Protein AF-0000000081413882 (afdb_homodimer)

Foldseek 3Di:
DPLVVVLVVLVVLLVVLVVLLVVVLVVLVVCVVVPQFPDDPVVNVVLNVVSVVVSVVVNVCSVVQVLVVDPDSSCLLVSLVVQLVSLLVSLLRGAPCNLVSLCSNVVSLVSCLAPDDLVSSLVSLVVNLVSLVVSLVVCVVVVVHPDNVVSVVSSVVSVVVSVVVSVVSVVVNVVVVVVVVVVVVVVVVVVVVVVVVVVVVLVQQADPLQSAGAQVNCVVVVVVLLVVDDAPFKKKKKKKFKPCLVVQCVVPNVVSSSQLNNQLSVLLVVLDDDPKHWYANDDRMIMIMGTRDDPVRNQVSVLSSQVSSQPDDGPPDPDHGTGMEMFMEMDHRPDDPVVRVVLSVVQRVVCVVVPGRHYGYSVPPPVD/DPPVVVLVVLVVLLVVLVVLLVVVLVVLVVCVVVPQFPDDPVVNVVLNVVSVVVSVVVNVCSVVQVLVVDPDSSCLLVSLLVQLVSLLVSLLRGAPCNLVSLCSNVVSLVSCLAPDDLVSSLVSLVVNLVSLVVSLVVCVVVVVHPDNVVSVVSSVVSVVVSVVVSVVSVVVNVVVVVVVVVVVVVVVVVVVVVVVVVVVVLVQQADPLQSAGAQVNCVVVVVVLLVPDDAPFKKKKKKKFKPCLVVQCVVPNVVSSSQLQNLLSVLLVVLDDDPKHWYAHDDRMIMIMGTRDDPVRNQVSVLSSQVSSQPDDGPPDPDHGTGMEMFMEMDHRPDDPVVRVVLSVVQSVVCVVVPGRDYGYSVPPPVD

Nearest PDB structures (foldseek):
  4wxo-assembly1_A  TM=8.935E-01  e=4.314E-24  Pseudomonas aeruginosa PAO1
  4wxw-assembly1_A  TM=9.827E-01  e=3.536E-22  Pseudomonas aeruginosa PAO1
  6et7-assembly1_B  TM=8.318E-01  e=2.713E-14  Idiomarina sp. A28L
  6zxc-assembly2_D  TM=9.240E-01  e=1.798E-12  Leptospira biflexa serovar Patoc strain 'Patoc 1 (Paris)'
  6zxm-assembly3_E  TM=8.416E-01  e=4.347E-11  Leptospira biflexa serovar Patoc strain 'Patoc 1 (Paris)'

Radius of gyration: 43.25 Å; Cα contacts (8 Å, |Δi|>4): 869; chains: 2; bounding box: 67×119×84 Å

InterPro domains:
  IPR000160 GGDEF domain [PF00990] (205-358)
  IPR000160 GGDEF domain [PS50887] (233-364)
  IPR000160 GGDEF domain [SM00267] (193-362)
  IPR000160 GGDEF domain [TIGR00254] (200-360)
  IPR000160 GGDEF domain [cd01949] (206-360)
  IPR050469 Diguanylate cyclase Dgc-like, bacteria [PTHR45138] (163-364)

Organism: NCBI:txid198620

Secondary structure (DSSP, 8-state):
--HHHHHHHHHHHHHHHHHHHHHHHHHHHHHHHTT-B-S-HHHHHHHHHHHHHHHHHHHHHHHHTGGGGSSSTT-HHHHHHHHHHHHHHHHHTBSTTHHHHTHHHHHHHHHTTTTS-HHHHHHHHHHHHHHHHHHHHHHHHTT--S-HHHHHHHHHHHHHHHHHHHHHHHHHHHHHHHHHHHHHHHHHHHHHHHHHHHHHHHHHHB-TTT-SEEHHHHHHHHHHHHHTPPTT--EEEEEEEETTHHHHHHHH-HHHHHHHHHHHHHHHHHHS-TT-EEEE-SSSEEEEEETT--HHHHHHHHHHHHHHHHT---TT-------EEEEEEEE-TT--HHHHHHHHHHHHHHHHHTTSSSEEETTTGGG-/--HHHHHHHHHHHHHHHHHHHHHHHHHHHHHHHTT-B-S-HHHHHHHHHHHHHHHHHHHHHHHHTGGGGSSSTT-HHHHHHHHHHHHHHHHHTBSTTHHHHTHHHHHHHHHTTTTS-HHHHHHHHHHHHHHHHHHHHHHHHTT--S-HHHHHHHHHHHHHHHHHHHHHHHHHHHHHHHHHHHHHHHHHHHHHHHHHHHHHHHHHHB-TTT-SEEHHHHHHHHHHHHHTPPTT--EEEEEEEETTHHHHHHHH-HHHHHHHHHHHHHHHHHHS-TT-EEEE-SSSEEEEEETT--HHHHHHHHHHHHHHHHT---TT-------EEEEEEEE-TT--HHHHHHHHHHHHHHHHHTTSSSEEETTTGGG-

Sequence (736 aa):
MTHNAIQRLLLKRFALAAATYGLALLLLWLAFFTGHYEEPLADVAIGSALVVITQAGLFALFWSGRNLRFRDPSLTEAQVLLGLGWQTWLIAHLDDARGTFLVFYVLILLFGLFHLSRRAFVRCALLVFFSFCAITLWDGYHMRLADPALSALQVCVLLMVLAWLVLYARFVQLSRQRMRQRRFALQAHQDTLRGMMRQLEDLVATDELTGLFNRRHFLRLASRELNAMEAGVVHGLALIDLDHFKRINDLHGHAAGDQVLQAFAGVAGACLRDGDVLARYGGEEFVVLLPDCDAERLTACCERLRIAFTDVELVGLNVKSLSLSAGMTLLELGDELDDALQRADQALYRAKRDGRNRCAAAWENVDAMTHNAIQRLLLKRFALAAATYGLALLLLWLAFFTGHYEEPLADVAIGSALVVITQAGLFALFWSGRNLRFRDPSLTEAQVLLGLGWQTWLIAHLDDARGTFLVFYVLILLFGLFHLSRRAFVRCALLVFFSFCAITLWDGYHMRLADPALSALQVCVLLMVLAWLVLYARFVQLSRQRMRQRRFALQAHQDTLRGMMRQLEDLVATDELTGLFNRRHFLRLASRELNAMEAGVVHGLALIDLDHFKRINDLHGHAAGDQVLQAFAGVAGACLRDGDVLARYGGEEFVVLLPDCDAERLTACCERLRIAFTDVELVGLNVKSLSLSAGMTLLELGDELDDALQRADQALYRAKRDGRNRCAAAWENVDA

Solvent-accessible surface area (backbone atoms only — not comparable to full-atom values): 38864 Å² total; per-residue (Å²): 129,57,72,63,56,54,48,52,52,48,50,56,53,47,48,54,54,50,50,51,50,52,53,51,49,54,51,48,51,51,36,42,77,63,65,40,34,82,63,56,69,66,58,54,51,49,52,52,48,50,53,52,49,53,51,50,51,52,49,49,38,58,71,71,47,62,34,65,75,41,95,55,52,75,46,54,66,60,50,40,50,51,50,51,50,53,50,50,54,52,45,70,45,31,57,88,50,35,41,45,54,52,45,53,60,53,55,49,50,55,69,37,51,85,75,45,52,71,67,59,46,51,50,52,48,48,49,51,52,53,51,52,49,48,50,51,50,52,34,48,71,70,66,64,52,90,51,63,59,59,51,52,48,45,53,52,51,50,51,51,52,46,53,49,48,50,52,50,42,52,50,52,50,50,53,50,49,50,53,50,50,50,47,51,52,51,50,51,51,40,54,51,51,51,50,52,36,52,51,34,50,49,54,46,28,29,31,84,85,52,65,32,28,16,43,66,40,40,52,52,52,50,50,51,51,58,71,67,52,49,92,91,49,34,26,21,38,33,35,34,36,49,53,66,46,66,58,43,24,71,74,63,30,61,68,49,38,49,51,51,50,33,50,46,42,54,54,48,58,68,73,49,59,94,79,46,44,57,21,42,61,50,86,62,28,32,36,38,40,33,71,77,22,52,71,66,57,43,50,50,52,52,50,49,47,40,54,55,46,40,67,56,77,57,85,96,44,92,65,80,73,49,38,30,23,25,1,26,31,74,41,51,79,88,63,50,70,70,58,46,51,50,43,8,47,52,14,24,50,48,16,50,70,74,68,38,64,34,77,24,50,46,80,64,64,73,78,110,129,58,72,62,58,55,48,52,52,48,50,56,53,46,50,56,54,51,51,52,50,52,53,51,50,52,50,48,52,48,36,42,78,64,65,42,34,81,62,58,69,66,57,53,51,50,52,52,48,50,54,51,48,54,51,50,50,52,49,50,37,57,72,72,48,61,34,65,75,42,95,55,52,73,46,53,67,60,50,41,51,50,50,51,50,53,50,51,56,51,45,69,45,31,58,88,49,35,41,46,55,52,44,55,59,53,55,47,50,57,69,35,51,86,74,44,51,72,66,59,47,50,50,52,48,51,49,51,53,53,51,52,49,48,50,52,50,52,35,48,72,69,66,64,53,90,50,64,59,59,54,53,49,44,52,51,50,49,52,52,52,47,53,49,49,51,54,48,42,51,51,53,49,50,52,49,49,50,52,49,51,50,47,51,51,52,51,52,50,39,52,51,50,51,52,52,36,52,50,34,50,49,52,46,28,29,29,85,82,54,65,33,28,16,42,66,40,39,53,52,52,50,50,52,52,60,70,67,54,50,90,90,48,33,27,21,37,35,34,34,37,48,55,66,45,68,57,44,24,71,75,62,30,61,69,51,38,50,50,51,50,33,50,47,42,53,53,47,58,68,72,48,58,93,79,45,45,57,20,41,60,50,86,64,28,31,36,38,40,33,72,79,23,54,72,66,57,43,51,49,51,53,49,49,48,38,55,54,47,39,67,56,77,55,84,96,43,92,64,79,73,50,36,32,21,25,1,26,31,74,42,49,78,86,64,51,68,70,59,46,51,49,42,7,48,52,15,24,51,48,15,49,72,75,67,36,65,36,76,23,50,45,78,64,62,73,76,112

pLDDT: mean 87.12, std 8.18, range [37.41, 97.69]

Structure (mmCIF, N/CA/C/O backbone):
data_AF-0000000081413882-model_v1
#
loop_
_entity.id
_entity.type
_entity.pdbx_description
1 polymer 'diguanylate cyclase'
#
loop_
_atom_site.group_PDB
_atom_site.id
_atom_site.type_symbol
_atom_site.label_atom_id
_atom_site.label_alt_id
_atom_site.label_comp_id
_atom_site.label_asym_id
_atom_site.label_entity_id
_atom_site.label_seq_id
_atom_site.pdbx_PDB_ins_code
_atom_site.Cartn_x
_atom_site.Cartn_y
_atom_site.Cartn_z
_atom_site.occupancy
_atom_site.B_iso_or_equiv
_atom_site.auth_seq_id
_atom_site.auth_comp_id
_atom_site.auth_asym_id
_atom_site.auth_atom_id
_atom_site.pdbx_PDB_model_num
ATOM 1 N N . MET A 1 1 ? -15.508 -6.844 2.91 1 51 1 MET A N 1
ATOM 2 C CA . MET A 1 1 ? -16.141 -7.566 1.807 1 51 1 MET A CA 1
ATOM 3 C C . MET A 1 1 ? -17.375 -8.312 2.285 1 51 1 MET A C 1
ATOM 5 O O . MET A 1 1 ? -17.344 -8.992 3.316 1 51 1 MET A O 1
ATOM 9 N N . THR A 1 2 ? -18.438 -8.031 1.669 1 63.34 2 THR A N 1
ATOM 10 C CA . THR A 1 2 ? -19.688 -8.641 2.111 1 63.34 2 THR A CA 1
ATOM 11 C C . THR A 1 2 ? -19.625 -10.156 1.956 1 63.34 2 THR A C 1
ATOM 13 O O . THR A 1 2 ? -18.859 -10.68 1.142 1 63.34 2 THR A O 1
ATOM 16 N N . HIS A 1 3 ? -20.125 -10.914 2.775 1 67.5 3 HIS A N 1
ATOM 17 C CA . HIS A 1 3 ? -20.281 -12.367 2.77 1 67.5 3 HIS A CA 1
ATOM 18 C C . HIS A 1 3 ? -20.594 -12.875 1.368 1 67.5 3 HIS A C 1
ATOM 20 O O . HIS A 1 3 ? -20.062 -13.898 0.942 1 67.5 3 HIS A O 1
ATOM 26 N N . ASN A 1 4 ? -21.281 -12.062 0.644 1 69 4 ASN A N 1
ATOM 27 C CA . ASN A 1 4 ? -21.719 -12.461 -0.693 1 69 4 ASN A CA 1
ATOM 28 C C . ASN A 1 4 ? -20.562 -12.391 -1.692 1 69 4 ASN A C 1
ATOM 30 O O . ASN A 1 4 ? -20.469 -13.234 -2.586 1 69 4 ASN A O 1
ATOM 34 N N . ALA A 1 5 ? -19.812 -11.438 -1.472 1 72.38 5 ALA A N 1
ATOM 35 C CA . ALA A 1 5 ? -18.688 -11.281 -2.395 1 72.38 5 ALA A CA 1
ATOM 36 C C . ALA A 1 5 ? -17.688 -12.422 -2.223 1 72.38 5 ALA A C 1
ATOM 38 O O . ALA A 1 5 ? -17.156 -12.945 -3.207 1 72.38 5 ALA A O 1
ATOM 39 N N . ILE A 1 6 ? -17.562 -12.797 -1.024 1 73.12 6 ILE A N 1
ATOM 40 C CA . ILE A 1 6 ? -16.641 -13.898 -0.729 1 73.12 6 ILE A CA 1
ATOM 41 C C . ILE A 1 6 ? -17.203 -15.195 -1.299 1 73.12 6 ILE A C 1
ATOM 43 O O . ILE A 1 6 ? -16.469 -15.977 -1.91 1 73.12 6 ILE A O 1
ATOM 47 N N . GLN A 1 7 ? -18.469 -15.328 -1.244 1 75.06 7 GLN A N 1
ATOM 48 C CA . GLN A 1 7 ? -19.125 -16.547 -1.733 1 75.06 7 GLN A CA 1
ATOM 49 C C . GLN A 1 7 ? -19.031 -16.641 -3.254 1 75.06 7 GLN A C 1
ATOM 51 O O . GLN A 1 7 ? -18.828 -17.719 -3.805 1 75.06 7 GLN A O 1
ATOM 56 N N . ARG A 1 8 ? -19.188 -15.586 -3.844 1 74.12 8 ARG A N 1
ATOM 57 C CA . ARG A 1 8 ? -19.078 -15.57 -5.301 1 74.12 8 ARG A CA 1
ATOM 58 C C . ARG A 1 8 ? -17.672 -15.922 -5.754 1 74.12 8 ARG A C 1
ATOM 60 O O . ARG A 1 8 ? -17.5 -16.641 -6.746 1 74.12 8 ARG A O 1
ATOM 67 N N . LEU A 1 9 ? -16.781 -15.523 -5.023 1 74 9 LEU A N 1
ATOM 68 C CA . LEU A 1 9 ? -15.391 -15.836 -5.336 1 74 9 LEU A CA 1
ATOM 69 C C . LEU A 1 9 ? -15.109 -17.328 -5.137 1 74 9 LEU A C 1
ATOM 71 O O . LEU A 1 9 ? -14.445 -17.953 -5.969 1 74 9 LEU A O 1
ATOM 75 N N . LEU A 1 10 ? -15.711 -17.812 -4.168 1 77.06 10 LEU A N 1
ATOM 76 C CA . LEU A 1 10 ? -15.492 -19.234 -3.867 1 77.06 10 LEU A CA 1
ATOM 77 C C . LEU A 1 10 ? -16.188 -20.109 -4.898 1 77.06 10 LEU A C 1
ATOM 79 O O . LEU A 1 10 ? -15.641 -21.156 -5.289 1 77.06 10 LEU A O 1
ATOM 83 N N . LEU A 1 11 ? -17.266 -19.641 -5.367 1 76.5 11 LEU A N 1
ATOM 84 C CA . LEU A 1 11 ? -18 -20.406 -6.379 1 76.5 11 LEU A CA 1
ATOM 85 C C . LEU A 1 11 ? -17.266 -20.375 -7.711 1 76.5 11 LEU A C 1
ATOM 87 O O . LEU A 1 11 ? -17.25 -21.359 -8.438 1 76.5 11 LEU A O 1
ATOM 91 N N . LYS A 1 12 ? -16.656 -19.344 -8.016 1 74.88 12 LYS A N 1
ATOM 92 C CA . LYS A 1 12 ? -15.875 -19.25 -9.242 1 74.88 12 LYS A CA 1
ATOM 93 C C . LYS A 1 12 ? -14.664 -20.172 -9.188 1 74.88 12 LYS A C 1
ATOM 95 O O . LYS A 1 12 ? -14.336 -20.844 -10.172 1 74.88 12 LYS A O 1
ATOM 100 N N . ARG A 1 13 ? -14.141 -20.281 -8.078 1 74.94 13 ARG A N 1
ATOM 101 C CA . ARG A 1 13 ? -13.008 -21.172 -7.883 1 74.94 13 ARG A CA 1
ATOM 102 C C . ARG A 1 13 ? -13.438 -22.625 -7.992 1 74.94 13 ARG A C 1
ATOM 104 O O . ARG A 1 13 ? -12.734 -23.453 -8.586 1 74.94 13 ARG A O 1
ATOM 111 N N . PHE A 1 14 ? -14.586 -22.828 -7.457 1 78.06 14 PHE A N 1
ATOM 112 C CA . PHE A 1 14 ? -15.125 -24.188 -7.531 1 78.06 14 PHE A CA 1
ATOM 113 C C . PHE A 1 14 ? -15.43 -24.562 -8.969 1 78.06 14 PHE A C 1
ATOM 115 O O . PHE A 1 14 ? -15.234 -25.719 -9.367 1 78.06 14 PHE A O 1
ATOM 122 N N . ALA A 1 15 ? -15.82 -23.594 -9.672 1 77.44 15 ALA A N 1
ATOM 123 C CA . ALA A 1 15 ? -16.141 -23.859 -11.07 1 77.44 15 ALA A CA 1
ATOM 124 C C . ALA A 1 15 ? -14.898 -24.312 -11.836 1 77.44 15 ALA A C 1
ATOM 126 O O . ALA A 1 15 ? -14.977 -25.203 -12.688 1 77.44 15 ALA A O 1
ATOM 127 N N . LEU A 1 16 ? -13.852 -23.812 -11.5 1 74.38 16 LEU A N 1
ATOM 128 C CA . LEU A 1 16 ? -12.594 -24.219 -12.141 1 74.38 16 LEU A CA 1
ATOM 129 C C . LEU A 1 16 ? -12.227 -25.641 -11.766 1 74.38 16 LEU A C 1
ATOM 131 O O . LEU A 1 16 ? -11.797 -26.422 -12.625 1 74.38 16 LEU A O 1
ATOM 135 N N . ALA A 1 17 ? -12.406 -25.953 -10.578 1 78.5 17 ALA A N 1
ATOM 136 C CA . ALA A 1 17 ? -12.133 -27.312 -10.117 1 78.5 17 ALA A CA 1
ATOM 137 C C . ALA A 1 17 ? -13.086 -28.312 -10.758 1 78.5 17 ALA A C 1
ATOM 139 O O . ALA A 1 17 ? -12.664 -29.391 -11.219 1 78.5 17 ALA A O 1
ATOM 140 N N . ALA A 1 18 ? -14.289 -27.891 -10.828 1 80.69 18 ALA A N 1
ATOM 141 C CA . ALA A 1 18 ? -15.312 -28.75 -11.414 1 80.69 18 ALA A CA 1
ATOM 142 C C . ALA A 1 18 ? -15.039 -29 -12.891 1 80.69 18 ALA A C 1
ATOM 144 O O . ALA A 1 18 ? -15.227 -30.125 -13.383 1 80.69 18 ALA A O 1
ATOM 145 N N . ALA A 1 19 ? -14.594 -28.047 -13.492 1 77.12 19 ALA A N 1
ATOM 146 C CA . ALA A 1 19 ? -14.25 -28.188 -14.906 1 77.12 19 ALA A CA 1
ATOM 147 C C . ALA A 1 19 ? -13.102 -29.172 -15.094 1 77.12 19 ALA A C 1
ATOM 149 O O . ALA A 1 19 ? -13.086 -29.938 -16.062 1 77.12 19 ALA A O 1
ATOM 150 N N . THR A 1 20 ? -12.211 -29.188 -14.211 1 80.06 20 THR A N 1
ATOM 151 C CA . THR A 1 20 ? -11.094 -30.125 -14.266 1 80.06 20 THR A CA 1
ATOM 152 C C . THR A 1 20 ? -11.586 -31.562 -14.117 1 80.06 20 THR A C 1
ATOM 154 O O . THR A 1 20 ? -11.125 -32.438 -14.836 1 80.06 20 THR A O 1
ATOM 157 N N . TYR A 1 21 ? -12.547 -31.734 -13.297 1 84.56 21 TYR A N 1
ATOM 158 C CA . TYR A 1 21 ? -13.109 -33.062 -13.102 1 84.56 21 TYR A CA 1
ATOM 159 C C . TYR A 1 21 ? -13.875 -33.531 -14.344 1 84.56 21 TYR A C 1
ATOM 161 O O . TYR A 1 21 ? -13.805 -34.688 -14.727 1 84.56 21 TYR A O 1
ATOM 169 N N . GLY A 1 22 ? -14.516 -32.562 -14.859 1 83.75 22 GLY A N 1
ATOM 170 C CA . GLY A 1 22 ? -15.227 -32.875 -16.078 1 83.75 22 GLY A CA 1
ATOM 171 C C . GLY A 1 22 ? -14.312 -33.312 -17.203 1 83.75 22 GLY A C 1
ATOM 172 O O . GLY A 1 22 ? -14.586 -34.312 -17.875 1 83.75 22 GLY A O 1
ATOM 173 N N . LEU A 1 23 ? -13.266 -32.656 -17.344 1 83.06 23 LEU A N 1
ATOM 174 C CA . LEU A 1 23 ? -12.289 -33 -18.375 1 83.06 23 LEU A CA 1
ATOM 175 C C . LEU A 1 23 ? -11.609 -34.312 -18.078 1 83.06 23 LEU A C 1
ATOM 177 O O . LEU A 1 23 ? -11.375 -35.125 -18.984 1 83.06 23 LEU A O 1
ATOM 181 N N . ALA A 1 24 ? -11.375 -34.594 -16.828 1 85.5 24 ALA A N 1
ATOM 182 C CA . ALA A 1 24 ? -10.758 -35.844 -16.422 1 85.5 24 ALA A CA 1
ATOM 183 C C . ALA A 1 24 ? -11.672 -37.031 -16.719 1 85.5 24 ALA A C 1
ATOM 185 O O . ALA A 1 24 ? -11.219 -38.094 -17.172 1 85.5 24 ALA A O 1
ATOM 186 N N . LEU A 1 25 ? -12.938 -36.812 -16.5 1 88.88 25 LEU A N 1
ATOM 187 C CA . LEU A 1 25 ? -13.898 -37.844 -16.781 1 88.88 25 LEU A CA 1
ATOM 188 C C . LEU A 1 25 ? -13.984 -38.125 -18.266 1 88.88 25 LEU A C 1
ATOM 190 O O . LEU A 1 25 ? -14.078 -39.312 -18.688 1 88.88 25 LEU A O 1
ATOM 194 N N . LEU A 1 26 ? -13.977 -37.094 -18.969 1 89.25 26 LEU A N 1
ATOM 195 C CA . LEU A 1 26 ? -13.992 -37.25 -20.422 1 89.25 26 LEU A CA 1
ATOM 196 C C . LEU A 1 26 ? -12.797 -38.094 -20.875 1 89.25 26 LEU A C 1
ATOM 198 O O . LEU A 1 26 ? -12.961 -39 -21.688 1 89.25 26 LEU A O 1
ATOM 202 N N . LEU A 1 27 ? -11.703 -37.844 -20.359 1 88.31 27 LEU A N 1
ATOM 203 C CA . LEU A 1 27 ? -10.492 -38.562 -20.75 1 88.31 27 LEU A CA 1
ATOM 204 C C . LEU A 1 27 ? -10.523 -40 -20.25 1 88.31 27 LEU A C 1
ATOM 206 O O . LEU A 1 27 ? -10.008 -40.906 -20.922 1 88.31 27 LEU A O 1
ATOM 210 N N . LEU A 1 28 ? -11.117 -40.156 -19.125 1 88.56 28 LEU A N 1
ATOM 211 C CA . LEU A 1 28 ? -11.281 -41.531 -18.594 1 88.56 28 LEU A CA 1
ATOM 212 C C . LEU A 1 28 ? -12.117 -42.375 -19.547 1 88.56 28 LEU A C 1
ATOM 214 O O . LEU A 1 28 ? -11.75 -43.5 -19.844 1 88.56 28 LEU A O 1
ATOM 218 N N . TRP A 1 29 ? -13.156 -41.812 -20.016 1 90.06 29 TRP A N 1
ATOM 219 C CA . TRP A 1 29 ? -14.039 -42.562 -20.922 1 90.06 29 TRP A CA 1
ATOM 220 C C . TRP A 1 29 ? -13.359 -42.812 -22.266 1 90.06 29 TRP A C 1
ATOM 222 O O . TRP A 1 29 ? -13.562 -43.844 -22.875 1 90.06 29 TRP A O 1
ATOM 232 N N . LEU A 1 30 ? -12.625 -41.875 -22.609 1 88.88 30 LEU A N 1
ATOM 233 C CA . LEU A 1 30 ? -11.844 -42.062 -23.812 1 88.88 30 LEU A CA 1
ATOM 234 C C . LEU A 1 30 ? -10.859 -43.219 -23.641 1 88.88 30 LEU A C 1
ATOM 236 O O . LEU A 1 30 ? -10.703 -44.062 -24.531 1 88.88 30 LEU A O 1
ATOM 240 N N . ALA A 1 31 ? -10.211 -43.281 -22.547 1 88.69 31 ALA A N 1
ATOM 241 C CA . ALA A 1 31 ? -9.281 -44.344 -22.25 1 88.69 31 ALA A CA 1
ATOM 242 C C . ALA A 1 31 ? -9.992 -45.719 -22.203 1 88.69 31 ALA A C 1
ATOM 244 O O . ALA A 1 31 ? -9.445 -46.719 -22.641 1 88.69 31 ALA A O 1
ATOM 245 N N . PHE A 1 32 ? -11.18 -45.688 -21.719 1 88.62 32 PHE A N 1
ATOM 246 C CA . PHE A 1 32 ? -11.977 -46.906 -21.656 1 88.62 32 PHE A CA 1
ATOM 247 C C . PHE A 1 32 ? -12.32 -47.406 -23.062 1 88.62 32 PHE A C 1
ATOM 249 O O . PHE A 1 32 ? -12.125 -48.594 -23.375 1 88.62 32 PHE A O 1
ATOM 256 N N . PHE A 1 33 ? -12.766 -46.5 -23.891 1 88.56 33 PHE A N 1
ATOM 257 C CA . PHE A 1 33 ? -13.219 -46.875 -25.234 1 88.56 33 PHE A CA 1
ATOM 258 C C . PHE A 1 33 ? -12.031 -47.281 -26.109 1 88.56 33 PHE A C 1
ATOM 260 O O . PHE A 1 33 ? -12.188 -48.062 -27.047 1 88.56 33 PHE A O 1
ATOM 267 N N . THR A 1 34 ? -10.859 -46.812 -25.766 1 85.44 34 THR A N 1
ATOM 268 C CA . THR A 1 34 ? -9.68 -47.188 -26.547 1 85.44 34 THR A CA 1
ATOM 269 C C . THR A 1 34 ? -9.016 -48.438 -25.984 1 85.44 34 THR A C 1
ATOM 271 O O . THR A 1 34 ? -8.008 -48.906 -26.516 1 85.44 34 THR A O 1
ATOM 274 N N . GLY A 1 35 ? -9.469 -48.969 -24.891 1 85.31 35 GLY A N 1
ATOM 275 C CA . GLY A 1 35 ? -9.023 -50.25 -24.375 1 85.31 35 GLY A CA 1
ATOM 276 C C . GLY A 1 35 ? -7.875 -50.125 -23.391 1 85.31 35 GLY A C 1
ATOM 277 O O . GLY A 1 35 ? -7.18 -51.125 -23.109 1 85.31 35 GLY A O 1
ATOM 278 N N . HIS A 1 36 ? -7.668 -49 -22.891 1 84.5 36 HIS A N 1
ATOM 279 C CA . HIS A 1 36 ? -6.535 -48.781 -22 1 84.5 36 HIS A CA 1
ATOM 280 C C . HIS A 1 36 ? -6.984 -48.75 -20.531 1 84.5 36 HIS A C 1
ATOM 282 O O . HIS A 1 36 ? -6.207 -48.375 -19.656 1 84.5 36 HIS A O 1
ATOM 288 N N . TYR A 1 37 ? -8.156 -49.094 -20.312 1 83.69 37 TYR A N 1
ATOM 289 C CA . TYR A 1 37 ? -8.734 -49.156 -18.984 1 83.69 37 TYR A CA 1
ATOM 290 C C . TYR A 1 37 ? -9.328 -50.531 -18.734 1 83.69 37 TYR A C 1
ATOM 292 O O . TYR A 1 37 ? -10.25 -50.969 -19.438 1 83.69 37 TYR A O 1
ATOM 300 N N . GLU A 1 38 ? -8.711 -51.219 -17.75 1 78.75 38 GLU A N 1
ATOM 301 C CA . GLU A 1 38 ? -8.969 -52.656 -17.562 1 78.75 38 GLU A CA 1
ATOM 302 C C . GLU A 1 38 ? -10.156 -52.875 -16.609 1 78.75 38 GLU A C 1
ATOM 304 O O . GLU A 1 38 ? -10.039 -53.562 -15.617 1 78.75 38 GLU A O 1
ATOM 309 N N . GLU A 1 39 ? -11.289 -52.281 -16.797 1 81.12 39 GLU A N 1
ATOM 310 C CA . GLU A 1 39 ? -12.445 -52.531 -15.938 1 81.12 39 GLU A CA 1
ATOM 311 C C . GLU A 1 39 ? -13.727 -52.656 -16.766 1 81.12 39 GLU A C 1
ATOM 313 O O . GLU A 1 39 ? -13.82 -52.125 -17.875 1 81.12 39 GLU A O 1
ATOM 318 N N . PRO A 1 40 ? -14.617 -53.438 -16.156 1 89.69 40 PRO A N 1
ATOM 319 C CA . PRO A 1 40 ? -15.914 -53.531 -16.844 1 89.69 40 PRO A CA 1
ATOM 320 C C . PRO A 1 40 ? -16.672 -52.219 -16.906 1 89.69 40 PRO A C 1
ATOM 322 O O . PRO A 1 40 ? -16.359 -51.281 -16.125 1 89.69 40 PRO A O 1
ATOM 325 N N . LEU A 1 41 ? -17.516 -52.094 -17.844 1 91.12 41 LEU A N 1
ATOM 326 C CA . LEU A 1 41 ? -18.297 -50.875 -18.094 1 91.12 41 LEU A CA 1
ATOM 327 C C . LEU A 1 41 ? -19.047 -50.438 -16.844 1 91.12 41 LEU A C 1
ATOM 329 O O . LEU A 1 41 ? -19.141 -49.25 -16.547 1 91.12 41 LEU A O 1
ATOM 333 N N . ALA A 1 42 ? -19.5 -51.375 -16.156 1 91.44 42 ALA A N 1
ATOM 334 C CA . ALA A 1 42 ? -20.281 -51.094 -14.953 1 91.44 42 ALA A CA 1
ATOM 335 C C . ALA A 1 42 ? -19.422 -50.375 -13.914 1 91.44 42 ALA A C 1
ATOM 337 O O . ALA A 1 42 ? -19.875 -49.406 -13.281 1 91.44 42 ALA A O 1
ATOM 338 N N . ASP A 1 43 ? -18.234 -50.781 -13.758 1 89 43 ASP A N 1
ATOM 339 C CA . ASP A 1 43 ? -17.344 -50.188 -12.758 1 89 43 ASP A CA 1
ATOM 340 C C . ASP A 1 43 ? -16.938 -48.75 -13.164 1 89 43 ASP A C 1
ATOM 342 O O . ASP A 1 43 ? -16.844 -47.875 -12.312 1 89 43 ASP A O 1
ATOM 346 N N . VAL A 1 44 ? -16.734 -48.562 -14.43 1 90.06 44 VAL A N 1
ATOM 347 C CA . VAL A 1 44 ? -16.359 -47.25 -14.922 1 90.06 44 VAL A CA 1
ATOM 348 C C . VAL A 1 44 ? -17.531 -46.281 -14.742 1 90.06 44 VAL A C 1
ATOM 350 O O . VAL A 1 44 ? -17.344 -45.125 -14.336 1 90.06 44 VAL A O 1
ATOM 353 N N . ALA A 1 45 ? -18.688 -46.781 -15.031 1 92.88 45 ALA A N 1
ATOM 354 C CA . ALA A 1 45 ? -19.891 -45.938 -14.891 1 92.88 45 ALA A CA 1
ATOM 355 C C . ALA A 1 45 ? -20.141 -45.594 -13.43 1 92.88 45 ALA A C 1
ATOM 357 O O . ALA A 1 45 ? -20.469 -44.438 -13.117 1 92.88 45 ALA A O 1
ATOM 358 N N . ILE A 1 46 ? -19.969 -46.562 -12.594 1 90.62 46 ILE A N 1
ATOM 359 C CA . ILE A 1 46 ? -20.156 -46.344 -11.164 1 90.62 46 ILE A CA 1
ATOM 360 C C . ILE A 1 46 ? -19.125 -45.344 -10.648 1 90.62 46 ILE A C 1
ATOM 362 O O . ILE A 1 46 ? -19.453 -44.438 -9.898 1 90.62 46 ILE A O 1
ATOM 366 N N . GLY A 1 47 ? -17.891 -45.594 -11.008 1 89.19 47 GLY A N 1
ATOM 367 C CA . GLY A 1 47 ? -16.844 -44.656 -10.609 1 89.19 47 GLY A CA 1
ATOM 368 C C . GLY A 1 47 ? -17.109 -43.219 -11.078 1 89.19 47 GLY A C 1
ATOM 369 O O . GLY A 1 47 ? -16.922 -42.281 -10.312 1 89.19 47 GLY A O 1
ATOM 370 N N . SER A 1 48 ? -17.531 -43.125 -12.32 1 91.5 48 SER A N 1
ATOM 371 C CA . SER A 1 48 ? -17.844 -41.812 -12.875 1 91.5 48 SER A CA 1
ATOM 372 C C . SER A 1 48 ? -19 -41.156 -12.133 1 91.5 48 SER A C 1
ATOM 374 O O . SER A 1 48 ? -18.953 -39.938 -11.836 1 91.5 48 SER A O 1
ATOM 376 N N . ALA A 1 49 ? -19.906 -41.969 -11.844 1 92.25 49 ALA A N 1
ATOM 377 C CA . ALA A 1 49 ? -21.062 -41.438 -11.117 1 92.25 49 ALA A CA 1
ATOM 378 C C . ALA A 1 49 ? -20.672 -40.969 -9.719 1 92.25 49 ALA A C 1
ATOM 380 O O . ALA A 1 49 ? -21.141 -39.938 -9.25 1 92.25 49 ALA A O 1
ATOM 381 N N . LEU A 1 50 ? -19.812 -41.688 -9.094 1 91.25 50 LEU A N 1
ATOM 382 C CA . LEU A 1 50 ? -19.359 -41.312 -7.754 1 91.25 50 LEU A CA 1
ATOM 383 C C . LEU A 1 50 ? -18.594 -40 -7.773 1 91.25 50 LEU A C 1
ATOM 385 O O . LEU A 1 50 ? -18.734 -39.188 -6.855 1 91.25 50 LEU A O 1
ATOM 389 N N . VAL A 1 51 ? -17.812 -39.781 -8.758 1 90.62 51 VAL A N 1
ATOM 390 C CA . VAL A 1 51 ? -17.078 -38.531 -8.898 1 90.62 51 VAL A CA 1
ATOM 391 C C . VAL A 1 51 ? -18.047 -37.375 -9.062 1 90.62 51 VAL A C 1
ATOM 393 O O . VAL A 1 51 ? -17.906 -36.344 -8.414 1 90.62 51 VAL A O 1
ATOM 396 N N . VAL A 1 52 ? -19.078 -37.594 -9.867 1 91.31 52 VAL A N 1
ATOM 397 C CA . VAL A 1 52 ? -20.062 -36.531 -10.125 1 91.31 52 VAL A CA 1
ATOM 398 C C . VAL A 1 52 ? -20.859 -36.25 -8.852 1 91.31 52 VAL A C 1
ATOM 400 O O . VAL A 1 52 ? -21.141 -35.094 -8.531 1 91.31 52 VAL A O 1
ATOM 403 N N . ILE A 1 53 ? -21.156 -37.281 -8.141 1 91.88 53 ILE A N 1
ATOM 404 C CA . ILE A 1 53 ? -21.922 -37.156 -6.91 1 91.88 53 ILE A CA 1
ATOM 405 C C . ILE A 1 53 ? -21.109 -36.375 -5.879 1 91.88 53 ILE A C 1
ATOM 407 O O . ILE A 1 53 ? -21.641 -35.5 -5.176 1 91.88 53 ILE A O 1
ATOM 411 N N . THR A 1 54 ? -19.891 -36.656 -5.746 1 89.31 54 THR A N 1
ATOM 412 C CA . THR A 1 54 ? -19.031 -35.969 -4.797 1 89.31 54 THR A CA 1
ATOM 413 C C . THR A 1 54 ? -18.938 -34.469 -5.152 1 89.31 54 THR A C 1
ATOM 415 O O . THR A 1 54 ? -18.969 -33.625 -4.27 1 89.31 54 THR A O 1
ATOM 418 N N . GLN A 1 55 ? -18.844 -34.188 -6.469 1 88.25 55 GLN A N 1
ATOM 419 C CA . GLN A 1 55 ? -18.766 -32.781 -6.898 1 88.25 55 GLN A CA 1
ATOM 420 C C . GLN A 1 55 ? -20.094 -32.062 -6.684 1 88.25 55 GLN A C 1
ATOM 422 O O . GLN A 1 55 ? -20.125 -30.891 -6.312 1 88.25 55 GLN A O 1
ATOM 427 N N . ALA A 1 56 ? -21.109 -32.781 -6.934 1 89.62 56 ALA A N 1
ATOM 428 C CA . ALA A 1 56 ? -22.422 -32.219 -6.68 1 89.62 56 ALA A CA 1
ATOM 429 C C . ALA A 1 56 ? -22.625 -31.938 -5.195 1 89.62 56 ALA A C 1
ATOM 431 O O . ALA A 1 56 ? -23.25 -30.938 -4.824 1 89.62 56 ALA A O 1
ATOM 432 N N . GLY A 1 57 ? -22.156 -32.812 -4.418 1 89.19 57 GLY A N 1
ATOM 433 C CA . GLY A 1 57 ? -22.219 -32.594 -2.979 1 89.19 57 GLY A CA 1
ATOM 434 C C . GLY A 1 57 ? -21.453 -31.375 -2.531 1 89.19 57 GLY A C 1
ATOM 435 O O . GLY A 1 57 ? -21.938 -30.594 -1.712 1 89.19 57 GLY A O 1
ATOM 436 N N . LEU A 1 58 ? -20.281 -31.219 -3.041 1 87.75 58 LEU A N 1
ATOM 437 C CA . LEU A 1 58 ? -19.484 -30.031 -2.721 1 87.75 58 LEU A CA 1
ATOM 438 C C . LEU A 1 58 ? -20.172 -28.766 -3.217 1 87.75 58 LEU A C 1
ATOM 440 O O . LEU A 1 58 ? -20.156 -27.734 -2.535 1 87.75 58 LEU A O 1
ATOM 444 N N . PHE A 1 59 ? -20.719 -28.828 -4.43 1 87.25 59 PHE A N 1
ATOM 445 C CA . PHE A 1 59 ? -21.453 -27.688 -4.977 1 87.25 59 PHE A CA 1
ATOM 446 C C . PHE A 1 59 ? -22.609 -27.312 -4.066 1 87.25 59 PHE A C 1
ATOM 448 O O . PHE A 1 59 ? -22.828 -26.125 -3.803 1 87.25 59 PHE A O 1
ATOM 455 N N . ALA A 1 60 ? -23.281 -28.281 -3.619 1 87.75 60 ALA A N 1
ATOM 456 C CA . ALA A 1 60 ? -24.406 -28.031 -2.713 1 87.75 60 ALA A CA 1
ATOM 457 C C . ALA A 1 60 ? -23.922 -27.391 -1.416 1 87.75 60 ALA A C 1
ATOM 459 O O . ALA A 1 60 ? -24.609 -26.516 -0.868 1 87.75 60 ALA A O 1
ATOM 460 N N . LEU A 1 61 ? -22.859 -27.812 -0.984 1 86.75 61 LEU A N 1
ATOM 461 C CA . LEU A 1 61 ? -22.281 -27.25 0.238 1 86.75 61 LEU A CA 1
ATOM 462 C C . LEU A 1 61 ? -21.953 -25.781 0.056 1 86.75 61 LEU A C 1
ATOM 464 O O . LEU A 1 61 ? -22.219 -24.969 0.938 1 86.75 61 LEU A O 1
ATOM 468 N N . PHE A 1 62 ? -21.406 -25.359 -1.062 1 84.69 62 PHE A N 1
ATOM 469 C CA . PHE A 1 62 ? -21.047 -23.969 -1.33 1 84.69 62 PHE A CA 1
ATOM 470 C C . PHE A 1 62 ? -22.281 -23.125 -1.589 1 84.69 62 PHE A C 1
ATOM 472 O O . PHE A 1 62 ? -22.344 -21.969 -1.163 1 84.69 62 PHE A O 1
ATOM 479 N N . TRP A 1 63 ? -23.172 -23.766 -2.281 1 83.56 63 TRP A N 1
ATOM 480 C CA . TRP A 1 63 ? -24.406 -23.047 -2.617 1 83.56 63 TRP A CA 1
ATOM 481 C C . TRP A 1 63 ? -25.234 -22.781 -1.368 1 83.56 63 TRP A C 1
ATOM 483 O O . TRP A 1 63 ? -25.859 -21.719 -1.247 1 83.56 63 TRP A O 1
ATOM 493 N N . SER A 1 64 ? -25.281 -23.625 -0.432 1 84.56 64 SER A N 1
ATOM 494 C CA . SER A 1 64 ? -26.047 -23.484 0.799 1 84.56 64 SER A CA 1
ATOM 495 C C . SER A 1 64 ? -25.375 -22.5 1.761 1 84.56 64 SER A C 1
ATOM 497 O O . SER A 1 64 ? -26.031 -21.953 2.652 1 84.56 64 SER A O 1
ATOM 499 N N . GLY A 1 65 ? -24.094 -22.344 1.576 1 79.69 65 GLY A N 1
ATOM 500 C CA . GLY A 1 65 ? -23.344 -21.453 2.441 1 79.69 65 GLY A CA 1
ATOM 501 C C . GLY A 1 65 ? -22.859 -22.109 3.717 1 79.69 65 GLY A C 1
ATOM 502 O O . GLY A 1 65 ? -22.328 -21.438 4.605 1 79.69 65 GLY A O 1
ATOM 503 N N . ARG A 1 66 ? -23.078 -23.312 3.869 1 81.81 66 ARG A N 1
ATOM 504 C CA . ARG A 1 66 ? -22.656 -24.016 5.074 1 81.81 66 ARG A CA 1
ATOM 505 C C . ARG A 1 66 ? -21.141 -24.078 5.176 1 81.81 66 ARG A C 1
ATOM 507 O O . ARG A 1 66 ? -20.594 -24.359 6.246 1 81.81 66 ARG A O 1
ATOM 514 N N . ASN A 1 67 ? -20.438 -23.859 4.016 1 80.25 67 ASN A N 1
ATOM 515 C CA . ASN A 1 67 ? -18.984 -23.859 3.994 1 80.25 67 ASN A CA 1
ATOM 516 C C . ASN A 1 67 ? -18.406 -22.75 4.863 1 80.25 67 ASN A C 1
ATOM 518 O O . ASN A 1 67 ? -17.266 -22.844 5.32 1 80.25 67 ASN A O 1
ATOM 522 N N . LEU A 1 68 ? -19.219 -21.828 5.09 1 77.75 68 LEU A N 1
ATOM 523 C CA . LEU A 1 68 ? -18.766 -20.688 5.859 1 77.75 68 LEU A CA 1
ATOM 524 C C . LEU A 1 68 ? -18.641 -21.031 7.34 1 77.75 68 LEU A C 1
ATOM 526 O O . LEU A 1 68 ? -17.984 -20.328 8.102 1 77.75 68 LEU A O 1
ATOM 530 N N . ARG A 1 69 ? -19.172 -22.141 7.691 1 75.69 69 ARG A N 1
ATOM 531 C CA . ARG A 1 69 ? -19.125 -22.578 9.086 1 75.69 69 ARG A CA 1
ATOM 532 C C . ARG A 1 69 ? -17.797 -23.25 9.414 1 75.69 69 ARG A C 1
ATOM 534 O O . ARG A 1 69 ? -17.438 -23.391 10.578 1 75.69 69 ARG A O 1
ATOM 541 N N . PHE A 1 70 ? -17.094 -23.5 8.422 1 79.31 70 PHE A N 1
ATOM 542 C CA . PHE A 1 70 ? -15.828 -24.188 8.633 1 79.31 70 PHE A CA 1
ATOM 543 C C . PHE A 1 70 ? -14.695 -23.203 8.828 1 79.31 70 PHE A C 1
ATOM 545 O O . PHE A 1 70 ? -14.836 -22.016 8.508 1 79.31 70 PHE A O 1
ATOM 552 N N . ARG A 1 71 ? -13.656 -23.719 9.398 1 72.44 71 ARG A N 1
ATOM 553 C CA . ARG A 1 71 ? -12.484 -22.875 9.648 1 72.44 71 ARG A CA 1
ATOM 554 C C . ARG A 1 71 ? -11.922 -22.328 8.344 1 72.44 71 ARG A C 1
ATOM 556 O O . ARG A 1 71 ? -11.539 -21.156 8.273 1 72.44 71 ARG A O 1
ATOM 563 N N . ASP A 1 72 ? -11.875 -23.188 7.355 1 75.56 72 ASP A N 1
ATOM 564 C CA . ASP A 1 72 ? -11.508 -22.766 6.008 1 75.56 72 ASP A CA 1
ATOM 565 C C . ASP A 1 72 ? -12.719 -22.781 5.078 1 75.56 72 ASP A C 1
ATOM 567 O O . ASP A 1 72 ? -13.125 -23.828 4.594 1 75.56 72 ASP A O 1
ATOM 571 N N . PRO A 1 73 ? -13.203 -21.656 4.875 1 75.12 73 PRO A N 1
ATOM 572 C CA . PRO A 1 73 ? -14.43 -21.609 4.074 1 75.12 73 PRO A CA 1
ATOM 573 C C . PRO A 1 73 ? -14.227 -22.094 2.643 1 75.12 73 PRO A C 1
ATOM 575 O O . PRO A 1 73 ? -15.188 -22.484 1.977 1 75.12 73 PRO A O 1
ATOM 578 N N . SER A 1 74 ? -13.078 -22.094 2.17 1 77.31 74 SER A N 1
ATOM 579 C CA . SER A 1 74 ? -12.836 -22.516 0.794 1 77.31 74 SER A CA 1
ATOM 580 C C . SER A 1 74 ? -12.68 -24.031 0.704 1 77.31 74 SER A C 1
ATOM 582 O O . SER A 1 74 ? -12.82 -24.609 -0.375 1 77.31 74 SER A O 1
ATOM 584 N N . LEU A 1 75 ? -12.531 -24.734 1.807 1 82.06 75 LEU A N 1
ATOM 585 C CA . LEU A 1 75 ? -12.344 -26.188 1.871 1 82.06 75 LEU A CA 1
ATOM 586 C C . LEU A 1 75 ? -11.359 -26.656 0.801 1 82.06 75 LEU A C 1
ATOM 588 O O . LEU A 1 75 ? -11.594 -27.672 0.146 1 82.06 75 LEU A O 1
ATOM 592 N N . THR A 1 76 ? -10.312 -25.953 0.553 1 83.25 76 THR A N 1
ATOM 593 C CA . THR A 1 76 ? -9.367 -26.234 -0.518 1 83.25 76 THR A CA 1
ATOM 594 C C . THR A 1 76 ? -8.617 -27.531 -0.25 1 83.25 76 THR A C 1
ATOM 596 O O . THR A 1 76 ? -8.453 -28.359 -1.153 1 83.25 76 THR A O 1
ATOM 599 N N . GLU A 1 77 ? -8.242 -27.734 0.964 1 86.88 77 GLU A N 1
ATOM 600 C CA . GLU A 1 77 ? -7.5 -28.938 1.274 1 86.88 77 GLU A CA 1
ATOM 601 C C . GLU A 1 77 ? -8.359 -30.188 1.07 1 86.88 77 GLU A C 1
ATOM 603 O O . GLU A 1 77 ? -7.891 -31.188 0.519 1 86.88 77 GLU A O 1
ATOM 608 N N . ALA A 1 78 ? -9.547 -30.047 1.524 1 87 78 ALA A N 1
ATOM 609 C CA . ALA A 1 78 ? -10.461 -31.172 1.353 1 87 78 ALA A CA 1
ATOM 610 C C . ALA A 1 78 ? -10.695 -31.469 -0.127 1 87 78 ALA A C 1
ATOM 612 O O . ALA A 1 78 ? -10.734 -32.625 -0.537 1 87 78 ALA A O 1
ATOM 613 N N . GLN A 1 79 ? -10.867 -30.516 -0.866 1 86.88 79 GLN A N 1
ATOM 614 C CA . GLN A 1 79 ? -11.086 -30.672 -2.299 1 86.88 79 GLN A CA 1
ATOM 615 C C . GLN A 1 79 ? -9.867 -31.281 -2.982 1 86.88 79 GLN A C 1
ATOM 617 O O . GLN A 1 79 ? -10 -32.156 -3.84 1 86.88 79 GLN A O 1
ATOM 622 N N . VAL A 1 80 ? -8.711 -30.844 -2.627 1 89.94 80 VAL A N 1
ATOM 623 C CA . VAL A 1 80 ? -7.48 -31.359 -3.209 1 89.94 80 VAL A CA 1
ATOM 624 C C . VAL A 1 80 ? -7.297 -32.844 -2.826 1 89.94 80 VAL A C 1
ATOM 626 O O . VAL A 1 80 ? -6.973 -33.656 -3.674 1 89.94 80 VAL A O 1
ATOM 629 N N . LEU A 1 81 ? -7.559 -33.125 -1.595 1 92.06 81 LEU A N 1
ATOM 630 C CA . LEU A 1 81 ? -7.426 -34.5 -1.13 1 92.06 81 LEU A CA 1
ATOM 631 C C . LEU A 1 81 ? -8.414 -35.406 -1.849 1 92.06 81 LEU A C 1
ATOM 633 O O . LEU A 1 81 ? -8.07 -36.531 -2.217 1 92.06 81 LEU A O 1
ATOM 637 N N . LEU A 1 82 ? -9.578 -34.906 -1.986 1 90.19 82 LEU A N 1
ATOM 638 C CA . LEU A 1 82 ? -10.578 -35.656 -2.729 1 90.19 82 LEU A CA 1
ATOM 639 C C . LEU A 1 82 ? -10.133 -35.875 -4.168 1 90.19 82 LEU A C 1
ATOM 641 O O . LEU A 1 82 ? -10.258 -37 -4.691 1 90.19 82 LEU A O 1
ATOM 645 N N . GLY A 1 83 ? -9.664 -34.875 -4.766 1 90.12 83 GLY A N 1
ATOM 646 C CA . GLY A 1 83 ? -9.156 -35 -6.125 1 90.12 83 GLY A CA 1
ATOM 647 C C . GLY A 1 83 ? -8.016 -36 -6.254 1 90.12 83 GLY A C 1
ATOM 648 O O . GLY A 1 83 ? -7.984 -36.812 -7.188 1 90.12 83 GLY A O 1
ATOM 649 N N . LEU A 1 84 ? -7.094 -35.938 -5.305 1 92.94 84 LEU A N 1
ATOM 650 C CA . LEU A 1 84 ? -5.957 -36.844 -5.297 1 92.94 84 LEU A CA 1
ATOM 651 C C . LEU A 1 84 ? -6.422 -38.281 -5.105 1 92.94 84 LEU A C 1
ATOM 653 O O . LEU A 1 84 ? -5.871 -39.219 -5.711 1 92.94 84 LEU A O 1
ATOM 657 N N . GLY A 1 85 ? -7.398 -38.469 -4.277 1 92.75 85 GLY A N 1
ATOM 658 C CA . GLY A 1 85 ? -7.957 -39.781 -4.07 1 92.75 85 GLY A CA 1
ATOM 659 C C . GLY A 1 85 ? -8.555 -40.375 -5.332 1 92.75 85 GLY A C 1
ATOM 660 O O . GLY A 1 85 ? -8.242 -41.531 -5.691 1 92.75 85 GLY A O 1
ATOM 661 N N . TRP A 1 86 ? -9.375 -39.594 -5.953 1 90.69 86 TRP A N 1
ATOM 662 C CA . TRP A 1 86 ? -10.008 -40.062 -7.188 1 90.69 86 TRP A CA 1
ATOM 663 C C . TRP A 1 86 ? -8.961 -40.312 -8.266 1 90.69 86 TRP A C 1
ATOM 665 O O . TRP A 1 86 ? -9.062 -41.312 -9.023 1 90.69 86 TRP A O 1
ATOM 675 N N . GLN A 1 87 ? -8 -39.438 -8.375 1 91.25 87 GLN A N 1
ATOM 676 C CA . GLN A 1 87 ? -6.938 -39.594 -9.359 1 91.25 87 GLN A CA 1
ATOM 677 C C . GLN A 1 87 ? -6.141 -40.875 -9.109 1 91.25 87 GLN A C 1
ATOM 679 O O . GLN A 1 87 ? -5.801 -41.594 -10.047 1 91.25 87 GLN A O 1
ATOM 684 N N . THR A 1 88 ? -5.871 -41.156 -7.867 1 92.38 88 THR A N 1
ATOM 685 C CA . THR A 1 88 ? -5.141 -42.344 -7.512 1 92.38 88 THR A CA 1
ATOM 686 C C . THR A 1 88 ? -5.957 -43.594 -7.863 1 92.38 88 THR A C 1
ATOM 688 O O . THR A 1 88 ? -5.41 -44.594 -8.375 1 92.38 88 THR A O 1
ATOM 691 N N . TRP A 1 89 ? -7.168 -43.5 -7.602 1 89.75 89 TRP A N 1
ATOM 692 C CA . TRP A 1 89 ? -8.062 -44.594 -7.965 1 89.75 89 TRP A CA 1
ATOM 693 C C . TRP A 1 89 ? -8.062 -44.844 -9.477 1 89.75 89 TRP A C 1
ATOM 695 O O . TRP A 1 89 ? -7.988 -45.969 -9.938 1 89.75 89 TRP A O 1
ATOM 705 N N . LEU A 1 90 ? -8.18 -43.781 -10.18 1 88.69 90 LEU A N 1
ATOM 706 C CA . LEU A 1 90 ? -8.172 -43.844 -11.641 1 88.69 90 LEU A CA 1
ATOM 707 C C . LEU A 1 90 ? -6.875 -44.469 -12.141 1 88.69 90 LEU A C 1
ATOM 709 O O . LEU A 1 90 ? -6.902 -45.406 -12.961 1 88.69 90 LEU A O 1
ATOM 713 N N . ILE A 1 91 ? -5.766 -44.031 -11.672 1 89.94 91 ILE A N 1
ATOM 714 C CA . ILE A 1 91 ? -4.453 -44.5 -12.117 1 89.94 91 ILE A CA 1
ATOM 715 C C . ILE A 1 91 ? -4.277 -45.969 -11.797 1 89.94 91 ILE A C 1
ATOM 717 O O . ILE A 1 91 ? -3.646 -46.719 -12.562 1 89.94 91 ILE A O 1
ATOM 721 N N . ALA A 1 92 ? -4.84 -46.469 -10.75 1 89.31 92 ALA A N 1
ATOM 722 C CA . ALA A 1 92 ? -4.723 -47.844 -10.328 1 89.31 92 ALA A CA 1
ATOM 723 C C . ALA A 1 92 ? -5.367 -48.781 -11.344 1 89.31 92 ALA A C 1
ATOM 725 O O . ALA A 1 92 ? -5.02 -49.969 -11.414 1 89.31 92 ALA A O 1
ATOM 726 N N . HIS A 1 93 ? -6.258 -48.219 -12.094 1 87.5 93 HIS A N 1
ATOM 727 C CA . HIS A 1 93 ? -6.984 -49.062 -13.023 1 87.5 93 HIS A CA 1
ATOM 728 C C . HIS A 1 93 ? -6.523 -48.844 -14.461 1 87.5 93 HIS A C 1
ATOM 730 O O . HIS A 1 93 ? -7.109 -49.406 -15.391 1 87.5 93 HIS A O 1
ATOM 736 N N . LEU A 1 94 ? -5.578 -48 -14.531 1 85.62 94 LEU A N 1
ATOM 737 C CA . LEU A 1 94 ? -4.996 -47.781 -15.844 1 85.62 94 LEU A CA 1
ATOM 738 C C . LEU A 1 94 ? -3.795 -48.688 -16.078 1 85.62 94 LEU A C 1
ATOM 740 O O . LEU A 1 94 ? -3.057 -49 -15.141 1 85.62 94 LEU A O 1
ATOM 744 N N . ASP A 1 95 ? -3.627 -49.125 -17.234 1 80.38 95 ASP A N 1
ATOM 745 C CA . ASP A 1 95 ? -2.496 -50 -17.562 1 80.38 95 ASP A CA 1
ATOM 746 C C . ASP A 1 95 ? -1.399 -49.219 -18.281 1 80.38 95 ASP A C 1
ATOM 748 O O . ASP A 1 95 ? -0.638 -48.5 -17.656 1 80.38 95 ASP A O 1
ATOM 752 N N . ASP A 1 96 ? -1.348 -49.188 -19.562 1 80.5 96 ASP A N 1
ATOM 753 C CA . ASP A 1 96 ? -0.279 -48.594 -20.359 1 80.5 96 ASP A CA 1
ATOM 754 C C . ASP A 1 96 ? -0.383 -47.062 -20.359 1 80.5 96 ASP A C 1
ATOM 756 O O . ASP A 1 96 ? 0.597 -46.375 -20.641 1 80.5 96 ASP A O 1
ATOM 760 N N . ALA A 1 97 ? -1.54 -46.562 -19.922 1 86 97 ALA A N 1
ATOM 761 C CA . ALA A 1 97 ? -1.763 -45.125 -20 1 86 97 ALA A CA 1
ATOM 762 C C . ALA A 1 97 ? -1.44 -44.438 -18.672 1 86 97 ALA A C 1
ATOM 764 O O . ALA A 1 97 ? -1.636 -43.25 -18.531 1 86 97 ALA A O 1
ATOM 765 N N . ARG A 1 98 ? -0.917 -45.156 -17.719 1 87.5 98 ARG A N 1
ATOM 766 C CA . ARG A 1 98 ? -0.639 -44.625 -16.391 1 87.5 98 ARG A CA 1
ATOM 767 C C . ARG A 1 98 ? 0.301 -43.438 -16.453 1 87.5 98 ARG A C 1
ATOM 769 O O . ARG A 1 98 ? 0.055 -42.406 -15.812 1 87.5 98 ARG A O 1
ATOM 776 N N . GLY A 1 99 ? 1.321 -43.594 -17.234 1 88.06 99 GLY A N 1
ATOM 777 C CA . GLY A 1 99 ? 2.299 -42.5 -17.359 1 88.06 99 GLY A CA 1
ATOM 778 C C . GLY A 1 99 ? 1.71 -41.219 -17.906 1 88.06 99 GLY A C 1
ATOM 779 O O . GLY A 1 99 ? 2.066 -40.125 -17.453 1 88.06 99 GLY A O 1
ATOM 780 N N . THR A 1 100 ? 0.766 -41.344 -18.797 1 89.5 100 THR A N 1
ATOM 781 C CA . THR A 1 100 ? 0.14 -40.188 -19.453 1 89.5 100 THR A CA 1
ATOM 782 C C . THR A 1 100 ? -0.726 -39.406 -18.453 1 89.5 100 THR A C 1
ATOM 784 O O . THR A 1 100 ? -0.815 -38.188 -18.516 1 89.5 100 THR A O 1
ATOM 787 N N . PHE A 1 101 ? -1.27 -40.062 -17.516 1 91.31 101 PHE A N 1
ATOM 788 C CA . PHE A 1 101 ? -2.248 -39.438 -16.641 1 91.31 101 PHE A CA 1
ATOM 789 C C . PHE A 1 101 ? -1.579 -38.906 -15.375 1 91.31 101 PHE A C 1
ATOM 791 O O . PHE A 1 101 ? -2.232 -38.281 -14.531 1 91.31 101 PHE A O 1
ATOM 798 N N . LEU A 1 102 ? -0.267 -39.062 -15.25 1 91.94 102 LEU A N 1
ATOM 799 C CA . LEU A 1 102 ? 0.461 -38.531 -14.102 1 91.94 102 LEU A CA 1
ATOM 800 C C . LEU A 1 102 ? 0.33 -37.031 -14.023 1 91.94 102 LEU A C 1
ATOM 802 O O . LEU A 1 102 ? 0.375 -36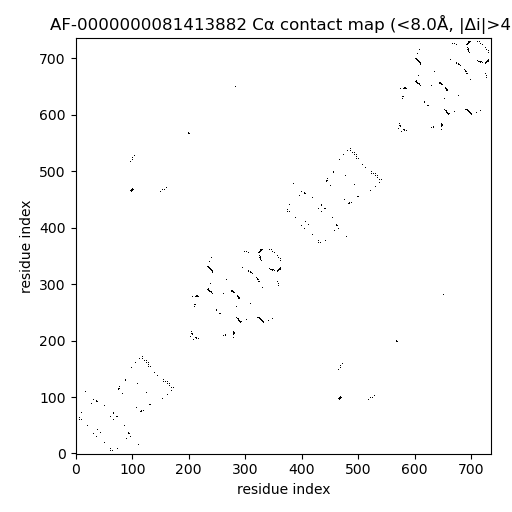.438 -12.938 1 91.94 102 LEU A O 1
ATOM 806 N N . VAL A 1 103 ? 0.118 -36.438 -15.109 1 91.5 103 VAL A N 1
ATOM 807 C CA . VAL A 1 103 ? 0.093 -34.969 -15.211 1 91.5 103 VAL A CA 1
ATOM 808 C C . VAL A 1 103 ? -1.094 -34.406 -14.43 1 91.5 103 VAL A C 1
ATOM 810 O O . VAL A 1 103 ? -1.055 -33.281 -13.953 1 91.5 103 VAL A O 1
ATOM 813 N N . PHE A 1 104 ? -2.082 -35.188 -14.203 1 91.31 104 PHE A N 1
ATOM 814 C CA . PHE A 1 104 ? -3.277 -34.688 -13.523 1 91.31 104 PHE A CA 1
ATOM 815 C C . PHE A 1 104 ? -3.008 -34.469 -12.039 1 91.31 104 PHE A C 1
ATOM 817 O O . PHE A 1 104 ? -3.66 -33.656 -11.406 1 91.31 104 PHE A O 1
ATOM 824 N N . TYR A 1 105 ? -2.033 -35.25 -11.484 1 93.12 105 TYR A N 1
ATOM 825 C CA . TYR A 1 105 ? -1.615 -34.938 -10.125 1 93.12 105 TYR A CA 1
ATOM 826 C C . TYR A 1 105 ? -1.112 -33.5 -10.023 1 93.12 105 TYR A C 1
ATOM 828 O O . TYR A 1 105 ? -1.381 -32.812 -9.039 1 93.12 105 TYR A O 1
ATOM 836 N N . VAL A 1 106 ? -0.448 -33.062 -11.047 1 92 106 VAL A N 1
ATOM 837 C CA . VAL A 1 106 ? 0.12 -31.719 -11.078 1 92 106 VAL A CA 1
ATOM 838 C C . VAL A 1 106 ? -1.002 -30.688 -11.125 1 92 106 VAL A C 1
ATOM 840 O O . VAL A 1 106 ? -0.977 -29.703 -10.383 1 92 106 VAL A O 1
ATOM 843 N N . LEU A 1 107 ? -1.961 -30.906 -11.914 1 90.38 107 LEU A N 1
ATOM 844 C CA . LEU A 1 107 ? -3.068 -29.953 -12.055 1 90.38 107 LEU A CA 1
ATOM 845 C C . LEU A 1 107 ? -3.822 -29.812 -10.742 1 90.38 107 LEU A C 1
ATOM 847 O O . LEU A 1 107 ? -4.172 -28.688 -10.344 1 90.38 107 LEU A O 1
ATOM 851 N N . ILE A 1 108 ? -4.027 -30.891 -10.086 1 90.56 108 ILE A N 1
ATOM 852 C CA . ILE A 1 108 ? -4.758 -30.891 -8.828 1 90.56 108 ILE A CA 1
ATOM 853 C C . ILE A 1 108 ? -3.971 -30.094 -7.781 1 90.56 108 ILE A C 1
ATOM 855 O O . ILE A 1 108 ? -4.539 -29.266 -7.059 1 90.56 108 ILE A O 1
ATOM 859 N N . LEU A 1 109 ? -2.709 -30.297 -7.773 1 91.88 109 LEU A N 1
ATOM 860 C CA . LEU A 1 109 ? -1.873 -29.609 -6.797 1 91.88 109 LEU A CA 1
ATOM 861 C C . LEU A 1 109 ? -1.777 -28.125 -7.109 1 91.88 109 LEU A C 1
ATOM 863 O O . LEU A 1 109 ? -1.713 -27.297 -6.199 1 91.88 109 LEU A O 1
ATOM 867 N N . LEU A 1 110 ? -1.795 -27.828 -8.383 1 89.62 110 LEU A N 1
ATOM 868 C CA . LEU A 1 110 ? -1.722 -26.422 -8.781 1 89.62 110 LEU A CA 1
ATOM 869 C C . LEU A 1 110 ? -2.979 -25.672 -8.359 1 89.62 110 LEU A C 1
ATOM 871 O O . LEU A 1 110 ? -2.924 -24.484 -8.07 1 89.62 110 LEU A O 1
ATOM 875 N N . PHE A 1 111 ? -4.031 -26.359 -8.281 1 82.81 111 PHE A N 1
ATOM 876 C CA . PHE A 1 111 ? -5.273 -25.766 -7.797 1 82.81 111 PHE A CA 1
ATOM 877 C C . PHE A 1 111 ? -5.121 -25.281 -6.359 1 82.81 111 PHE A C 1
ATOM 879 O O . PHE A 1 111 ? -5.676 -24.25 -5.984 1 82.81 111 PHE A O 1
ATOM 886 N N . GLY A 1 112 ? -4.371 -26 -5.617 1 83.94 112 GLY A N 1
ATOM 887 C CA . GLY A 1 112 ? -4.184 -25.656 -4.219 1 83.94 112 GLY A CA 1
ATOM 888 C C . GLY A 1 112 ? -2.979 -24.766 -3.975 1 83.94 112 GLY A C 1
ATOM 889 O O . GLY A 1 112 ? -2.674 -24.422 -2.83 1 83.94 112 GLY A O 1
ATOM 890 N N . LEU A 1 113 ? -2.381 -24.375 -4.984 1 85.69 113 LEU A N 1
ATOM 891 C CA . LEU A 1 113 ? -1.1 -23.688 -4.871 1 85.69 113 LEU A CA 1
ATOM 892 C C . LEU A 1 113 ? -1.252 -22.375 -4.102 1 85.69 113 LEU A C 1
ATOM 894 O O . LEU A 1 113 ? -0.413 -22.047 -3.262 1 85.69 113 LEU A O 1
ATOM 898 N N . PHE A 1 114 ? -2.334 -21.688 -4.277 1 80.06 114 PHE A N 1
ATOM 899 C CA . PHE A 1 114 ? -2.471 -20.344 -3.707 1 80.06 114 PHE A CA 1
ATOM 900 C C . PHE A 1 114 ? -3.242 -20.406 -2.393 1 80.06 114 PHE A C 1
ATOM 902 O O . PHE A 1 114 ? -3.229 -19.438 -1.622 1 80.06 114 PHE A O 1
ATOM 909 N N . HIS A 1 115 ? -3.863 -21.516 -2.156 1 78.56 115 HIS A N 1
ATOM 910 C CA . HIS A 1 115 ? -4.793 -21.5 -1.031 1 78.56 115 HIS A CA 1
ATOM 911 C C . HIS A 1 115 ? -4.34 -22.438 0.077 1 78.56 115 HIS A C 1
ATOM 913 O O . HIS A 1 115 ? -4.793 -22.328 1.219 1 78.56 115 HIS A O 1
ATOM 919 N N . LEU A 1 116 ? -3.465 -23.281 -0.291 1 86 116 LEU A N 1
ATOM 920 C CA . LEU A 1 116 ? -2.967 -24.219 0.71 1 86 116 LEU A CA 1
ATOM 921 C C . LEU A 1 116 ? -1.757 -23.656 1.439 1 86 116 LEU A C 1
ATOM 923 O O . LEU A 1 116 ? -0.981 -22.891 0.859 1 86 116 LEU A O 1
ATOM 927 N N . SER A 1 117 ? -1.746 -23.984 2.699 1 88 117 SER A N 1
ATOM 928 C CA . SER A 1 117 ? -0.533 -23.656 3.441 1 88 117 SER A CA 1
ATOM 929 C C . SER A 1 117 ? 0.658 -24.469 2.934 1 88 117 SER A C 1
ATOM 931 O O . SER A 1 117 ? 0.485 -25.453 2.221 1 88 117 SER A O 1
ATOM 933 N N . ARG A 1 118 ? 1.836 -24.062 3.197 1 89.44 118 ARG A N 1
ATOM 934 C CA . ARG A 1 118 ? 3.053 -24.75 2.773 1 89.44 118 ARG A CA 1
ATOM 935 C C . ARG A 1 118 ? 3.086 -26.188 3.293 1 89.44 118 ARG A C 1
ATOM 937 O O . ARG A 1 118 ? 3.383 -27.109 2.543 1 89.44 118 ARG A O 1
ATOM 944 N N . ARG A 1 119 ? 2.752 -26.375 4.461 1 92.44 119 ARG A N 1
ATOM 945 C CA . ARG A 1 119 ? 2.781 -27.703 5.082 1 92.44 119 ARG A CA 1
ATOM 946 C C . ARG A 1 119 ? 1.737 -28.625 4.457 1 92.44 119 ARG A C 1
ATOM 948 O O . ARG A 1 119 ? 2.01 -29.797 4.199 1 92.44 119 ARG A O 1
ATOM 955 N N . ALA A 1 120 ? 0.591 -28.031 4.305 1 92.44 120 ALA A N 1
ATOM 956 C CA . ALA A 1 120 ? -0.477 -28.812 3.686 1 92.44 120 ALA A CA 1
ATOM 957 C C . ALA A 1 120 ? -0.1 -29.234 2.266 1 92.44 120 ALA A C 1
ATOM 959 O O . ALA A 1 120 ? -0.401 -30.359 1.841 1 92.44 120 ALA A O 1
ATOM 960 N N . PHE A 1 121 ? 0.553 -28.391 1.542 1 94.38 121 PHE A N 1
ATOM 961 C CA . PHE A 1 121 ? 0.974 -28.688 0.177 1 94.38 121 PHE A CA 1
ATOM 962 C C . PHE A 1 121 ? 1.981 -29.828 0.154 1 94.38 121 PHE A C 1
ATOM 964 O O . PHE A 1 121 ? 1.866 -30.75 -0.657 1 94.38 121 PHE A O 1
ATOM 971 N N . VAL A 1 122 ? 2.902 -29.797 1.054 1 94.81 122 VAL A N 1
ATOM 972 C CA . VAL A 1 122 ? 3.924 -30.844 1.141 1 94.81 122 VAL A CA 1
ATOM 973 C C . VAL A 1 122 ? 3.279 -32.156 1.521 1 94.81 122 VAL A C 1
ATOM 975 O O . VAL A 1 122 ? 3.629 -33.219 0.967 1 94.81 122 VAL A O 1
ATOM 978 N N . ARG A 1 123 ? 2.385 -32.125 2.389 1 95.12 123 ARG A N 1
ATOM 979 C CA . ARG A 1 123 ? 1.677 -33.344 2.789 1 95.12 123 ARG A CA 1
ATOM 980 C C . ARG A 1 123 ? 0.937 -33.969 1.606 1 95.12 123 ARG A C 1
ATOM 982 O O . ARG A 1 123 ? 0.959 -35.188 1.422 1 95.12 123 ARG A O 1
ATOM 989 N N . CYS A 1 124 ? 0.297 -33.094 0.877 1 95.06 124 CYS A N 1
ATOM 990 C CA . CYS A 1 124 ? -0.425 -33.562 -0.292 1 95.06 124 CYS A CA 1
ATOM 991 C C . CYS A 1 124 ? 0.533 -34.188 -1.307 1 95.06 124 CYS A C 1
ATOM 993 O O . CYS A 1 124 ? 0.243 -35.25 -1.886 1 95.06 124 CYS A O 1
ATOM 995 N N . ALA A 1 125 ? 1.655 -33.531 -1.499 1 96.31 125 ALA A N 1
ATOM 996 C CA . ALA A 1 125 ? 2.654 -34.062 -2.43 1 96.31 125 ALA A CA 1
ATOM 997 C C . ALA A 1 125 ? 3.182 -35.406 -1.967 1 96.31 125 ALA A C 1
ATOM 999 O O . ALA A 1 125 ? 3.346 -36.344 -2.773 1 96.31 125 ALA A O 1
ATOM 1000 N N . LEU A 1 126 ? 3.432 -35.562 -0.743 1 96.62 126 LEU A N 1
ATOM 1001 C CA . LEU A 1 126 ? 3.912 -36.844 -0.18 1 96.62 126 LEU A CA 1
ATOM 1002 C C . LEU A 1 126 ? 2.855 -37.906 -0.307 1 96.62 126 LEU A C 1
ATOM 1004 O O . LEU A 1 126 ? 3.182 -39.062 -0.599 1 96.62 126 LEU A O 1
ATOM 1008 N N . LEU A 1 127 ? 1.657 -37.531 -0.083 1 96.25 127 LEU A N 1
ATOM 1009 C CA . LEU A 1 127 ? 0.561 -38.469 -0.219 1 96.25 127 LEU A CA 1
ATOM 1010 C C . LEU A 1 127 ? 0.487 -39.031 -1.641 1 96.25 127 LEU A C 1
ATOM 1012 O O . LEU A 1 127 ? 0.288 -40.219 -1.84 1 96.25 127 LEU A O 1
ATOM 1016 N N . VAL A 1 128 ? 0.633 -38.125 -2.561 1 96.19 128 VAL A N 1
ATOM 1017 C CA . VAL A 1 128 ? 0.617 -38.531 -3.963 1 96.19 128 VAL A CA 1
ATOM 1018 C C . VAL A 1 128 ? 1.75 -39.531 -4.23 1 96.19 128 VAL A C 1
ATOM 1020 O O . VAL A 1 128 ? 1.53 -40.594 -4.82 1 96.19 128 VAL A O 1
ATOM 1023 N N . PHE A 1 129 ? 2.916 -39.219 -3.85 1 96.81 129 PHE A N 1
ATOM 1024 C CA . PHE A 1 129 ? 4.094 -40.062 -4.117 1 96.81 129 PHE A CA 1
ATOM 1025 C C . PHE A 1 129 ? 3.938 -41.438 -3.502 1 96.81 129 PHE A C 1
ATOM 1027 O O . PHE A 1 129 ? 4.125 -42.438 -4.184 1 96.81 129 PHE A O 1
ATOM 1034 N N . PHE A 1 130 ? 3.564 -41.5 -2.252 1 96.69 130 PHE A N 1
ATOM 1035 C CA . PHE A 1 130 ? 3.482 -42.75 -1.54 1 96.69 130 PHE A CA 1
ATOM 1036 C C . PHE A 1 130 ? 2.32 -43.594 -2.059 1 96.69 130 PHE A C 1
ATOM 1038 O O . PHE A 1 130 ? 2.408 -44.844 -2.111 1 96.69 130 PHE A O 1
ATOM 1045 N N . SER A 1 131 ? 1.242 -42.938 -2.367 1 95.62 131 SER A N 1
ATOM 1046 C CA . SER A 1 131 ? 0.125 -43.688 -2.949 1 95.62 131 SER A CA 1
ATOM 1047 C C . SER A 1 131 ? 0.513 -44.312 -4.285 1 95.62 131 SER A C 1
ATOM 1049 O O . SER A 1 131 ? 0.177 -45.469 -4.559 1 95.62 131 SER A O 1
ATOM 1051 N N . PHE A 1 132 ? 1.196 -43.531 -5.113 1 95.44 132 PHE A N 1
ATOM 1052 C CA . PHE A 1 132 ? 1.613 -44.062 -6.414 1 95.44 132 PHE A CA 1
ATOM 1053 C C . PHE A 1 132 ? 2.615 -45.188 -6.246 1 95.44 132 PHE A C 1
ATOM 1055 O O . PHE A 1 132 ? 2.551 -46.188 -6.961 1 95.44 132 PHE A O 1
ATOM 1062 N N . CYS A 1 133 ? 3.539 -45.062 -5.332 1 95.31 133 CYS A N 1
ATOM 1063 C CA . CYS A 1 133 ? 4.5 -46.094 -5.043 1 95.31 133 CYS A CA 1
ATOM 1064 C C . CYS A 1 133 ? 3.791 -47.375 -4.57 1 95.31 133 CYS A C 1
ATOM 1066 O O . CYS A 1 133 ? 4.141 -48.469 -4.992 1 95.31 133 CYS A O 1
ATOM 1068 N N . ALA A 1 134 ? 2.834 -47.156 -3.768 1 94.94 134 ALA A N 1
ATOM 1069 C CA . ALA A 1 134 ? 2.086 -48.281 -3.223 1 94.94 134 ALA A CA 1
ATOM 1070 C C . ALA A 1 134 ? 1.375 -49.062 -4.332 1 94.94 134 ALA A C 1
ATOM 1072 O O . ALA A 1 134 ? 1.404 -50.281 -4.355 1 94.94 134 ALA A O 1
ATOM 1073 N N . ILE A 1 135 ? 0.751 -48.344 -5.16 1 93.06 135 ILE A N 1
ATOM 1074 C CA . ILE A 1 135 ? 0.05 -48.969 -6.273 1 93.06 135 ILE A CA 1
ATOM 1075 C C . ILE A 1 135 ? 1.048 -49.719 -7.152 1 93.06 135 ILE A C 1
ATOM 1077 O O . ILE A 1 135 ? 0.79 -50.844 -7.578 1 93.06 135 ILE A O 1
ATOM 1081 N N . THR A 1 136 ? 2.186 -49.094 -7.449 1 92.62 136 THR A N 1
ATOM 1082 C CA . THR A 1 136 ? 3.203 -49.719 -8.305 1 92.62 136 THR A CA 1
ATOM 1083 C C . THR A 1 136 ? 3.775 -50.969 -7.66 1 92.62 136 THR A C 1
ATOM 1085 O O . THR A 1 136 ? 3.957 -51.969 -8.328 1 92.62 136 THR A O 1
ATOM 1088 N N . LEU A 1 137 ? 4.023 -50.906 -6.41 1 93.19 137 LEU A N 1
ATOM 1089 C CA . LEU A 1 137 ? 4.555 -52.031 -5.688 1 93.19 137 LEU A CA 1
ATOM 1090 C C . LEU A 1 137 ? 3.527 -53.156 -5.621 1 93.19 137 LEU A C 1
ATOM 1092 O O . LEU A 1 137 ? 3.883 -54.344 -5.723 1 93.19 137 LEU A O 1
ATOM 1096 N N . TRP A 1 138 ? 2.299 -52.781 -5.414 1 92.75 138 TRP A N 1
ATOM 1097 C CA . TRP A 1 138 ? 1.215 -53.75 -5.391 1 92.75 138 TRP A CA 1
ATOM 1098 C C . TRP A 1 138 ? 1.104 -54.5 -6.727 1 92.75 138 TRP A C 1
ATOM 1100 O O . TRP A 1 138 ? 1.006 -55.719 -6.766 1 92.75 138 TRP A O 1
ATOM 1110 N N . ASP A 1 139 ? 1.119 -53.75 -7.734 1 91.25 139 ASP A N 1
ATOM 1111 C CA . ASP A 1 139 ? 1.062 -54.312 -9.07 1 91.25 139 ASP A CA 1
ATOM 1112 C C . ASP A 1 139 ? 2.293 -55.188 -9.352 1 91.25 139 ASP A C 1
ATOM 1114 O O . ASP A 1 139 ? 2.199 -56.219 -10.016 1 91.25 139 ASP A O 1
ATOM 1118 N N . GLY A 1 140 ? 3.426 -54.688 -8.922 1 90 140 GLY A N 1
ATOM 1119 C CA . GLY A 1 140 ? 4.645 -55.469 -9.062 1 90 140 GLY A CA 1
ATOM 1120 C C . GLY A 1 140 ? 4.602 -56.812 -8.32 1 90 140 GLY A C 1
ATOM 1121 O O . GLY A 1 140 ? 5.016 -57.844 -8.852 1 90 140 GLY A O 1
ATOM 1122 N N . TYR A 1 141 ? 4.07 -56.719 -7.188 1 91.69 141 TYR A N 1
ATOM 1123 C CA . TYR A 1 141 ? 3.955 -57.906 -6.359 1 91.69 141 TYR A CA 1
ATOM 1124 C C . TYR A 1 141 ? 3.039 -58.938 -7.008 1 91.69 141 TYR A C 1
ATOM 1126 O O . TYR A 1 141 ? 3.301 -60.125 -6.938 1 91.69 141 TYR A O 1
ATOM 1134 N N . HIS A 1 142 ? 2.021 -58.594 -7.668 1 90.94 142 HIS A N 1
ATOM 1135 C CA . HIS A 1 142 ? 1.07 -59.5 -8.312 1 90.94 142 HIS A CA 1
ATOM 1136 C C . HIS A 1 142 ? 1.469 -59.75 -9.758 1 90.94 142 HIS A C 1
ATOM 1138 O O . HIS A 1 142 ? 0.682 -60.312 -10.531 1 90.94 142 HIS A O 1
ATOM 1144 N N . MET A 1 143 ? 2.621 -59.281 -10.117 1 87.56 143 MET A N 1
ATOM 1145 C CA . MET A 1 143 ? 3.221 -59.531 -11.43 1 87.56 143 MET A CA 1
ATOM 1146 C C . MET A 1 143 ? 2.316 -59 -12.539 1 87.56 143 MET A C 1
ATOM 1148 O O . MET A 1 143 ? 2.139 -59.688 -13.562 1 87.56 143 MET A O 1
ATOM 1152 N N . ARG A 1 144 ? 1.727 -57.969 -12.305 1 84.56 144 ARG A N 1
ATOM 1153 C CA . ARG A 1 144 ? 0.831 -57.344 -13.273 1 84.56 144 ARG A CA 1
ATOM 1154 C C . ARG A 1 144 ? 1.534 -56.25 -14.031 1 84.56 144 ARG A C 1
ATOM 1156 O O . ARG A 1 144 ? 0.93 -55.594 -14.891 1 84.56 144 ARG A O 1
ATOM 1163 N N . LEU A 1 145 ? 2.787 -56.062 -13.727 1 84.25 145 LEU A N 1
ATOM 1164 C CA . LEU A 1 145 ? 3.498 -55 -14.414 1 84.25 145 LEU A CA 1
ATOM 1165 C C . LEU A 1 145 ? 3.996 -55.469 -15.781 1 84.25 145 LEU A C 1
ATOM 1167 O O . LEU A 1 145 ? 4.812 -56.375 -15.867 1 84.25 145 LEU A O 1
ATOM 1171 N N . ALA A 1 146 ? 3.449 -54.938 -16.75 1 79.5 146 ALA A N 1
ATOM 1172 C CA . ALA A 1 146 ? 3.869 -55.281 -18.109 1 79.5 146 ALA A CA 1
ATOM 1173 C C . ALA A 1 146 ? 5.328 -54.906 -18.344 1 79.5 146 ALA A C 1
ATOM 1175 O O . ALA A 1 146 ? 6.09 -55.688 -18.922 1 79.5 146 ALA A O 1
ATOM 1176 N N . ASP A 1 147 ? 5.801 -53.75 -17.859 1 87.62 147 ASP A N 1
ATOM 1177 C CA . ASP A 1 147 ? 7.16 -53.25 -18 1 87.62 147 ASP A CA 1
ATOM 1178 C C . ASP A 1 147 ? 7.652 -52.594 -16.703 1 87.62 147 ASP A C 1
ATOM 1180 O O . ASP A 1 147 ? 7.434 -51.406 -16.469 1 87.62 147 ASP A O 1
ATOM 1184 N N . PRO A 1 148 ? 8.383 -53.438 -15.914 1 88.19 148 PRO A N 1
ATOM 1185 C CA . PRO A 1 148 ? 8.844 -52.938 -14.617 1 88.19 148 PRO A CA 1
ATOM 1186 C C . PRO A 1 148 ? 9.797 -51.75 -14.742 1 88.19 148 PRO A C 1
ATOM 1188 O O . PRO A 1 148 ? 9.812 -50.875 -13.867 1 88.19 148 PRO A O 1
ATOM 1191 N N . ALA A 1 149 ? 10.57 -51.719 -15.773 1 88.25 149 ALA A N 1
ATOM 1192 C CA . ALA A 1 149 ? 11.492 -50.625 -15.977 1 88.25 149 ALA A CA 1
ATOM 1193 C C . ALA A 1 149 ? 10.734 -49.312 -16.219 1 88.25 149 ALA A C 1
ATOM 1195 O O . ALA A 1 149 ? 11.133 -48.25 -15.727 1 88.25 149 ALA A O 1
ATOM 1196 N N . LEU A 1 150 ? 9.695 -49.375 -16.984 1 89.12 150 LEU A N 1
ATOM 1197 C CA . LEU A 1 150 ? 8.883 -48.219 -17.266 1 89.12 150 LEU A CA 1
ATOM 1198 C C . LEU A 1 150 ? 8.211 -47.688 -15.992 1 89.12 150 LEU A C 1
ATOM 1200 O O . LEU A 1 150 ? 8.117 -46.5 -15.773 1 89.12 150 LEU A O 1
ATOM 1204 N N . SER A 1 151 ? 7.766 -48.656 -15.195 1 91.12 151 SER A N 1
ATOM 1205 C CA . SER A 1 151 ? 7.117 -48.281 -13.945 1 91.12 151 SER A CA 1
ATOM 1206 C C . SER A 1 151 ? 8.102 -47.594 -13 1 91.12 151 SER A C 1
ATOM 1208 O O . SER A 1 151 ? 7.742 -46.625 -12.305 1 91.12 151 SER A O 1
ATOM 1210 N N . ALA A 1 152 ? 9.289 -48.094 -12.984 1 90.69 152 ALA A N 1
ATOM 1211 C CA . ALA A 1 152 ? 10.32 -47.469 -12.164 1 90.69 152 ALA A CA 1
ATOM 1212 C C . ALA A 1 152 ? 10.625 -46.062 -12.656 1 90.69 152 ALA A C 1
ATOM 1214 O O . ALA A 1 152 ? 10.82 -45.125 -11.852 1 90.69 152 ALA A O 1
ATOM 1215 N N . LEU A 1 153 ? 10.648 -45.875 -13.914 1 90.75 153 LEU A N 1
ATOM 1216 C CA . LEU A 1 153 ? 10.867 -44.562 -14.508 1 90.75 153 LEU A CA 1
ATOM 1217 C C . LEU A 1 153 ? 9.742 -43.625 -14.125 1 90.75 153 LEU A C 1
ATOM 1219 O O . LEU A 1 153 ? 10 -42.438 -13.836 1 90.75 153 LEU A O 1
ATOM 1223 N N . GLN A 1 154 ? 8.555 -44.094 -14.141 1 92.94 154 GLN A N 1
ATOM 1224 C CA . GLN A 1 154 ? 7.402 -43.281 -13.789 1 92.94 154 GLN A CA 1
ATOM 1225 C C . GLN A 1 154 ? 7.488 -42.781 -12.344 1 92.94 154 GLN A C 1
ATOM 1227 O O . GLN A 1 154 ? 7.168 -41.656 -12.055 1 92.94 154 GLN A O 1
ATOM 1232 N N . VAL A 1 155 ? 7.938 -43.656 -11.516 1 93.31 155 VAL A N 1
ATOM 1233 C CA . VAL A 1 155 ? 8.094 -43.312 -10.109 1 93.31 155 VAL A CA 1
ATOM 1234 C C . VAL A 1 155 ? 9.156 -42.219 -9.969 1 93.31 155 VAL A C 1
ATOM 1236 O O . VAL A 1 155 ? 8.961 -41.25 -9.234 1 93.31 155 VAL A O 1
ATOM 1239 N N . CYS A 1 156 ? 10.188 -42.312 -10.703 1 92.44 156 CYS A N 1
ATOM 1240 C CA . CYS A 1 156 ? 11.258 -41.344 -10.648 1 92.44 156 CYS A CA 1
ATOM 1241 C C . CYS A 1 156 ? 10.789 -40 -11.195 1 92.44 156 CYS A C 1
ATOM 1243 O O . CYS A 1 156 ? 11.086 -38.938 -10.625 1 92.44 156 CYS A O 1
ATOM 1245 N N . VAL A 1 157 ? 10.078 -40.031 -12.273 1 92.44 157 VAL A N 1
ATOM 1246 C CA . VAL A 1 157 ? 9.555 -38.781 -12.875 1 92.44 157 VAL A CA 1
ATOM 1247 C C . VAL A 1 157 ? 8.602 -38.094 -11.906 1 92.44 157 VAL A C 1
ATOM 1249 O O . VAL A 1 157 ? 8.703 -36.875 -11.695 1 92.44 157 VAL A O 1
ATOM 1252 N N . LEU A 1 158 ? 7.742 -38.875 -11.328 1 94.44 158 LEU A N 1
ATOM 1253 C CA . LEU A 1 158 ? 6.781 -38.281 -10.391 1 94.44 158 LEU A CA 1
ATOM 1254 C C . LEU A 1 158 ? 7.492 -37.656 -9.203 1 94.44 158 LEU A C 1
ATOM 1256 O O . LEU A 1 158 ? 7.125 -36.562 -8.773 1 94.44 158 LEU A O 1
ATOM 1260 N N . LEU A 1 159 ? 8.5 -38.344 -8.695 1 94.25 159 LEU A N 1
ATOM 1261 C CA . LEU A 1 159 ? 9.273 -37.812 -7.582 1 94.25 159 LEU A CA 1
ATOM 1262 C C . LEU A 1 159 ? 9.891 -36.469 -7.949 1 94.25 159 LEU A C 1
ATOM 1264 O O . LEU A 1 159 ? 9.789 -35.5 -7.184 1 94.25 159 LEU A O 1
ATOM 1268 N N . MET A 1 160 ? 10.438 -36.406 -9.062 1 91.25 160 MET A N 1
ATOM 1269 C CA . MET A 1 160 ? 11.078 -35.156 -9.523 1 91.25 160 MET A CA 1
ATOM 1270 C C . MET A 1 160 ? 10.055 -34.062 -9.695 1 91.25 160 MET A C 1
ATOM 1272 O O . MET A 1 160 ? 10.289 -32.906 -9.281 1 91.25 160 MET A O 1
ATOM 1276 N N . VAL A 1 161 ? 9.008 -34.375 -10.344 1 93.12 161 VAL A N 1
ATOM 1277 C CA . VAL A 1 161 ? 7.965 -33.375 -10.609 1 93.12 161 VAL A CA 1
ATOM 1278 C C . VAL A 1 161 ? 7.406 -32.844 -9.297 1 93.12 161 VAL A C 1
ATOM 1280 O O . VAL A 1 161 ? 7.223 -31.625 -9.133 1 93.12 161 VAL A O 1
ATOM 1283 N N . LEU A 1 162 ? 7.16 -33.719 -8.359 1 94.56 162 LEU A N 1
ATOM 1284 C CA . LEU A 1 162 ? 6.605 -33.312 -7.07 1 94.56 162 LEU A CA 1
ATOM 1285 C C . LEU A 1 162 ? 7.602 -32.438 -6.301 1 94.56 162 LEU A C 1
ATOM 1287 O O . LEU A 1 162 ? 7.215 -31.453 -5.672 1 94.56 162 LEU A O 1
ATOM 1291 N N . ALA A 1 163 ? 8.828 -32.844 -6.352 1 92 163 ALA A N 1
ATOM 1292 C CA . ALA A 1 163 ? 9.859 -32.031 -5.703 1 92 163 ALA A CA 1
ATOM 1293 C C . ALA A 1 163 ? 9.914 -30.641 -6.301 1 92 163 ALA A C 1
ATOM 1295 O O . ALA A 1 163 ? 10.016 -29.656 -5.574 1 92 163 ALA A O 1
ATOM 1296 N N . TRP A 1 164 ? 9.852 -30.609 -7.566 1 89.88 164 TRP A N 1
ATOM 1297 C CA . TRP A 1 164 ? 9.859 -29.328 -8.266 1 89.88 164 TRP A CA 1
ATOM 1298 C C . TRP A 1 164 ? 8.633 -28.5 -7.891 1 89.88 164 TRP A C 1
ATOM 1300 O O . TRP A 1 164 ? 8.742 -27.281 -7.668 1 89.88 164 TRP A O 1
ATOM 1310 N N . LEU A 1 165 ? 7.543 -29.094 -7.824 1 91.44 165 LEU A N 1
ATOM 1311 C CA . LEU A 1 165 ? 6.309 -28.375 -7.5 1 91.44 165 LEU A CA 1
ATOM 1312 C C . LEU A 1 165 ? 6.359 -27.812 -6.086 1 91.44 165 LEU A C 1
ATOM 1314 O O . LEU A 1 165 ? 5.859 -26.719 -5.84 1 91.44 165 LEU A O 1
ATOM 1318 N N . VAL A 1 166 ? 6.934 -28.578 -5.215 1 92.19 166 VAL A N 1
ATOM 1319 C CA . VAL A 1 166 ? 7.047 -28.125 -3.834 1 92.19 166 VAL A CA 1
ATOM 1320 C C . VAL A 1 166 ? 7.945 -26.891 -3.771 1 92.19 166 VAL A C 1
ATOM 1322 O O . VAL A 1 166 ? 7.617 -25.906 -3.102 1 92.19 166 VAL A O 1
ATOM 1325 N N . LEU A 1 167 ? 8.992 -26.891 -4.453 1 88.81 167 LEU A N 1
ATOM 1326 C CA . LEU A 1 167 ? 9.898 -25.75 -4.508 1 88.81 167 LEU A CA 1
ATOM 1327 C C . LEU A 1 167 ? 9.219 -24.547 -5.168 1 88.81 167 LEU A C 1
ATOM 1329 O O . LEU A 1 167 ? 9.367 -23.422 -4.711 1 88.81 167 LEU A O 1
ATOM 1333 N N . TYR A 1 168 ? 8.555 -24.859 -6.203 1 87.69 168 TYR A N 1
ATOM 1334 C CA . TYR A 1 168 ? 7.82 -23.828 -6.918 1 87.69 168 TYR A CA 1
ATOM 1335 C C . TYR A 1 168 ? 6.762 -23.188 -6.027 1 87.69 168 TYR A C 1
ATOM 1337 O O . TYR A 1 168 ? 6.621 -21.969 -5.988 1 87.69 168 TYR A O 1
ATOM 1345 N N . ALA A 1 169 ? 6.098 -24.031 -5.348 1 88.81 169 ALA A N 1
ATOM 1346 C CA . ALA A 1 169 ? 5.074 -23.547 -4.422 1 88.81 169 ALA A CA 1
ATOM 1347 C C . ALA A 1 169 ? 5.688 -22.672 -3.34 1 88.81 169 ALA A C 1
ATOM 1349 O O . ALA A 1 169 ? 5.129 -21.625 -2.992 1 88.81 169 ALA A O 1
ATOM 1350 N N . ARG A 1 170 ? 6.766 -23.094 -2.822 1 88.06 170 ARG A N 1
ATOM 1351 C CA . ARG A 1 170 ? 7.473 -22.297 -1.821 1 88.06 170 ARG A CA 1
ATOM 1352 C C . ARG A 1 170 ? 7.852 -20.922 -2.375 1 88.06 170 ARG A C 1
ATOM 1354 O O . ARG A 1 170 ? 7.668 -19.906 -1.707 1 88.06 170 ARG A O 1
ATOM 1361 N N . PHE A 1 171 ? 8.258 -20.906 -3.518 1 84.06 171 PHE A N 1
ATOM 1362 C CA . PHE A 1 171 ? 8.672 -19.672 -4.168 1 84.06 171 PHE A CA 1
ATOM 1363 C C . PHE A 1 171 ? 7.48 -18.734 -4.344 1 84.06 171 PHE A C 1
ATOM 1365 O O . PHE A 1 171 ? 7.562 -17.547 -4.012 1 84.06 171 PHE A O 1
ATOM 1372 N N . VAL A 1 172 ? 6.473 -19.266 -4.848 1 84.69 172 VAL A N 1
ATOM 1373 C CA . VAL A 1 172 ? 5.285 -18.469 -5.141 1 84.69 172 VAL A CA 1
ATOM 1374 C C . VAL A 1 172 ? 4.684 -17.938 -3.84 1 84.69 172 VAL A C 1
ATOM 1376 O O . VAL A 1 172 ? 4.32 -16.766 -3.748 1 84.69 172 VAL A O 1
ATOM 1379 N N . GLN A 1 173 ? 4.617 -18.781 -2.887 1 86.5 173 GLN A N 1
ATOM 1380 C CA . GLN A 1 173 ? 4.012 -18.391 -1.617 1 86.5 173 GLN A CA 1
ATOM 1381 C C . GLN A 1 173 ? 4.863 -17.359 -0.893 1 86.5 173 GLN A C 1
ATOM 1383 O O . GLN A 1 173 ? 4.332 -16.406 -0.305 1 86.5 173 GLN A O 1
ATOM 1388 N N . LEU A 1 174 ? 6.145 -17.5 -0.958 1 85.75 174 LEU A N 1
ATOM 1389 C CA . LEU A 1 174 ? 7.035 -16.516 -0.351 1 85.75 174 LEU A CA 1
ATOM 1390 C C . LEU A 1 174 ? 6.91 -15.164 -1.051 1 85.75 174 LEU A C 1
ATOM 1392 O O . LEU A 1 174 ? 6.891 -14.125 -0.395 1 85.75 174 LEU A O 1
ATOM 1396 N N . SER A 1 175 ? 6.82 -15.227 -2.305 1 83.75 175 SER A N 1
ATOM 1397 C CA . SER A 1 175 ? 6.66 -13.992 -3.074 1 83.75 175 SER A CA 1
ATOM 1398 C C . SER A 1 175 ? 5.352 -13.289 -2.73 1 83.75 175 SER A C 1
ATOM 1400 O O . SER A 1 175 ? 5.316 -12.07 -2.58 1 83.75 175 SER A O 1
ATOM 1402 N N . ARG A 1 176 ? 4.359 -14.078 -2.57 1 83.44 176 ARG A N 1
ATOM 1403 C CA . ARG A 1 176 ? 3.061 -13.523 -2.205 1 83.44 176 ARG A CA 1
ATOM 1404 C C . ARG A 1 176 ? 3.092 -12.938 -0.799 1 83.44 176 ARG A C 1
ATOM 1406 O O . ARG A 1 176 ? 2.518 -11.875 -0.551 1 83.44 176 ARG A O 1
ATOM 1413 N N . GLN A 1 177 ? 3.721 -13.594 0.042 1 84.38 177 GLN A N 1
ATOM 1414 C CA . GLN A 1 177 ? 3.846 -13.102 1.41 1 84.38 177 GLN A CA 1
ATOM 1415 C C . GLN A 1 177 ? 4.605 -11.781 1.45 1 84.38 177 GLN A C 1
ATOM 1417 O O . GLN A 1 177 ? 4.207 -10.852 2.16 1 84.38 177 GLN A O 1
ATOM 1422 N N . ARG A 1 178 ? 5.57 -11.727 0.687 1 85.81 178 ARG A N 1
ATOM 1423 C CA . ARG A 1 178 ? 6.348 -10.5 0.612 1 85.81 178 ARG A CA 1
ATOM 1424 C C . ARG A 1 178 ? 5.5 -9.344 0.09 1 85.81 178 ARG A C 1
ATOM 1426 O O . ARG A 1 178 ? 5.551 -8.234 0.628 1 85.81 178 ARG A O 1
ATOM 1433 N N . MET A 1 179 ? 4.758 -9.562 -0.862 1 84.5 179 MET A N 1
ATOM 1434 C CA . MET A 1 179 ? 3.893 -8.531 -1.434 1 84.5 179 MET A CA 1
ATOM 1435 C C . MET A 1 179 ? 2.842 -8.086 -0.426 1 84.5 179 MET A C 1
ATOM 1437 O O . MET A 1 179 ? 2.551 -6.891 -0.315 1 84.5 179 MET A O 1
ATOM 1441 N N . ARG A 1 180 ? 2.32 -9.016 0.255 1 85.06 180 ARG A N 1
ATOM 1442 C CA . ARG A 1 180 ? 1.33 -8.68 1.275 1 85.06 180 ARG A CA 1
ATOM 1443 C C . ARG A 1 180 ? 1.955 -7.863 2.398 1 85.06 180 ARG A C 1
ATOM 1445 O O . ARG A 1 180 ? 1.361 -6.891 2.867 1 85.06 180 ARG A O 1
ATOM 1452 N N . GLN A 1 181 ? 3.092 -8.281 2.768 1 88.56 181 GLN A N 1
ATOM 1453 C CA . GLN A 1 181 ? 3.793 -7.539 3.811 1 88.56 181 GLN A CA 1
ATOM 1454 C C . GLN A 1 181 ? 4.043 -6.094 3.389 1 88.56 181 GLN A C 1
ATOM 1456 O O . GLN A 1 181 ? 3.852 -5.168 4.18 1 88.56 181 GLN A O 1
ATOM 1461 N N . ARG A 1 182 ? 4.375 -5.957 2.182 1 89.81 182 ARG A N 1
ATOM 1462 C CA . ARG A 1 182 ? 4.602 -4.609 1.662 1 89.81 182 ARG A CA 1
ATOM 1463 C C . ARG A 1 182 ? 3.312 -3.797 1.67 1 89.81 182 ARG A C 1
ATOM 1465 O O . ARG A 1 182 ? 3.316 -2.623 2.045 1 89.81 182 ARG A O 1
ATOM 1472 N N . ARG A 1 183 ? 2.312 -4.43 1.351 1 87.56 183 ARG A N 1
ATOM 1473 C CA . ARG A 1 183 ? 1.02 -3.756 1.346 1 87.56 183 ARG A CA 1
ATOM 1474 C C . ARG A 1 183 ? 0.605 -3.357 2.758 1 87.56 183 ARG A C 1
ATOM 1476 O O . ARG A 1 183 ? 0.127 -2.242 2.979 1 87.56 183 ARG A O 1
ATOM 1483 N N . PHE A 1 184 ? 0.787 -4.246 3.609 1 86.81 184 PHE A N 1
ATOM 1484 C CA . PHE A 1 184 ? 0.453 -3.967 5.004 1 86.81 184 PHE A CA 1
ATOM 1485 C C . PHE A 1 184 ? 1.312 -2.832 5.547 1 86.81 184 PHE A C 1
ATOM 1487 O O . PHE A 1 184 ? 0.813 -1.955 6.258 1 86.81 184 PHE A O 1
ATOM 1494 N N . ALA A 1 185 ? 2.521 -2.898 5.152 1 90.56 185 ALA A N 1
ATOM 1495 C CA . ALA A 1 185 ? 3.422 -1.834 5.586 1 90.56 185 ALA A CA 1
ATOM 1496 C C . ALA A 1 185 ? 2.994 -0.486 5.012 1 90.56 185 ALA A C 1
ATOM 1498 O O . ALA A 1 185 ? 2.992 0.524 5.719 1 90.56 185 ALA A O 1
ATOM 1499 N N . LEU A 1 186 ? 2.584 -0.498 3.789 1 91.19 186 LEU A N 1
ATOM 1500 C CA . LEU A 1 186 ? 2.146 0.731 3.137 1 91.19 186 LEU A CA 1
ATOM 1501 C C . LEU A 1 186 ? 0.865 1.258 3.771 1 91.19 186 LEU A C 1
ATOM 1503 O O . LEU A 1 186 ? 0.724 2.463 3.986 1 91.19 186 LEU A O 1
ATOM 1507 N N . GLN A 1 187 ? 0.001 0.427 4.113 1 91.5 187 GLN A N 1
ATOM 1508 C CA . GLN A 1 187 ? -1.249 0.803 4.766 1 91.5 187 GLN A CA 1
ATOM 1509 C C . GLN A 1 187 ? -0.992 1.388 6.148 1 91.5 187 GLN A C 1
ATOM 1511 O O . GLN A 1 187 ? -1.603 2.389 6.531 1 91.5 187 GLN A O 1
ATOM 1516 N N . ALA A 1 188 ? -0.09 0.743 6.824 1 89.69 188 ALA A N 1
ATOM 1517 C CA . ALA A 1 188 ? 0.263 1.247 8.148 1 89.69 188 ALA A CA 1
ATOM 1518 C C . ALA A 1 188 ? 0.856 2.65 8.062 1 89.69 188 ALA A C 1
ATOM 1520 O O . ALA A 1 188 ? 0.521 3.523 8.867 1 89.69 188 ALA A O 1
ATOM 1521 N N . HIS A 1 189 ? 1.671 2.801 7.047 1 89.69 189 HIS A N 1
ATOM 1522 C CA . HIS A 1 189 ? 2.264 4.117 6.84 1 89.69 189 HIS A CA 1
ATOM 1523 C C . HIS A 1 189 ? 1.199 5.152 6.492 1 89.69 189 HIS A C 1
ATOM 1525 O O . HIS A 1 189 ? 1.24 6.281 6.984 1 89.69 189 HIS A O 1
ATOM 1531 N N . GLN A 1 190 ? 0.292 4.84 5.801 1 90.62 190 GLN A N 1
ATOM 1532 C CA . GLN A 1 190 ? -0.811 5.723 5.441 1 90.62 190 GLN A CA 1
ATOM 1533 C C . GLN A 1 190 ? -1.625 6.117 6.668 1 90.62 190 GLN A C 1
ATOM 1535 O O . GLN A 1 190 ? -2.004 7.281 6.82 1 90.62 190 GLN A O 1
ATOM 1540 N N . ASP A 1 191 ? -1.894 5.227 7.523 1 87.44 191 ASP A N 1
ATOM 1541 C CA . ASP A 1 191 ? -2.664 5.484 8.734 1 87.44 191 ASP A CA 1
ATOM 1542 C C . ASP A 1 191 ? -1.926 6.445 9.664 1 87.44 191 ASP A C 1
ATOM 1544 O O . ASP A 1 191 ? -2.535 7.344 10.242 1 87.44 191 ASP A O 1
ATOM 1548 N N . THR A 1 192 ? -0.656 6.293 9.68 1 87.31 192 THR A N 1
ATOM 1549 C CA . THR A 1 192 ? 0.173 7.195 10.477 1 87.31 192 THR A CA 1
ATOM 1550 C C . THR A 1 192 ? 0.128 8.609 9.906 1 87.31 192 THR A C 1
ATOM 1552 O O . THR A 1 192 ? -0.054 9.578 10.648 1 87.31 192 THR A O 1
ATOM 1555 N N . LEU A 1 193 ? 0.193 8.695 8.602 1 87.25 193 LEU A N 1
ATOM 1556 C CA . LEU A 1 193 ? 0.168 10 7.945 1 87.25 193 LEU A CA 1
ATOM 1557 C C . LEU A 1 193 ? -1.181 10.68 8.148 1 87.25 193 LEU A C 1
ATOM 1559 O O . LEU A 1 193 ? -1.239 11.891 8.375 1 87.25 193 LEU A O 1
ATOM 1563 N N . ARG A 1 194 ? -2.174 9.953 8.141 1 87.25 194 ARG A N 1
ATOM 1564 C CA . ARG A 1 194 ? -3.512 10.484 8.375 1 87.25 194 ARG A CA 1
ATOM 1565 C C . ARG A 1 194 ? -3.656 11.008 9.797 1 87.25 194 ARG A C 1
ATOM 1567 O O . ARG A 1 194 ? -4.266 12.055 10.016 1 87.25 194 ARG A O 1
ATOM 1574 N N . GLY A 1 195 ? -3.051 10.289 10.695 1 82.31 195 GLY A N 1
ATOM 1575 C CA . GLY A 1 195 ? -3.039 10.75 12.07 1 82.31 195 GLY A CA 1
ATOM 1576 C C . GLY A 1 195 ? -2.287 12.047 12.266 1 82.31 195 GLY A C 1
ATOM 1577 O O . GLY A 1 195 ? -2.779 12.969 12.922 1 82.31 195 GLY A O 1
ATOM 1578 N N . MET A 1 196 ? -1.218 12.141 11.602 1 82.56 196 MET A N 1
ATOM 1579 C CA . MET A 1 196 ? -0.411 13.352 11.664 1 82.56 196 MET A CA 1
ATOM 1580 C C . MET A 1 196 ? -1.142 14.523 11.016 1 82.56 196 MET A C 1
ATOM 1582 O O . MET A 1 196 ? -1.093 15.648 11.523 1 82.56 196 MET A O 1
ATOM 1586 N N . MET A 1 197 ? -1.788 14.242 9.977 1 81.75 197 MET A N 1
ATOM 1587 C CA . MET A 1 197 ? -2.533 15.281 9.266 1 81.75 197 MET A CA 1
ATOM 1588 C C . MET A 1 197 ? -3.668 15.82 10.125 1 81.75 197 MET A C 1
ATOM 1590 O O . MET A 1 197 ? -3.904 17.031 10.156 1 81.75 197 MET A O 1
ATOM 1594 N N . ARG A 1 198 ? -4.289 14.992 10.844 1 78.19 198 ARG A N 1
ATOM 1595 C CA . ARG A 1 198 ? -5.363 15.43 11.734 1 78.19 198 ARG A CA 1
ATOM 1596 C C . ARG A 1 198 ? -4.82 16.297 12.852 1 78.19 198 ARG A C 1
ATOM 1598 O O . ARG A 1 198 ? -5.422 17.328 13.195 1 78.19 198 ARG A O 1
ATOM 1605 N N . GLN A 1 199 ? -3.75 15.977 13.312 1 76.62 199 GLN A N 1
ATOM 1606 C CA . GLN A 1 199 ? -3.113 16.766 14.367 1 76.62 199 GLN A CA 1
ATOM 1607 C C . GLN A 1 199 ? -2.707 18.141 13.852 1 76.62 199 GLN A C 1
ATOM 1609 O O . GLN A 1 199 ? -2.902 19.156 14.531 1 76.62 199 GLN A O 1
ATOM 1614 N N . LEU A 1 200 ? -2.199 18.172 12.695 1 76.06 200 LEU A N 1
ATOM 1615 C CA . LEU A 1 200 ? -1.781 19.438 12.109 1 76.06 200 LEU A CA 1
ATOM 1616 C C . LEU A 1 200 ? -2.988 20.312 11.805 1 76.06 200 LEU A C 1
ATOM 1618 O O . LEU A 1 200 ? -2.936 21.531 11.992 1 76.06 200 LEU A O 1
ATOM 1622 N N . GLU A 1 201 ? -4.012 19.719 11.375 1 75 201 GLU A N 1
ATOM 1623 C CA . GLU A 1 201 ? -5.25 20.453 11.133 1 75 201 GLU A CA 1
ATOM 1624 C C . GLU A 1 201 ? -5.781 21.078 12.422 1 75 201 GLU A C 1
ATOM 1626 O O . GLU A 1 201 ? -6.262 22.219 12.414 1 75 201 GLU A O 1
ATOM 1631 N N . ASP A 1 202 ? -5.609 20.328 13.438 1 68.81 202 ASP A N 1
ATOM 1632 C CA . ASP A 1 202 ? -6.016 20.844 14.742 1 68.81 202 ASP A CA 1
ATOM 1633 C C . ASP A 1 202 ? -5.156 22.031 15.156 1 68.81 202 ASP A C 1
ATOM 1635 O O . ASP A 1 202 ? -5.668 23.016 15.711 1 68.81 202 ASP A O 1
ATOM 1639 N N . LEU A 1 203 ? -3.875 21.891 14.828 1 68.88 203 LEU A N 1
ATOM 1640 C CA . LEU A 1 203 ? -2.949 22.953 15.188 1 68.88 203 LEU A CA 1
ATOM 1641 C C . LEU A 1 203 ? -3.197 24.203 14.344 1 68.88 203 LEU A C 1
ATOM 1643 O O . LEU A 1 203 ? -2.996 25.328 14.812 1 68.88 203 LEU A O 1
ATOM 1647 N N . VAL A 1 204 ? -3.697 23.906 13.25 1 71.25 204 VAL A N 1
ATOM 1648 C CA . VAL A 1 204 ? -3.967 25.031 12.359 1 71.25 204 VAL A CA 1
ATOM 1649 C C . VAL A 1 204 ? -5.281 25.703 12.758 1 71.25 204 VAL A C 1
ATOM 1651 O O . VAL A 1 204 ? -5.445 26.906 12.586 1 71.25 204 VAL A O 1
ATOM 1654 N N . ALA A 1 205 ? -6.023 24.922 13.461 1 74.88 205 ALA A N 1
ATOM 1655 C CA . ALA A 1 205 ? -7.375 25.422 13.68 1 74.88 205 ALA A CA 1
ATOM 1656 C C . ALA A 1 205 ? -7.508 26.062 15.055 1 74.88 205 ALA A C 1
ATOM 1658 O O . ALA A 1 205 ? -8.445 26.828 15.312 1 74.88 205 ALA A O 1
ATOM 1659 N N . THR A 1 206 ? -6.48 25.844 15.977 1 78.56 206 THR A N 1
ATOM 1660 C CA . THR A 1 206 ? -6.668 26.297 17.344 1 78.56 206 THR A CA 1
ATOM 1661 C C . THR A 1 206 ? -5.535 27.234 17.766 1 78.56 206 THR A C 1
ATOM 1663 O O . THR A 1 206 ? -4.449 27.203 17.188 1 78.56 206 THR A O 1
ATOM 1666 N N . ASP A 1 207 ? -5.938 28.078 18.703 1 77.81 207 ASP A N 1
ATOM 1667 C CA . ASP A 1 207 ? -4.961 28.938 19.344 1 77.81 207 ASP A CA 1
ATOM 1668 C C . ASP A 1 207 ? -4.199 28.203 20.438 1 77.81 207 ASP A C 1
ATOM 1670 O O . ASP A 1 207 ? -4.805 27.562 21.312 1 77.81 207 ASP A O 1
ATOM 1674 N N . GLU A 1 208 ? -2.984 28.172 20.359 1 72.12 208 GLU A N 1
ATOM 1675 C CA . GLU A 1 208 ? -2.139 27.375 21.234 1 72.12 208 GLU A CA 1
ATOM 1676 C C . GLU A 1 208 ? -2.322 27.781 22.688 1 72.12 208 GLU A C 1
ATOM 1678 O O . GLU A 1 208 ? -2.277 26.922 23.594 1 72.12 208 GLU A O 1
ATOM 1683 N N . LEU A 1 209 ? -2.479 29.094 22.969 1 77.44 209 LEU A N 1
ATOM 1684 C CA . LEU A 1 209 ? -2.535 29.594 24.344 1 77.44 209 LEU A CA 1
ATOM 1685 C C . LEU A 1 209 ? -3.861 29.234 25 1 77.44 209 LEU A C 1
ATOM 1687 O O . LEU A 1 209 ? -3.889 28.828 26.172 1 77.44 209 LEU A O 1
ATOM 1691 N N . THR A 1 210 ? -4.91 29.312 24.281 1 88.94 210 THR A N 1
ATOM 1692 C CA . THR A 1 210 ? -6.227 29.219 24.906 1 88.94 210 THR A CA 1
ATOM 1693 C C . THR A 1 210 ? -6.914 27.906 24.516 1 88.94 210 THR A C 1
ATOM 1695 O O . THR A 1 210 ? -7.879 27.5 25.156 1 88.94 210 THR A O 1
ATOM 1698 N N . GLY A 1 211 ? -6.418 27.281 23.391 1 85.44 211 GLY A N 1
ATOM 1699 C CA . GLY A 1 211 ? -7.07 26.078 22.906 1 85.44 211 GLY A CA 1
ATOM 1700 C C . GLY A 1 211 ? -8.328 26.359 22.109 1 85.44 211 GLY A C 1
ATOM 1701 O O . GLY A 1 211 ? -8.953 25.438 21.578 1 85.44 211 GLY A O 1
ATOM 1702 N N . LEU A 1 212 ? -8.719 27.578 22.062 1 89 212 LEU A N 1
ATOM 1703 C CA . LEU A 1 212 ? -9.875 27.984 21.281 1 89 212 LEU A CA 1
ATOM 1704 C C . LEU A 1 212 ? -9.531 28.016 19.797 1 89 212 LEU A C 1
ATOM 1706 O O . LEU A 1 212 ? -8.352 27.922 19.422 1 89 212 LEU A O 1
ATOM 1710 N N . PHE A 1 213 ? -10.547 28.031 18.984 1 87.81 213 PHE A N 1
ATOM 1711 C CA . PHE A 1 213 ? -10.305 28.188 17.562 1 87.81 213 PHE A CA 1
ATOM 1712 C C . PHE A 1 213 ? -9.539 29.484 17.297 1 87.81 213 PHE A C 1
ATOM 1714 O O . PHE A 1 213 ? -9.672 30.453 18.031 1 87.81 213 PHE A O 1
ATOM 1721 N N . ASN A 1 214 ? -8.695 29.406 16.297 1 83.12 214 ASN A N 1
ATOM 1722 C CA . ASN A 1 214 ? -8.016 30.641 15.898 1 83.12 214 ASN A CA 1
ATOM 1723 C C . ASN A 1 214 ? -8.859 31.453 14.922 1 83.12 214 ASN A C 1
ATOM 1725 O O . ASN A 1 214 ? -9.93 31 14.5 1 83.12 214 ASN A O 1
ATOM 1729 N N . ARG A 1 215 ? -8.406 32.656 14.695 1 80.06 215 ARG A N 1
ATOM 1730 C CA . ARG A 1 215 ? -9.133 33.594 13.844 1 80.06 215 ARG A CA 1
ATOM 1731 C C . ARG A 1 215 ? -9.445 33 12.484 1 80.06 215 ARG A C 1
ATOM 1733 O O . ARG A 1 215 ? -10.578 33.094 12 1 80.06 215 ARG A O 1
ATOM 1740 N N . ARG A 1 216 ? -8.531 32.281 11.945 1 76 216 ARG A N 1
ATOM 1741 C CA . ARG A 1 216 ? -8.688 31.703 10.617 1 76 216 ARG A CA 1
ATOM 1742 C C . ARG A 1 216 ? -9.789 30.656 10.594 1 76 216 ARG A C 1
ATOM 1744 O O . ARG A 1 216 ? -10.625 30.641 9.695 1 76 216 ARG A O 1
ATOM 1751 N N . HIS A 1 217 ? -9.633 29.766 11.539 1 82.81 217 HIS A N 1
ATOM 1752 C CA . HIS A 1 217 ? -10.625 28.703 11.617 1 82.81 217 HIS A CA 1
ATOM 1753 C C . HIS A 1 217 ? -12.016 29.281 11.883 1 82.81 217 HIS A C 1
ATOM 1755 O O . HIS A 1 217 ? -13.008 28.766 11.352 1 82.81 217 HIS A O 1
ATOM 1761 N N . PHE A 1 218 ? -12.078 30.297 12.664 1 89 218 PHE A N 1
ATOM 1762 C CA . PHE A 1 218 ? -13.359 30.953 12.922 1 89 218 PHE A CA 1
ATOM 1763 C C . PHE A 1 218 ? -13.961 31.5 11.641 1 89 218 PHE A C 1
ATOM 1765 O O . PHE A 1 218 ? -15.141 31.281 11.359 1 89 218 PHE A O 1
ATOM 1772 N N . LEU A 1 219 ? -13.125 32.188 10.891 1 82.75 219 LEU A N 1
ATOM 1773 C CA . LEU A 1 219 ? -13.609 32.812 9.664 1 82.75 219 LEU A CA 1
ATOM 1774 C C . LEU A 1 219 ? -14.125 31.781 8.68 1 82.75 219 LEU A C 1
ATOM 1776 O O . LEU A 1 219 ? -15.156 31.984 8.031 1 82.75 219 LEU A O 1
ATOM 1780 N N . ARG A 1 220 ? -13.477 30.688 8.641 1 79.5 220 ARG A N 1
ATOM 1781 C CA . ARG A 1 220 ? -13.906 29.594 7.77 1 79.5 220 ARG A CA 1
ATOM 1782 C C . ARG A 1 220 ? -15.234 29.016 8.234 1 79.5 220 ARG A C 1
ATOM 1784 O O . ARG A 1 220 ? -16.141 28.828 7.426 1 79.5 220 ARG A O 1
ATOM 1791 N N . LEU A 1 221 ? -15.297 28.719 9.508 1 84.81 221 LEU A N 1
ATOM 1792 C CA . LEU A 1 221 ? -16.516 28.141 10.07 1 84.81 221 LEU A CA 1
ATOM 1793 C C . LEU A 1 221 ? -17.688 29.125 9.953 1 84.81 221 LEU A C 1
ATOM 1795 O O . LEU A 1 221 ? -18.797 28.734 9.617 1 84.81 221 LEU A O 1
ATOM 1799 N N . ALA A 1 222 ? -17.422 30.359 10.266 1 88.38 222 ALA A N 1
ATOM 1800 C CA . ALA A 1 222 ? -18.469 31.391 10.219 1 88.38 222 ALA A CA 1
ATOM 1801 C C . ALA A 1 222 ? -18.984 31.562 8.797 1 88.38 222 ALA A C 1
ATOM 1803 O O . ALA A 1 222 ? -20.188 31.703 8.578 1 88.38 222 ALA A O 1
ATOM 1804 N N . SER A 1 223 ? -18.031 31.578 7.855 1 85.5 223 SER A N 1
ATOM 1805 C CA . SER A 1 223 ? -18.422 31.703 6.457 1 85.5 223 SER A CA 1
ATOM 1806 C C . SER A 1 223 ? -19.297 30.531 6.016 1 85.5 223 SER A C 1
ATOM 1808 O O . SER A 1 223 ? -20.266 30.719 5.293 1 85.5 223 SER A O 1
ATOM 1810 N N . ARG A 1 224 ? -18.938 29.375 6.414 1 84 224 ARG A N 1
ATOM 1811 C CA . ARG A 1 224 ? -19.703 28.172 6.098 1 84 224 ARG A CA 1
ATOM 1812 C C . ARG A 1 224 ? -21.109 28.25 6.684 1 84 224 ARG A C 1
ATOM 1814 O O . ARG A 1 224 ? -22.078 27.891 6.023 1 84 224 ARG A O 1
ATOM 1821 N N . GLU A 1 225 ? -21.172 28.672 7.938 1 86.44 225 GLU A N 1
ATOM 1822 C CA . GLU A 1 225 ? -22.453 28.812 8.617 1 86.44 225 GLU A CA 1
ATOM 1823 C C . GLU A 1 225 ? -23.344 29.844 7.93 1 86.44 225 GLU A C 1
ATOM 1825 O O . GLU A 1 225 ? -24.562 29.672 7.848 1 86.44 225 GLU A O 1
ATOM 1830 N N . LEU A 1 226 ? -22.734 30.906 7.512 1 86.81 226 LEU A N 1
ATOM 1831 C CA . LEU A 1 226 ? -23.484 31.969 6.84 1 86.81 226 LEU A CA 1
ATOM 1832 C C . LEU A 1 226 ? -23.984 31.484 5.484 1 86.81 226 LEU A C 1
ATOM 1834 O O . LEU A 1 226 ? -25.109 31.828 5.082 1 86.81 226 LEU A O 1
ATOM 1838 N N . ASN A 1 227 ? -23.172 30.75 4.812 1 84.88 227 ASN A N 1
ATOM 1839 C CA . ASN A 1 227 ? -23.547 30.219 3.504 1 84.88 227 ASN A CA 1
ATOM 1840 C C . ASN A 1 227 ? -24.672 29.188 3.615 1 84.88 227 ASN A C 1
ATOM 1842 O O . ASN A 1 227 ? -25.453 29.016 2.686 1 84.88 227 ASN A O 1
ATOM 1846 N N . ALA A 1 228 ? -24.672 28.484 4.691 1 84.44 228 ALA A N 1
ATOM 1847 C CA . ALA A 1 228 ? -25.672 27.438 4.902 1 84.44 228 ALA A CA 1
ATOM 1848 C C . ALA A 1 228 ? -26.938 28 5.531 1 84.44 228 ALA A C 1
ATOM 1850 O O . ALA A 1 228 ? -27.906 27.266 5.77 1 84.44 228 ALA A O 1
ATOM 1851 N N . MET A 1 229 ? -26.953 29.281 5.773 1 87.19 229 MET A N 1
ATOM 1852 C CA . MET A 1 229 ? -28.047 29.922 6.496 1 87.19 229 MET A CA 1
ATOM 1853 C C . MET A 1 229 ? -29.328 29.891 5.676 1 87.19 229 MET A C 1
ATOM 1855 O O . MET A 1 229 ? -29.297 30.078 4.461 1 87.19 229 MET A O 1
ATOM 1859 N N . GLU A 1 230 ? -30.344 29.531 6.312 1 87.81 230 GLU A N 1
ATOM 1860 C CA . GLU A 1 230 ? -31.672 29.5 5.684 1 87.81 230 GLU A CA 1
ATOM 1861 C C . GLU A 1 230 ? -32.438 30.797 5.918 1 87.81 230 GLU A C 1
ATOM 1863 O O . GLU A 1 230 ? -32.031 31.609 6.773 1 87.81 230 GLU A O 1
ATOM 1868 N N . ALA A 1 231 ? -33.531 30.953 5.105 1 87.19 231 ALA A N 1
ATOM 1869 C CA . ALA A 1 231 ? -34.344 32.156 5.234 1 87.19 231 ALA A CA 1
ATOM 1870 C C . ALA A 1 231 ? -35.031 32.188 6.594 1 87.19 231 ALA A C 1
ATOM 1872 O O . ALA A 1 231 ? -35.531 31.156 7.078 1 87.19 231 ALA A O 1
ATOM 1873 N N . GLY A 1 232 ? -34.969 33.344 7.297 1 88.44 232 GLY A N 1
ATOM 1874 C CA . GLY A 1 232 ? -35.656 33.562 8.562 1 88.44 232 GLY A CA 1
ATOM 1875 C C . GLY A 1 232 ? -34.781 33.25 9.766 1 88.44 232 GLY A C 1
ATOM 1876 O O . GLY A 1 232 ? -35.156 33.531 10.906 1 88.44 232 GLY A O 1
ATOM 1877 N N . VAL A 1 233 ? -33.719 32.562 9.477 1 91.25 233 VAL A N 1
ATOM 1878 C CA . VAL A 1 233 ? -32.812 32.219 10.578 1 91.25 233 VAL A CA 1
ATOM 1879 C C . VAL A 1 233 ? -31.891 33.406 10.875 1 91.25 233 VAL A C 1
ATOM 1881 O O . VAL A 1 233 ? -31.5 34.156 9.961 1 91.25 233 VAL A O 1
ATOM 1884 N N . VAL A 1 234 ? -31.672 33.688 12.164 1 94 234 VAL A N 1
ATOM 1885 C CA . VAL A 1 234 ? -30.766 34.781 12.594 1 94 234 VAL A CA 1
ATOM 1886 C C . VAL A 1 234 ? -29.656 34.188 13.453 1 94 234 VAL A C 1
ATOM 1888 O O . VAL A 1 234 ? -29.891 33.312 14.289 1 94 234 VAL A O 1
ATOM 1891 N N . HIS A 1 235 ? -28.422 34.594 13.117 1 95.12 235 HIS A N 1
ATOM 1892 C CA . HIS A 1 235 ? -27.281 34.25 13.953 1 95.12 235 HIS A CA 1
ATOM 1893 C C . HIS A 1 235 ? -26.797 35.438 14.766 1 95.12 235 HIS A C 1
ATOM 1895 O O . HIS A 1 235 ? -27.031 36.594 14.383 1 95.12 235 HIS A O 1
ATOM 1901 N N . GLY A 1 236 ? -26.234 35.156 15.922 1 96.31 236 GLY A N 1
ATOM 1902 C CA . GLY A 1 236 ? -25.625 36.188 16.75 1 96.31 236 GLY A CA 1
ATOM 1903 C C . GLY A 1 236 ? -24.109 36.188 16.641 1 96.31 236 GLY A C 1
ATOM 1904 O O . GLY A 1 236 ? -23.484 35.125 16.562 1 96.31 236 GLY A O 1
ATOM 1905 N N . LEU A 1 237 ? -23.547 37.344 16.5 1 96.56 237 LEU A N 1
ATOM 1906 C CA . LEU A 1 237 ? -22.094 37.531 16.469 1 96.56 237 LEU A CA 1
ATOM 1907 C C . LEU A 1 237 ? -21.672 38.562 17.516 1 96.56 237 LEU A C 1
ATOM 1909 O O . LEU A 1 237 ? -22.328 39.594 17.688 1 96.56 237 LEU A O 1
ATOM 1913 N N . ALA A 1 238 ? -20.578 38.219 18.281 1 97.38 238 ALA A N 1
ATOM 1914 C CA . ALA A 1 238 ? -20.094 39.156 19.281 1 97.38 238 ALA A CA 1
ATOM 1915 C C . ALA A 1 238 ? -18.562 39.219 19.297 1 97.38 238 ALA A C 1
ATOM 1917 O O . ALA A 1 238 ? -17.906 38.188 19.156 1 97.38 238 ALA A O 1
ATOM 1918 N N . LEU A 1 239 ? -18.062 40.344 19.281 1 96.44 239 LEU A N 1
ATOM 1919 C CA . LEU A 1 239 ? -16.656 40.594 19.531 1 96.44 239 LEU A CA 1
ATOM 1920 C C . LEU A 1 239 ? -16.406 40.969 20.969 1 96.44 239 LEU A C 1
ATOM 1922 O O . LEU A 1 239 ? -17.078 41.875 21.5 1 96.44 239 LEU A O 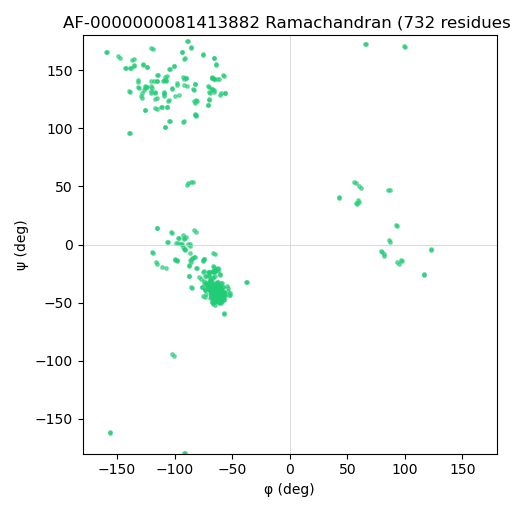1
ATOM 1926 N N . ILE A 1 240 ? -15.484 40.281 21.562 1 96.94 240 ILE A N 1
ATOM 1927 C CA . ILE A 1 240 ? -15.219 40.5 22.984 1 96.94 240 ILE A CA 1
ATOM 1928 C C . ILE A 1 240 ? -13.766 40.938 23.172 1 96.94 240 ILE A C 1
ATOM 1930 O O . ILE A 1 240 ? -12.859 40.375 22.547 1 96.94 240 ILE A O 1
ATOM 1934 N N . ASP A 1 241 ? -13.531 41.844 23.938 1 95.31 241 ASP A N 1
ATOM 1935 C CA . ASP A 1 241 ? -12.203 42.344 24.297 1 95.31 241 ASP A CA 1
ATOM 1936 C C . ASP A 1 241 ? -12.023 42.344 25.812 1 95.31 241 ASP A C 1
ATOM 1938 O O . ASP A 1 241 ? -12.922 42.781 26.547 1 95.31 241 ASP A O 1
ATOM 1942 N N . LEU A 1 242 ? -10.891 41.906 26.266 1 95.19 242 LEU A N 1
ATOM 1943 C CA . LEU A 1 242 ? -10.594 41.938 27.703 1 95.19 242 LEU A CA 1
ATOM 1944 C C . LEU A 1 242 ? -10.086 43.312 28.109 1 95.19 242 LEU A C 1
ATOM 1946 O O . LEU A 1 242 ? -9.039 43.781 27.641 1 95.19 242 LEU A O 1
ATOM 1950 N N . ASP A 1 243 ? -10.789 43.906 29.078 1 94.38 243 ASP A N 1
ATOM 1951 C CA . ASP A 1 243 ? -10.523 45.281 29.469 1 94.38 243 ASP A CA 1
ATOM 1952 C C . ASP A 1 243 ? -9.18 45.406 30.188 1 94.38 243 ASP A C 1
ATOM 1954 O O . ASP A 1 243 ? -8.859 44.562 31.047 1 94.38 243 ASP A O 1
ATOM 1958 N N . HIS A 1 244 ? -8.43 46.438 29.812 1 90.12 244 HIS A N 1
ATOM 1959 C CA . HIS A 1 244 ? -7.18 46.812 30.469 1 90.12 244 HIS A CA 1
ATOM 1960 C C . HIS A 1 244 ? -6.176 45.656 30.438 1 90.12 244 HIS A C 1
ATOM 1962 O O . HIS A 1 244 ? -5.434 45.438 31.406 1 90.12 244 HIS A O 1
ATOM 1968 N N . PHE A 1 245 ? -6.184 44.938 29.422 1 89 245 PHE A N 1
ATOM 1969 C CA . PHE A 1 245 ? -5.312 43.781 29.328 1 89 245 PHE A CA 1
ATOM 1970 C C . PHE A 1 245 ? -3.85 44.188 29.266 1 89 245 PHE A C 1
ATOM 1972 O O . PHE A 1 245 ? -2.99 43.562 29.891 1 89 245 PHE A O 1
ATOM 1979 N N . LYS A 1 246 ? -3.629 45.219 28.484 1 78.94 246 LYS A N 1
ATOM 1980 C CA . LYS A 1 246 ? -2.26 45.719 28.406 1 78.94 246 LYS A CA 1
ATOM 1981 C C . LYS A 1 246 ? -1.74 46.125 29.781 1 78.94 246 LYS A C 1
ATOM 1983 O O . LYS A 1 246 ? -0.574 45.875 30.094 1 78.94 246 LYS A O 1
ATOM 1988 N N . ARG A 1 247 ? -2.541 46.75 30.516 1 82.06 247 ARG A N 1
ATOM 1989 C CA . ARG A 1 247 ? -2.168 47.188 31.859 1 82.06 247 ARG A CA 1
ATOM 1990 C C . ARG A 1 247 ? -1.823 45.969 32.719 1 82.06 247 ARG A C 1
ATOM 1992 O O . ARG A 1 247 ? -0.884 46.031 33.531 1 82.06 247 ARG A O 1
ATOM 1999 N N . ILE A 1 248 ? -2.545 44.969 32.625 1 86.56 248 ILE A N 1
ATOM 2000 C CA . ILE A 1 248 ? -2.287 43.75 33.375 1 86.56 248 ILE A CA 1
ATOM 2001 C C . ILE A 1 248 ? -0.926 43.188 33 1 86.56 248 ILE A C 1
ATOM 2003 O O . ILE A 1 248 ? -0.141 42.781 33.844 1 86.56 248 ILE A O 1
ATOM 2007 N N . ASN A 1 249 ? -0.642 43.188 31.734 1 79.12 249 ASN A N 1
ATOM 2008 C CA . ASN A 1 249 ? 0.65 42.719 31.25 1 79.12 249 ASN A CA 1
ATOM 2009 C C . ASN A 1 249 ? 1.799 43.562 31.781 1 79.12 249 ASN A C 1
ATOM 2011 O O . ASN A 1 249 ? 2.848 43.031 32.156 1 79.12 249 ASN A O 1
ATOM 2015 N N . ASP A 1 250 ? 1.539 44.812 31.766 1 73.56 250 ASP A N 1
ATOM 2016 C CA . ASP A 1 250 ? 2.57 45.75 32.188 1 73.56 250 ASP A CA 1
ATOM 2017 C C . ASP A 1 250 ? 2.85 45.625 33.688 1 73.56 250 ASP A C 1
ATOM 2019 O O . ASP A 1 250 ? 3.998 45.75 34.125 1 73.56 250 ASP A O 1
ATOM 2023 N N . LEU A 1 251 ? 1.826 45.406 34.438 1 80 251 LEU A N 1
ATOM 2024 C CA . LEU A 1 251 ? 1.936 45.406 35.875 1 80 251 LEU A CA 1
ATOM 2025 C C . LEU A 1 251 ? 2.375 44.031 36.406 1 80 251 LEU A C 1
ATOM 2027 O O . LEU A 1 251 ? 3.123 43.938 37.375 1 80 251 LEU A O 1
ATOM 2031 N N . HIS A 1 252 ? 1.89 43.031 35.75 1 81.69 252 HIS A N 1
ATOM 2032 C CA . HIS A 1 252 ? 2.084 41.719 36.344 1 81.69 252 HIS A CA 1
ATOM 2033 C C . HIS A 1 252 ? 2.893 40.812 35.406 1 81.69 252 HIS A C 1
ATOM 2035 O O . HIS A 1 252 ? 3.223 39.688 35.75 1 81.69 252 HIS A O 1
ATOM 2041 N N . GLY A 1 253 ? 3.129 41.312 34.25 1 75.12 253 GLY A N 1
ATOM 2042 C CA . GLY A 1 253 ? 3.914 40.531 33.312 1 75.12 253 GLY A CA 1
ATOM 2043 C C . GLY A 1 253 ? 3.064 39.812 32.281 1 75.12 253 GLY A C 1
ATOM 2044 O O . GLY A 1 253 ? 1.858 39.625 32.469 1 75.12 253 GLY A O 1
ATOM 2045 N N . HIS A 1 254 ? 3.686 39.25 31.266 1 75.06 254 HIS A N 1
ATOM 2046 C CA . HIS A 1 254 ? 3.002 38.594 30.172 1 75.06 254 HIS A CA 1
ATOM 2047 C C . HIS A 1 254 ? 2.455 37.219 30.609 1 75.06 254 HIS A C 1
ATOM 2049 O O . HIS A 1 254 ? 1.432 36.781 30.094 1 75.06 254 HIS A O 1
ATOM 2055 N N . ALA A 1 255 ? 3.123 36.625 31.438 1 77.94 255 ALA A N 1
ATOM 2056 C CA . ALA A 1 255 ? 2.635 35.344 31.953 1 77.94 255 ALA A CA 1
ATOM 2057 C C . ALA A 1 255 ? 1.273 35.531 32.625 1 77.94 255 ALA A C 1
ATOM 2059 O O . ALA A 1 255 ? 0.416 34.656 32.531 1 77.94 255 ALA A O 1
ATOM 2060 N N . ALA A 1 256 ? 1.156 36.594 33.375 1 83.12 256 ALA A N 1
ATOM 2061 C CA . ALA A 1 256 ? -0.128 36.906 33.969 1 83.12 256 ALA A CA 1
ATOM 2062 C C . ALA A 1 256 ? -1.206 37.156 32.938 1 83.12 256 ALA A C 1
ATOM 2064 O O 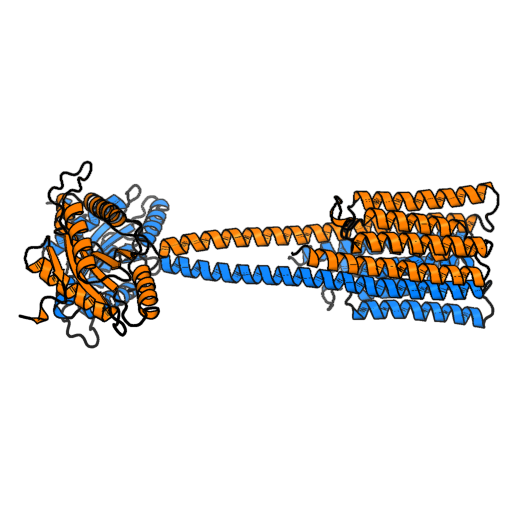. ALA A 1 256 ? -2.35 36.719 33.094 1 83.12 256 ALA A O 1
ATOM 2065 N N . GLY A 1 257 ? -0.812 37.844 31.906 1 88 257 GLY A N 1
ATOM 2066 C CA . GLY A 1 257 ? -1.731 38.031 30.781 1 88 257 GLY A CA 1
ATOM 2067 C C . GLY A 1 257 ? -2.178 36.719 30.156 1 88 257 GLY A C 1
ATOM 2068 O O . GLY A 1 257 ? -3.357 36.562 29.828 1 88 257 GLY A O 1
ATOM 2069 N N . ASP A 1 258 ? -1.27 35.844 30.078 1 85.25 258 ASP A N 1
ATOM 2070 C CA . ASP A 1 258 ? -1.584 34.531 29.516 1 85.25 258 ASP A CA 1
ATOM 2071 C C . ASP A 1 258 ? -2.604 33.812 30.391 1 85.25 258 ASP A C 1
ATOM 2073 O O . ASP A 1 258 ? -3.508 33.125 29.875 1 85.25 258 ASP A O 1
ATOM 2077 N N . GLN A 1 259 ? -2.426 33.875 31.594 1 90.06 259 GLN A N 1
ATOM 2078 C CA . GLN A 1 259 ? -3.357 33.25 32.531 1 90.06 259 GLN A CA 1
ATOM 2079 C C . GLN A 1 259 ? -4.754 33.844 32.406 1 90.06 259 GLN A C 1
ATOM 2081 O O . GLN A 1 259 ? -5.754 33.156 32.5 1 90.06 259 GLN A O 1
ATOM 2086 N N . VAL A 1 260 ? -4.766 35.188 32.219 1 93.38 260 VAL A N 1
ATOM 2087 C CA . VAL A 1 260 ? -6.043 35.875 32.062 1 93.38 260 VAL A CA 1
ATOM 2088 C C . VAL A 1 260 ? -6.75 35.375 30.797 1 93.38 260 VAL A C 1
ATOM 2090 O O . VAL A 1 260 ? -7.949 35.094 30.828 1 93.38 260 VAL A O 1
ATOM 2093 N N . LEU A 1 261 ? -5.984 35.25 29.766 1 93.5 261 LEU A N 1
ATOM 2094 C CA . LEU A 1 261 ? -6.535 34.781 28.5 1 93.5 261 LEU A CA 1
ATOM 2095 C C . LEU A 1 261 ? -7.066 33.375 28.641 1 93.5 261 LEU A C 1
ATOM 2097 O O . LEU A 1 261 ? -8.156 33.062 28.141 1 93.5 261 LEU A O 1
ATOM 2101 N N . GLN A 1 262 ? -6.355 32.5 29.281 1 93.5 262 GLN A N 1
ATOM 2102 C CA . GLN A 1 262 ? -6.758 31.125 29.5 1 93.5 262 GLN A CA 1
ATOM 2103 C C . GLN A 1 262 ? -8 31.047 30.391 1 93.5 262 GLN A C 1
ATOM 2105 O O . GLN A 1 262 ? -8.883 30.219 30.156 1 93.5 262 GLN A O 1
ATOM 2110 N N . ALA A 1 263 ? -8.016 31.875 31.422 1 93.12 263 ALA A N 1
ATOM 2111 C CA . ALA A 1 263 ? -9.164 31.922 32.312 1 93.12 263 ALA A CA 1
ATOM 2112 C C . ALA A 1 263 ? -10.43 32.312 31.547 1 93.12 263 ALA A C 1
ATOM 2114 O O . ALA A 1 263 ? -11.5 31.734 31.781 1 93.12 263 ALA A O 1
ATOM 2115 N N . PHE A 1 264 ? -10.234 33.25 30.719 1 94.81 264 PHE A N 1
ATOM 2116 C CA . PHE A 1 264 ? -11.391 33.625 29.922 1 94.81 264 PHE A CA 1
ATOM 2117 C C . PHE A 1 264 ? -11.859 32.5 29.047 1 94.81 264 PHE A C 1
ATOM 2119 O O . PHE A 1 264 ? -13.062 32.219 28.922 1 94.81 264 PHE A O 1
ATOM 2126 N N . ALA A 1 265 ? -10.945 31.906 28.359 1 94.5 265 ALA A N 1
ATOM 2127 C CA . ALA A 1 265 ? -11.273 30.781 27.5 1 94.5 265 ALA A CA 1
ATOM 2128 C C . ALA A 1 265 ? -12.055 29.719 28.266 1 94.5 265 ALA A C 1
ATOM 2130 O O . ALA A 1 265 ? -13.008 29.141 27.734 1 94.5 265 ALA A O 1
ATOM 2131 N N . GLY A 1 266 ? -11.633 29.422 29.469 1 92 266 GLY A N 1
ATOM 2132 C CA . GLY A 1 266 ? -12.328 28.453 30.312 1 92 266 GLY A CA 1
ATOM 2133 C C . GLY A 1 266 ? -13.75 28.875 30.641 1 92 266 GLY A C 1
ATOM 2134 O O . GLY A 1 266 ? -14.672 28.078 30.516 1 92 266 GLY A O 1
ATOM 2135 N N . VAL A 1 267 ? -13.906 30.141 31.062 1 92.81 267 VAL A N 1
ATOM 2136 C CA . VAL A 1 267 ? -15.211 30.672 31.422 1 92.81 267 VAL A CA 1
ATOM 2137 C C . VAL A 1 267 ? -16.141 30.672 30.203 1 92.81 267 VAL A C 1
ATOM 2139 O O . VAL A 1 267 ? -17.297 30.281 30.312 1 92.81 267 VAL A O 1
ATOM 2142 N N . ALA A 1 268 ? -15.57 31.125 29.125 1 93.38 268 ALA A N 1
ATOM 2143 C CA . ALA A 1 268 ? -16.375 31.203 27.906 1 93.38 268 ALA A CA 1
ATOM 2144 C C . ALA A 1 268 ? -16.812 29.828 27.438 1 93.38 268 ALA A C 1
ATOM 2146 O O . ALA A 1 268 ? -17.938 29.641 26.984 1 93.38 268 ALA A O 1
ATOM 2147 N N . GLY A 1 269 ? -15.914 28.906 27.5 1 89.38 269 GLY A N 1
ATOM 2148 C CA . GLY A 1 269 ? -16.25 27.547 27.141 1 89.38 269 GLY A CA 1
ATOM 2149 C C . GLY A 1 269 ? -17.375 26.969 27.969 1 89.38 269 GLY A C 1
ATOM 2150 O O . GLY A 1 269 ? -18.188 26.172 27.469 1 89.38 269 GLY A O 1
ATOM 2151 N N . ALA A 1 270 ? -17.422 27.375 29.172 1 87.62 270 ALA A N 1
ATOM 2152 C CA . ALA A 1 270 ? -18.453 26.891 30.094 1 87.62 270 ALA A CA 1
ATOM 2153 C C . ALA A 1 270 ? -19.797 27.562 29.828 1 87.62 270 ALA A C 1
ATOM 2155 O O . ALA A 1 270 ? -20.844 27 30.109 1 87.62 270 ALA A O 1
ATOM 2156 N N . CYS A 1 271 ? -19.766 28.766 29.344 1 87.56 271 CYS A N 1
ATOM 2157 C CA . CYS A 1 271 ? -20.984 29.562 29.156 1 87.56 271 CYS A CA 1
ATOM 2158 C C . CYS A 1 271 ? -21.609 29.281 27.797 1 87.56 271 CYS A C 1
ATOM 2160 O O . CYS A 1 271 ? -22.797 29.578 27.594 1 87.56 271 CYS A O 1
ATOM 2162 N N . LEU A 1 272 ? -20.875 28.719 26.922 1 88.19 272 LEU A N 1
ATOM 2163 C CA . LEU A 1 272 ? -21.359 28.531 25.547 1 88.19 272 LEU A CA 1
ATOM 2164 C C . LEU A 1 272 ? -21.844 27.109 25.328 1 88.19 272 LEU A C 1
ATOM 2166 O O . LEU A 1 272 ? -21.438 26.188 26.047 1 88.19 272 LEU A O 1
ATOM 2170 N N . ARG A 1 273 ? -22.766 26.984 24.375 1 85.25 273 ARG A N 1
ATOM 2171 C CA . ARG A 1 273 ? -23.359 25.688 24.047 1 85.25 273 ARG A CA 1
ATOM 2172 C C . ARG A 1 273 ? -22.531 24.984 22.984 1 85.25 273 ARG A C 1
ATOM 2174 O O . ARG A 1 273 ? -21.641 25.578 22.375 1 85.25 273 ARG A O 1
ATOM 2181 N N . ASP A 1 274 ? -23.203 23.703 22.906 1 80.25 274 ASP A N 1
ATOM 2182 C CA . ASP A 1 274 ? -22.625 22.906 21.828 1 80.25 274 ASP A CA 1
ATOM 2183 C C . ASP A 1 274 ? -23 23.469 20.453 1 80.25 274 ASP A C 1
ATOM 2185 O O . ASP A 1 274 ? -24.156 23.828 20.234 1 80.25 274 ASP A O 1
ATOM 2189 N N . GLY A 1 275 ? -22.219 23.844 19.641 1 81.81 275 GLY A N 1
ATOM 2190 C CA . GLY A 1 275 ? -22.5 24.422 18.344 1 81.81 275 GLY A CA 1
ATOM 2191 C C . GLY A 1 275 ? -22.031 25.859 18.203 1 81.81 275 GLY A C 1
ATOM 2192 O O . GLY A 1 275 ? -21.875 26.375 17.094 1 81.81 275 GLY A O 1
ATOM 2193 N N . ASP A 1 276 ? -21.984 26.5 19.422 1 88.62 276 ASP A N 1
ATOM 2194 C CA . ASP A 1 276 ? -21.438 27.859 19.406 1 88.62 276 ASP A CA 1
ATOM 2195 C C . ASP A 1 276 ? -19.969 27.859 19.031 1 88.62 276 ASP A C 1
ATOM 2197 O O . ASP A 1 276 ? -19.25 26.891 19.312 1 88.62 276 ASP A O 1
ATOM 2201 N N . VAL A 1 277 ? -19.656 28.844 18.297 1 90.5 277 VAL A N 1
ATOM 2202 C CA . VAL A 1 277 ? -18.266 28.922 17.859 1 90.5 277 VAL A CA 1
ATOM 2203 C C . VAL A 1 277 ? -17.547 30.031 18.625 1 90.5 277 VAL A C 1
ATOM 2205 O O . VAL A 1 277 ? -17.984 31.188 18.609 1 90.5 277 VAL A O 1
ATOM 2208 N N . LEU A 1 278 ? -16.547 29.703 19.359 1 92.88 278 LEU A N 1
ATOM 2209 C CA . LEU A 1 278 ? -15.703 30.641 20.094 1 92.88 278 LEU A CA 1
ATOM 2210 C C . LEU A 1 278 ? -14.266 30.578 19.578 1 92.88 278 LEU A C 1
ATOM 2212 O O . LEU A 1 278 ? -13.711 29.5 19.391 1 92.88 278 LEU A O 1
ATOM 2216 N N . ALA A 1 279 ? -13.719 31.719 19.312 1 93.94 279 ALA A N 1
ATOM 2217 C CA . ALA A 1 279 ? -12.359 31.766 18.781 1 93.94 279 ALA A CA 1
ATOM 2218 C C . ALA A 1 279 ? -11.594 32.969 19.344 1 93.94 279 ALA A C 1
ATOM 2220 O O . ALA A 1 279 ? -12.195 33.969 19.75 1 93.94 279 ALA A O 1
ATOM 2221 N N . ARG A 1 280 ? -10.273 32.875 19.453 1 91.38 280 ARG A N 1
ATOM 2222 C CA . ARG A 1 280 ? -9.414 34.031 19.734 1 91.38 280 ARG A CA 1
ATOM 2223 C C . ARG A 1 280 ? -9.133 34.812 18.453 1 91.38 280 ARG A C 1
ATOM 2225 O O . ARG A 1 280 ? -8.516 34.281 17.531 1 91.38 280 ARG A O 1
ATOM 2232 N N . TYR A 1 281 ? -9.641 35.969 18.344 1 84.88 281 TYR A N 1
ATOM 2233 C CA . TYR A 1 281 ? -9.633 36.781 17.141 1 84.88 281 TYR A CA 1
ATOM 2234 C C . TYR A 1 281 ? -8.367 37.625 17.062 1 84.88 281 TYR A C 1
ATOM 2236 O O . TYR A 1 281 ? -7.91 37.969 15.977 1 84.88 281 TYR A O 1
ATOM 2244 N N . GLY A 1 282 ? -7.797 37.938 18.172 1 77.38 282 GLY A N 1
ATOM 2245 C CA . GLY A 1 282 ? -6.59 38.719 18.312 1 77.38 282 GLY A CA 1
ATOM 2246 C C . GLY A 1 282 ? -5.844 38.469 19.609 1 77.38 282 GLY A C 1
ATOM 2247 O O . GLY A 1 282 ? -5.926 37.375 20.172 1 77.38 282 GLY A O 1
ATOM 2248 N N . GLY A 1 283 ? -4.992 39.406 19.938 1 78.19 283 GLY A N 1
ATOM 2249 C CA . GLY A 1 283 ? -4.246 39.25 21.188 1 78.19 283 GLY A CA 1
ATOM 2250 C C . GLY A 1 283 ? -5.141 39.094 22.391 1 78.19 283 GLY A C 1
ATOM 2251 O O . GLY A 1 283 ? -5.066 38.094 23.109 1 78.19 283 GLY A O 1
ATOM 2252 N N . GLU A 1 284 ? -5.957 40.094 22.609 1 89.25 284 GLU A N 1
ATOM 2253 C CA . GLU A 1 284 ? -6.871 40.094 23.75 1 89.25 284 GLU A CA 1
ATOM 2254 C C . GLU A 1 284 ? -8.328 40.062 23.281 1 89.25 284 GLU A C 1
ATOM 2256 O O . GLU A 1 284 ? -9.242 40.312 24.078 1 89.25 284 GLU A O 1
ATOM 2261 N N . GLU A 1 285 ? -8.477 39.75 22 1 91.19 285 GLU A N 1
ATOM 2262 C CA . GLU A 1 285 ? -9.82 39.812 21.422 1 91.19 285 GLU A CA 1
ATOM 2263 C C . GLU A 1 285 ? -10.344 38.406 21.109 1 91.19 285 GLU A C 1
ATOM 2265 O O . GLU A 1 285 ? -9.578 37.531 20.703 1 91.19 285 GLU A O 1
ATOM 2270 N N . PHE A 1 286 ? -11.625 38.219 21.375 1 95.81 286 PHE A N 1
ATOM 2271 C CA . PHE A 1 286 ? -12.328 36.969 21.109 1 95.81 286 PHE A CA 1
ATOM 2272 C C . PHE A 1 286 ? -13.586 37.219 20.297 1 95.81 286 PHE A C 1
ATOM 2274 O O . PHE A 1 286 ? -14.094 38.344 20.25 1 95.81 286 PHE A O 1
ATOM 2281 N N . VAL A 1 287 ? -13.969 36.219 19.594 1 95.62 287 VAL A N 1
ATOM 2282 C CA . VAL A 1 287 ? -15.188 36.312 18.781 1 95.62 287 VAL A CA 1
ATOM 2283 C C . VAL A 1 287 ? -16.078 35.094 19.016 1 95.62 287 VAL A C 1
ATOM 2285 O O . VAL A 1 287 ? -15.57 33.969 19.219 1 95.62 287 VAL A O 1
ATOM 2288 N N . VAL A 1 288 ? -17.359 35.344 19.078 1 95.75 288 VAL A N 1
ATOM 2289 C CA . VAL A 1 288 ? -18.344 34.281 19.297 1 95.75 288 VAL A CA 1
ATOM 2290 C C . VAL A 1 288 ? -19.406 34.344 18.203 1 95.75 288 VAL A C 1
ATOM 2292 O O . VAL A 1 288 ? -19.844 35.406 17.812 1 95.75 288 VAL A O 1
ATOM 2295 N N . LEU A 1 289 ? -19.672 33.219 17.672 1 95.69 289 LEU A N 1
ATOM 2296 C CA . LEU A 1 289 ? -20.797 33.062 16.75 1 95.69 289 LEU A CA 1
ATOM 2297 C C . LEU A 1 289 ? -21.828 32.094 17.312 1 95.69 289 LEU A C 1
ATOM 2299 O O . LEU A 1 289 ? -21.516 30.953 17.625 1 95.69 289 LEU A O 1
ATOM 2303 N N . LEU A 1 290 ? -23 32.594 17.547 1 95.06 290 LEU A N 1
ATOM 2304 C CA . LEU A 1 290 ? -24.125 31.781 18.016 1 95.06 290 LEU A CA 1
ATOM 2305 C C . LEU A 1 290 ? -25.125 31.516 16.891 1 95.06 290 LEU A C 1
ATOM 2307 O O . LEU A 1 290 ? -25.922 32.406 16.547 1 95.06 290 LEU A O 1
ATOM 2311 N N . PRO A 1 291 ? -25.094 30.266 16.422 1 92.88 291 PRO A N 1
ATOM 2312 C CA . PRO A 1 291 ? -26.094 29.953 15.391 1 92.88 291 PRO A CA 1
ATOM 2313 C C . PRO A 1 291 ? -27.516 29.953 15.93 1 92.88 291 PRO A C 1
ATOM 2315 O O . PRO A 1 291 ? -27.75 29.516 17.062 1 92.88 291 PRO A O 1
ATOM 2318 N N . ASP A 1 292 ? -28.438 30.406 15.172 1 91.25 292 ASP A N 1
ATOM 2319 C CA . ASP A 1 292 ? -29.859 30.406 15.516 1 91.25 292 ASP A CA 1
ATOM 2320 C C . ASP A 1 292 ? -30.109 31.156 16.812 1 91.25 292 ASP A C 1
ATOM 2322 O O . ASP A 1 292 ? -30.688 30.609 17.766 1 91.25 292 ASP A O 1
ATOM 2326 N N . CYS A 1 293 ? -29.594 32.375 16.781 1 93.06 293 CYS A N 1
ATOM 2327 C CA . CYS A 1 293 ? -29.625 33.156 18 1 93.06 293 CYS A CA 1
ATOM 2328 C C . CYS A 1 293 ? -30.219 34.562 17.734 1 93.06 293 CYS A C 1
ATOM 2330 O O . CYS A 1 293 ? -29.766 35.25 16.844 1 93.06 293 CYS A O 1
ATOM 2332 N N . ASP A 1 294 ? -31.266 34.938 18.562 1 93 294 ASP A N 1
ATOM 2333 C CA . ASP A 1 294 ? -31.859 36.25 18.406 1 93 294 ASP A CA 1
ATOM 2334 C C . ASP A 1 294 ? -31.172 37.281 19.328 1 93 294 ASP A C 1
ATOM 2336 O O . ASP A 1 294 ? -30.188 36.938 20 1 93 294 ASP A O 1
ATOM 2340 N N . ALA A 1 295 ? -31.641 38.5 19.281 1 95.44 295 ALA A N 1
ATOM 2341 C CA . ALA A 1 295 ? -31.016 39.594 19.984 1 95.44 295 ALA A CA 1
ATOM 2342 C C . ALA A 1 295 ? -31.047 39.375 21.5 1 95.44 295 ALA A C 1
ATOM 2344 O O . ALA A 1 295 ? -30.062 39.656 22.188 1 95.44 295 ALA A O 1
ATOM 2345 N N . GLU A 1 296 ? -32.094 38.875 21.984 1 95.44 296 GLU A N 1
ATOM 2346 C CA . GLU A 1 296 ? -32.25 38.656 23.422 1 95.44 296 GLU A CA 1
ATOM 2347 C C . GLU A 1 296 ? -31.297 37.594 23.922 1 95.44 296 GLU A C 1
ATOM 2349 O O . GLU A 1 296 ? -30.641 37.75 24.953 1 95.44 296 GLU A O 1
ATOM 2354 N N . ARG A 1 297 ? -31.297 36.562 23.188 1 94.5 297 ARG A N 1
ATOM 2355 C CA . ARG A 1 297 ? -30.422 35.438 23.578 1 94.5 297 ARG A CA 1
ATOM 2356 C C . ARG A 1 297 ? -28.953 35.844 23.516 1 94.5 297 ARG A C 1
ATOM 2358 O O . ARG A 1 297 ? -28.156 35.469 24.375 1 94.5 297 ARG A O 1
ATOM 2365 N N . LEU A 1 298 ? -28.594 36.531 22.438 1 96.38 298 LEU A N 1
ATOM 2366 C CA . LEU A 1 298 ? -27.219 36.969 22.297 1 96.38 298 LEU A CA 1
ATOM 2367 C C . LEU A 1 298 ? -26.812 37.906 23.453 1 96.38 298 LEU A C 1
ATOM 2369 O O . LEU A 1 298 ? -25.734 37.75 24.016 1 96.38 298 LEU A O 1
ATOM 2373 N N . THR A 1 299 ? -27.688 38.812 23.781 1 96.5 299 THR A N 1
ATOM 2374 C CA . THR A 1 299 ? -27.422 39.75 24.875 1 96.5 299 THR A CA 1
ATOM 2375 C C . THR A 1 299 ? -27.281 39 26.203 1 96.5 299 THR A C 1
ATOM 2377 O O . THR A 1 299 ? -26.391 39.281 26.984 1 96.5 299 THR A O 1
ATOM 2380 N N . ALA A 1 300 ? -28.141 38.125 26.391 1 95.62 300 ALA A N 1
ATOM 2381 C CA . ALA A 1 300 ? -28.109 37.344 27.609 1 95.62 300 ALA A CA 1
ATOM 2382 C C . ALA A 1 300 ? -26.797 36.562 27.734 1 95.62 300 ALA A C 1
ATOM 2384 O O . ALA A 1 300 ? -26.219 36.469 28.812 1 95.62 300 ALA A O 1
ATOM 2385 N N . CYS A 1 301 ? -26.422 35.969 26.672 1 94.81 301 CYS A N 1
ATOM 2386 C CA . CYS A 1 301 ? -25.203 35.156 26.656 1 94.81 301 CYS A CA 1
ATOM 2387 C C . CYS A 1 301 ? -23.984 36.031 26.953 1 94.81 301 CYS A C 1
ATOM 2389 O O . CYS A 1 301 ? -23.156 35.688 27.781 1 94.81 301 CYS A O 1
ATOM 2391 N N . CYS A 1 302 ? -23.859 37.156 26.312 1 96.44 302 CYS A N 1
ATOM 2392 C CA . CYS A 1 302 ? -22.734 38.062 26.5 1 96.44 302 CYS A CA 1
ATOM 2393 C C . CYS A 1 302 ? -22.719 38.625 27.906 1 96.44 302 CYS A C 1
ATOM 2395 O O . CYS A 1 302 ? -21.656 38.781 28.516 1 96.44 302 CYS A O 1
ATOM 2397 N N . GLU A 1 303 ? -23.875 38.938 28.391 1 96 303 GLU A N 1
ATOM 2398 C CA . GLU A 1 303 ? -23.969 39.438 29.75 1 96 303 GLU A CA 1
ATOM 2399 C C . GLU A 1 303 ? -23.562 38.375 30.766 1 96 303 GLU A C 1
ATOM 2401 O O . GLU A 1 303 ? -22.922 38.688 31.766 1 96 303 GLU A O 1
ATOM 2406 N N . ARG A 1 304 ? -24.016 37.219 30.5 1 95.12 304 ARG A N 1
ATOM 2407 C CA . ARG A 1 304 ? -23.609 36.125 31.359 1 95.12 304 ARG A CA 1
ATOM 2408 C C . ARG A 1 304 ? -22.094 35.938 31.359 1 95.12 304 ARG A C 1
ATOM 2410 O O . ARG A 1 304 ? -21.484 35.719 32.406 1 95.12 304 ARG A O 1
ATOM 2417 N N . LEU A 1 305 ? -21.531 36.031 30.234 1 95 305 LEU A N 1
ATOM 2418 C CA . LEU A 1 305 ? -20.078 35.906 30.109 1 95 305 LEU A CA 1
ATOM 2419 C C . LEU A 1 305 ? -19.375 37.031 30.844 1 95 305 LEU A C 1
ATOM 2421 O O . LEU A 1 305 ? -18.375 36.812 31.516 1 95 305 LEU A O 1
ATOM 2425 N N . ARG A 1 306 ? -19.875 38.219 30.672 1 95.56 306 ARG A N 1
ATOM 2426 C CA . ARG A 1 306 ? -19.312 39.406 31.328 1 95.56 306 ARG A CA 1
ATOM 2427 C C . ARG A 1 306 ? -19.297 39.25 32.844 1 95.56 306 ARG A C 1
ATOM 2429 O O . ARG A 1 306 ? -18.281 39.469 33.5 1 95.56 306 ARG A O 1
ATOM 2436 N N . ILE A 1 307 ? -20.391 38.812 33.344 1 94.44 307 ILE A N 1
ATOM 2437 C CA . ILE A 1 307 ? -20.531 38.625 34.812 1 94.44 307 ILE A CA 1
ATOM 2438 C C . ILE A 1 307 ? -19.641 37.5 35.281 1 94.44 307 ILE A C 1
ATOM 2440 O O . ILE A 1 307 ? -18.969 37.625 36.312 1 94.44 307 ILE A O 1
ATOM 2444 N N . ALA A 1 308 ? -19.656 36.438 34.594 1 94 308 ALA A N 1
ATOM 2445 C CA . ALA A 1 308 ? -18.859 35.25 35 1 94 308 ALA A CA 1
ATOM 2446 C C . ALA A 1 308 ? -17.375 35.594 35.031 1 94 308 ALA A C 1
ATOM 2448 O O . ALA A 1 308 ? -16.625 35.062 35.844 1 94 308 ALA A O 1
ATOM 2449 N N . PHE A 1 309 ? -16.953 36.406 34.094 1 94.44 309 PHE A N 1
ATOM 2450 C CA . PHE A 1 309 ? -15.539 36.75 34 1 94.44 309 PHE A CA 1
ATOM 2451 C C . PHE A 1 309 ? -15.102 37.625 35.156 1 94.44 309 PHE A C 1
ATOM 2453 O O . PHE A 1 309 ? -13.961 37.531 35.625 1 94.44 309 PHE A O 1
ATOM 2460 N N . THR A 1 310 ? -15.984 38.438 35.656 1 91.56 310 THR A N 1
ATOM 2461 C CA . THR A 1 310 ? -15.68 39.312 36.781 1 91.56 310 THR A CA 1
ATOM 2462 C C . THR A 1 310 ? -15.438 38.5 38.031 1 91.56 310 THR A C 1
ATOM 2464 O O . THR A 1 310 ? -14.695 38.938 38.938 1 91.56 310 THR A O 1
ATOM 2467 N N . ASP A 1 311 ? -15.969 37.375 38.031 1 88.75 311 ASP A N 1
ATOM 2468 C CA . ASP A 1 311 ? -15.906 36.531 39.25 1 88.75 311 ASP A CA 1
ATOM 2469 C C . ASP A 1 311 ? -14.688 35.625 39.219 1 88.75 311 ASP A C 1
ATOM 2471 O O . ASP A 1 311 ? -14.438 34.875 40.156 1 88.75 311 ASP A O 1
ATOM 2475 N N . VAL A 1 312 ? -13.961 35.656 38.156 1 89.88 312 VAL A N 1
ATOM 2476 C CA . VAL A 1 312 ? -12.82 34.781 38 1 89.88 312 VAL A CA 1
ATOM 2477 C C . VAL A 1 312 ? -11.711 35.188 38.969 1 89.88 312 VAL A C 1
ATOM 2479 O O . VAL A 1 312 ? -11.414 36.375 39.125 1 89.88 312 VAL A O 1
ATOM 2482 N N . GLU A 1 313 ? -11.164 34.219 39.719 1 86.44 313 GLU A N 1
ATOM 2483 C CA . GLU A 1 313 ? -10 34.406 40.562 1 86.44 313 GLU A CA 1
ATOM 2484 C C . GLU A 1 313 ? -8.789 33.656 40.031 1 86.44 313 GLU A C 1
ATOM 2486 O O . GLU A 1 313 ? -8.859 32.438 39.812 1 86.44 313 GLU A O 1
ATOM 2491 N N . LEU A 1 314 ? -7.777 34.438 39.719 1 86 314 LEU A N 1
ATOM 2492 C CA . LEU A 1 314 ? -6.566 33.812 39.188 1 86 314 LEU A CA 1
ATOM 2493 C C . LEU A 1 314 ? -5.676 33.312 40.312 1 86 314 LEU A C 1
ATOM 2495 O O . LEU A 1 314 ? -5.559 33.969 41.375 1 86 314 LEU A O 1
ATOM 2499 N N . VAL A 1 315 ? -5.262 32.219 40.156 1 78.62 315 VAL A N 1
ATOM 2500 C CA . VAL A 1 315 ? -4.41 31.609 41.188 1 78.62 315 VAL A CA 1
ATOM 2501 C C . VAL A 1 315 ? -3.047 32.312 41.188 1 78.62 315 VAL A C 1
ATOM 2503 O O . VAL A 1 315 ? -2.357 32.344 40.188 1 78.62 315 VAL A O 1
ATOM 2506 N N . GLY A 1 316 ? -2.635 32.812 42.312 1 77.44 316 GLY A N 1
ATOM 2507 C CA . GLY A 1 316 ? -1.292 33.344 42.5 1 77.44 316 GLY A CA 1
ATOM 2508 C C . GLY A 1 316 ? -1.144 34.75 42 1 77.44 316 GLY A C 1
ATOM 2509 O O . GLY A 1 316 ? -0.051 35.344 42.062 1 77.44 316 GLY A O 1
ATOM 2510 N N . LEU A 1 317 ? -2.182 35.188 41.344 1 79 317 LEU A N 1
ATOM 2511 C CA . LEU A 1 317 ? -2.127 36.562 40.844 1 79 317 LEU A CA 1
ATOM 2512 C C . LEU A 1 317 ? -3.205 37.438 41.469 1 79 317 LEU A C 1
ATOM 2514 O O . LEU A 1 317 ? -4.34 37 41.656 1 79 317 LEU A O 1
ATOM 2518 N N . ASN A 1 318 ? -2.711 38.5 42.031 1 78.5 318 ASN A N 1
ATOM 2519 C CA . ASN A 1 318 ? -3.664 39.438 42.625 1 78.5 318 ASN A CA 1
ATOM 2520 C C . ASN A 1 318 ? -4.246 40.406 41.625 1 78.5 318 ASN A C 1
ATOM 2522 O O . ASN A 1 318 ? -3.908 41.594 41.625 1 78.5 318 ASN A O 1
ATOM 2526 N N . VAL A 1 319 ? -4.746 39.875 40.656 1 77.69 319 VAL A N 1
ATOM 2527 C CA . VAL A 1 319 ? -5.465 40.688 39.688 1 77.69 319 VAL A CA 1
ATOM 2528 C C . VAL A 1 319 ? -6.949 40.719 40.031 1 77.69 319 VAL A C 1
ATOM 2530 O O . VAL A 1 319 ? -7.598 39.656 40.094 1 77.69 319 VAL A O 1
ATOM 2533 N N . LYS A 1 320 ? -7.375 41.938 40.594 1 73.75 320 LYS A N 1
ATOM 2534 C CA . LYS A 1 320 ? -8.781 42.062 40.969 1 73.75 320 LYS A CA 1
ATOM 2535 C C . LYS A 1 320 ? -9.57 42.781 39.875 1 73.75 320 LYS A C 1
ATOM 2537 O O . LYS A 1 320 ? -9 43.562 39.094 1 73.75 320 LYS A O 1
ATOM 2542 N N . SER A 1 321 ? -10.758 42.375 39.531 1 80.44 321 SER A N 1
ATOM 2543 C CA . SER A 1 321 ? -11.773 43.094 38.75 1 80.44 321 SER A CA 1
ATOM 2544 C C . SER A 1 321 ? -11.555 42.906 37.25 1 80.44 321 SER A C 1
ATOM 2546 O O . SER A 1 321 ? -11.508 43.875 36.5 1 80.44 321 SER A O 1
ATOM 2548 N N . LEU A 1 322 ? -11.344 41.656 36.875 1 92.5 322 LEU A N 1
ATOM 2549 C CA . LEU A 1 322 ? -11.305 41.375 35.438 1 92.5 322 LEU A CA 1
ATOM 2550 C C . LEU A 1 322 ? -12.633 41.75 34.781 1 92.5 322 LEU A C 1
ATOM 2552 O O . LEU A 1 322 ? -13.695 41.531 35.375 1 92.5 322 LEU A O 1
ATOM 2556 N N . SER A 1 323 ? -12.586 42.469 33.781 1 95.25 323 SER A N 1
ATOM 2557 C CA . SER A 1 323 ? -13.797 42.844 33.031 1 95.25 323 SER A CA 1
ATOM 2558 C C . SER A 1 323 ? -13.594 42.719 31.531 1 95.25 323 SER A C 1
ATOM 2560 O O . SER A 1 323 ? -12.453 42.625 31.062 1 95.25 323 SER A O 1
ATOM 2562 N N . LEU A 1 324 ? -14.664 42.625 30.875 1 96.75 324 LEU A N 1
ATOM 2563 C CA . LEU A 1 324 ? -14.625 42.562 29.422 1 96.75 324 LEU A CA 1
ATOM 2564 C C . LEU A 1 324 ? -15.68 43.469 28.797 1 96.75 324 LEU A C 1
ATOM 2566 O O . LEU A 1 324 ? -16.625 43.875 29.469 1 96.75 324 LEU A O 1
ATOM 2570 N N . SER A 1 325 ? -15.445 43.875 27.641 1 97.56 325 SER A N 1
ATOM 2571 C CA . SER A 1 325 ? -16.391 44.594 26.797 1 97.56 325 SER A CA 1
ATOM 2572 C C . SER A 1 325 ? -16.766 43.812 25.562 1 97.56 325 SER A C 1
ATOM 2574 O O . SER A 1 325 ? -15.922 43.125 24.984 1 97.56 325 SER A O 1
ATOM 2576 N N . ALA A 1 326 ? -18.047 43.906 25.234 1 97.56 326 ALA A N 1
ATOM 2577 C CA . ALA A 1 326 ? -18.5 43.094 24.094 1 97.56 326 ALA A CA 1
ATOM 2578 C C . ALA A 1 326 ? -19.312 43.969 23.109 1 97.56 326 ALA A C 1
ATOM 2580 O O . ALA A 1 326 ? -20.078 44.844 23.531 1 97.56 326 ALA A O 1
ATOM 2581 N N . GLY A 1 327 ? -19.016 43.812 21.875 1 97.19 327 GLY A N 1
ATOM 2582 C CA . GLY A 1 327 ? -19.812 44.344 20.797 1 97.19 327 GLY A CA 1
ATOM 2583 C C . GLY A 1 327 ? -20.625 43.281 20.062 1 97.19 327 GLY A C 1
ATOM 2584 O O . GLY A 1 327 ? -20.047 42.344 19.516 1 97.19 327 GLY A O 1
ATOM 2585 N N . MET A 1 328 ? -21.938 43.531 20.031 1 97.69 328 MET A N 1
ATOM 2586 C CA . MET A 1 328 ? -22.812 42.469 19.5 1 97.69 328 MET A CA 1
ATOM 2587 C C . MET A 1 328 ? -23.484 42.938 18.219 1 97.69 328 MET A C 1
ATOM 2589 O O . MET A 1 328 ? -23.766 44.125 18.047 1 97.69 328 MET A O 1
ATOM 2593 N N . THR A 1 329 ? -23.672 41.969 17.344 1 96.88 329 THR A N 1
ATOM 2594 C CA . THR A 1 329 ? -24.453 42.188 16.125 1 96.88 329 THR A CA 1
ATOM 2595 C C . THR A 1 329 ? -25.188 40.938 15.695 1 96.88 329 THR A C 1
ATOM 2597 O O . THR A 1 329 ? -24.969 39.844 16.25 1 96.88 329 THR A O 1
ATOM 2600 N N . LEU A 1 330 ? -26.188 41.156 14.891 1 96 330 LEU A N 1
ATOM 2601 C CA . LEU A 1 330 ? -26.938 40.031 14.352 1 96 330 LEU A CA 1
ATOM 2602 C C . LEU A 1 330 ? -26.625 39.812 12.875 1 96 330 LEU A C 1
ATOM 2604 O O . LEU A 1 330 ? -26.312 40.781 12.164 1 96 330 LEU A O 1
ATOM 2608 N N . LEU A 1 331 ? -26.625 38.531 12.484 1 94.62 331 LEU A N 1
ATOM 2609 C CA . LEU A 1 331 ? -26.422 38.156 11.094 1 94.62 331 LEU A CA 1
ATOM 2610 C C . LEU A 1 331 ? -27.703 37.625 10.469 1 94.62 331 LEU A C 1
ATOM 2612 O O . LEU A 1 331 ? -28.391 36.812 11.078 1 94.62 331 LEU A O 1
ATOM 2616 N N . GLU A 1 332 ? -27.969 38.219 9.383 1 91.12 332 GLU A N 1
ATOM 2617 C CA . GLU A 1 332 ? -29.125 37.781 8.617 1 91.12 332 GLU A CA 1
ATOM 2618 C C . GLU A 1 332 ? -28.703 37.281 7.234 1 91.12 332 GLU A C 1
ATOM 2620 O O . GLU A 1 332 ? -27.547 37.375 6.852 1 91.12 332 GLU A O 1
ATOM 2625 N N . LEU A 1 333 ? -29.688 36.625 6.57 1 90.19 333 LEU A N 1
ATOM 2626 C CA . LEU A 1 333 ? -29.422 36.125 5.227 1 90.19 333 LEU A CA 1
ATOM 2627 C C . LEU A 1 333 ? -28.953 37.25 4.309 1 90.19 333 LEU A C 1
ATOM 2629 O O . LEU A 1 333 ? -29.547 38.344 4.27 1 90.19 333 LEU A O 1
ATOM 2633 N N . GLY A 1 334 ? -27.875 37.062 3.59 1 85.56 334 GLY A N 1
ATOM 2634 C CA . GLY A 1 334 ? -27.344 38.031 2.664 1 85.56 334 GLY A CA 1
ATOM 2635 C C . GLY A 1 334 ? -26.234 38.875 3.254 1 85.56 334 GLY A C 1
ATOM 2636 O O . GLY A 1 334 ? -25.547 39.625 2.531 1 85.56 334 GLY A O 1
ATOM 2637 N N . ASP A 1 335 ? -26.047 38.844 4.609 1 88.19 335 ASP A N 1
ATOM 2638 C CA . ASP A 1 335 ? -24.984 39.594 5.25 1 88.19 335 ASP A CA 1
ATOM 2639 C C . ASP A 1 335 ? -23.609 39.062 4.844 1 88.19 335 ASP A C 1
ATOM 2641 O O . ASP A 1 335 ? -23.453 37.875 4.578 1 88.19 335 ASP A O 1
ATOM 2645 N N . GLU A 1 336 ? -22.734 39.969 4.695 1 87.31 336 GLU A N 1
ATOM 2646 C CA . GLU A 1 336 ? -21.328 39.625 4.559 1 87.31 336 GLU A CA 1
ATOM 2647 C C . GLU A 1 336 ? -20.641 39.562 5.918 1 87.31 336 GLU A C 1
ATOM 2649 O O . GLU A 1 336 ? -20.844 40.469 6.75 1 87.31 336 GLU A O 1
ATOM 2654 N N . LEU A 1 337 ? -19.859 38.562 6.055 1 87.62 337 LEU A N 1
ATOM 2655 C CA . LEU A 1 337 ? -19.203 38.344 7.34 1 87.62 337 LEU A CA 1
ATOM 2656 C C . LEU A 1 337 ? -18.328 39.531 7.715 1 87.62 337 LEU A C 1
ATOM 2658 O O . LEU A 1 337 ? -18.312 39.969 8.875 1 87.62 337 LEU A O 1
ATOM 2662 N N . ASP A 1 338 ? -17.609 40.062 6.785 1 81.88 338 ASP A N 1
ATOM 2663 C CA . ASP A 1 338 ? -16.719 41.219 7.031 1 81.88 338 ASP A CA 1
ATOM 2664 C C . ASP A 1 338 ? -17.5 42.406 7.527 1 81.88 338 ASP A C 1
ATOM 2666 O O . ASP A 1 338 ? -17.047 43.125 8.43 1 81.88 338 ASP A O 1
ATOM 2670 N N . ASP A 1 339 ? -18.609 42.594 6.949 1 85.25 339 ASP A N 1
ATOM 2671 C CA . ASP A 1 339 ? -19.469 43.719 7.348 1 85.25 339 ASP A CA 1
ATOM 2672 C C . ASP A 1 339 ? -20.016 43.531 8.758 1 85.25 339 ASP A C 1
ATOM 2674 O O . ASP A 1 339 ? -20.094 44.469 9.539 1 85.25 339 ASP A O 1
ATOM 2678 N N . ALA A 1 340 ? -20.391 42.344 9.008 1 91.19 340 ALA A N 1
ATOM 2679 C CA . ALA A 1 340 ? -20.906 42.031 10.328 1 91.19 340 ALA A CA 1
ATOM 2680 C C . ALA A 1 340 ? -19.844 42.219 11.398 1 91.19 340 ALA A C 1
ATOM 2682 O O . ALA A 1 340 ? -20.125 42.75 12.484 1 91.19 340 ALA A O 1
ATOM 2683 N N . LEU A 1 341 ? -18.672 41.812 11.086 1 89.62 341 LEU A N 1
ATOM 2684 C CA . LEU A 1 341 ? -17.547 41.969 12.016 1 89.62 341 LEU A CA 1
ATOM 2685 C C . LEU A 1 341 ? -17.25 43.438 12.25 1 89.62 341 LEU A C 1
ATOM 2687 O O . LEU A 1 341 ? -16.906 43.844 13.367 1 89.62 341 LEU A O 1
ATOM 2691 N N . GLN A 1 342 ? -17.406 44.219 11.266 1 84.06 342 GLN A N 1
ATOM 2692 C CA . GLN A 1 34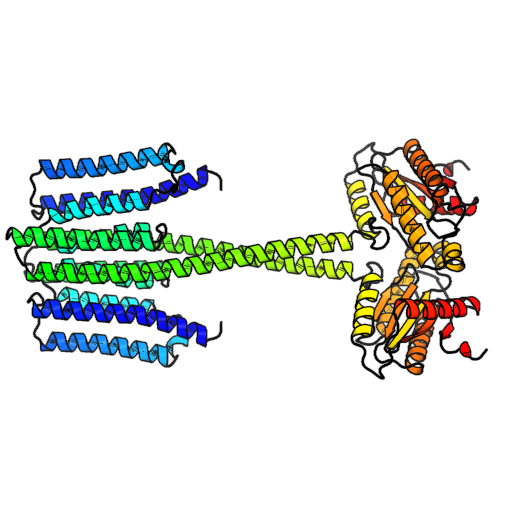2 ? -17.188 45.656 11.391 1 84.06 342 GLN A CA 1
ATOM 2693 C C . GLN A 1 342 ? -18.25 46.281 12.289 1 84.06 342 GLN A C 1
ATOM 2695 O O . GLN A 1 342 ? -17.953 47.156 13.109 1 84.06 342 GLN A O 1
ATOM 2700 N N . ARG A 1 343 ? -19.484 45.844 12.086 1 91.88 343 ARG A N 1
ATOM 2701 C CA . ARG A 1 343 ? -20.562 46.344 12.938 1 91.88 343 ARG A CA 1
ATOM 2702 C C . ARG A 1 343 ? -20.328 45.969 14.398 1 91.88 343 ARG A C 1
ATOM 2704 O O . ARG A 1 343 ? -20.516 46.812 15.289 1 91.88 343 ARG A O 1
ATOM 2711 N N . ALA A 1 344 ? -19.938 44.781 14.562 1 94 344 ALA A N 1
ATOM 2712 C CA . ALA A 1 344 ? -19.656 44.312 15.914 1 94 344 ALA A CA 1
ATOM 2713 C C . ALA A 1 344 ? -18.484 45.094 16.516 1 94 344 ALA A C 1
ATOM 2715 O O . ALA A 1 344 ? -18.484 45.406 17.719 1 94 344 ALA A O 1
ATOM 2716 N N . ASP A 1 345 ? -17.484 45.344 15.703 1 87.69 345 ASP A N 1
ATOM 2717 C CA . ASP A 1 345 ? -16.312 46.094 16.141 1 87.69 345 ASP A CA 1
ATOM 2718 C C . ASP A 1 345 ? -16.703 47.531 16.562 1 87.69 345 ASP A C 1
ATOM 2720 O O . ASP A 1 345 ? -16.172 48.062 17.531 1 87.69 345 ASP A O 1
ATOM 2724 N N . GLN A 1 346 ? -17.547 48.125 15.797 1 88.38 346 GLN A N 1
ATOM 2725 C CA . GLN A 1 346 ? -18.031 49.469 16.125 1 88.38 346 GLN A CA 1
ATOM 2726 C C . GLN A 1 346 ? -18.797 49.438 17.453 1 88.38 346 GLN A C 1
ATOM 2728 O O . GLN A 1 346 ? -18.656 50.375 18.25 1 88.38 346 GLN A O 1
ATOM 2733 N N . ALA A 1 347 ? -19.594 48.469 17.578 1 94.94 347 ALA A N 1
ATOM 2734 C CA . ALA A 1 347 ? -20.312 48.312 18.844 1 94.94 347 ALA A CA 1
ATOM 2735 C C . ALA A 1 347 ? -19.359 48.125 20 1 94.94 347 ALA A C 1
ATOM 2737 O O . ALA A 1 347 ? -19.562 48.656 21.094 1 94.94 347 ALA A O 1
ATOM 2738 N N . LEU A 1 348 ? -18.359 47.344 19.797 1 94.44 348 LEU A N 1
ATOM 2739 C CA . LEU A 1 348 ? -17.344 47.125 20.812 1 94.44 348 LEU A CA 1
ATOM 2740 C C . LEU A 1 348 ? -16.641 48.438 21.172 1 94.44 348 LEU A C 1
ATOM 2742 O O . LEU A 1 348 ? -16.359 48.688 22.359 1 94.44 348 LEU A O 1
ATOM 2746 N N . TYR A 1 349 ? -16.328 49.156 20.141 1 88.12 349 TYR A N 1
ATOM 2747 C CA . TYR A 1 349 ? -15.688 50.438 20.359 1 88.12 349 TYR A CA 1
ATOM 2748 C C . TYR A 1 349 ? -16.562 51.344 21.25 1 88.12 349 TYR A C 1
ATOM 2750 O O . TYR A 1 349 ? -16.047 52.031 22.125 1 88.12 349 TYR A O 1
ATOM 2758 N N . ARG A 1 350 ? -17.812 51.344 21.031 1 92.81 350 ARG A N 1
ATOM 2759 C CA . ARG A 1 350 ? -18.75 52.094 21.859 1 92.81 350 ARG A CA 1
ATOM 2760 C C . ARG A 1 350 ? -18.75 51.594 23.297 1 92.81 350 ARG A C 1
ATOM 2762 O O . ARG A 1 350 ? -18.781 52.375 24.234 1 92.81 350 ARG A O 1
ATOM 2769 N N . ALA A 1 351 ? -18.75 50.344 23.422 1 95.12 351 ALA A N 1
ATOM 2770 C CA . ALA A 1 351 ? -18.719 49.781 24.766 1 95.12 351 ALA A CA 1
ATOM 2771 C C . ALA A 1 351 ? -17.484 50.219 25.531 1 95.12 351 ALA A C 1
ATOM 2773 O O . ALA A 1 351 ? -17.562 50.531 26.719 1 95.12 351 ALA A O 1
ATOM 2774 N N . LYS A 1 352 ? -16.312 50.219 24.875 1 92.38 352 LYS A N 1
ATOM 2775 C CA . LYS A 1 352 ? -15.055 50.656 25.5 1 92.38 352 LYS A CA 1
ATOM 2776 C C . LYS A 1 352 ? -15.086 52.125 25.828 1 92.38 352 LYS A C 1
ATOM 2778 O O . LYS A 1 352 ? -14.625 52.531 26.906 1 92.38 352 LYS A O 1
ATOM 2783 N N . ARG A 1 353 ? -15.656 52.938 25 1 90.12 353 ARG A N 1
ATOM 2784 C CA . ARG A 1 353 ? -15.703 54.375 25.172 1 90.12 353 ARG A CA 1
ATOM 2785 C C . ARG A 1 353 ? -16.672 54.75 26.297 1 90.12 353 ARG A C 1
ATOM 2787 O O . ARG A 1 353 ? -16.438 55.719 27.016 1 90.12 353 ARG A O 1
ATOM 2794 N N . ASP A 1 354 ? -17.719 54 26.406 1 93.12 354 ASP A N 1
ATOM 2795 C CA . ASP A 1 354 ? -18.766 54.281 27.375 1 93.12 354 ASP A CA 1
ATOM 2796 C C . ASP A 1 354 ? -18.406 53.781 28.766 1 93.12 354 ASP A C 1
ATOM 2798 O O . ASP A 1 354 ? -19.266 53.719 29.656 1 93.12 354 ASP A O 1
ATOM 2802 N N . GLY A 1 355 ? -17.125 53.344 29.031 1 92.75 355 GLY A N 1
ATOM 2803 C CA . GLY A 1 355 ? -16.719 53.031 30.391 1 92.75 355 GLY A CA 1
ATOM 2804 C C . GLY A 1 355 ? -16.219 51.594 30.547 1 92.75 355 GLY A C 1
ATOM 2805 O O . GLY A 1 355 ? -15.789 51.219 31.625 1 92.75 355 GLY A O 1
ATOM 2806 N N . ARG A 1 356 ? -16.281 50.875 29.562 1 94.31 356 ARG A N 1
ATOM 2807 C CA . ARG A 1 356 ? -15.828 49.469 29.578 1 94.31 356 ARG A CA 1
ATOM 2808 C C . ARG A 1 356 ? -16.688 48.625 30.5 1 94.31 356 ARG A C 1
ATOM 2810 O O . ARG A 1 356 ? -17.656 49.125 31.094 1 94.31 356 ARG A O 1
ATOM 2817 N N . ASN A 1 357 ? -16.547 47.344 30.547 1 95.94 357 ASN A N 1
ATOM 2818 C CA . ASN A 1 357 ? -17.328 46.406 31.359 1 95.94 357 ASN A CA 1
ATOM 2819 C C . ASN A 1 357 ? -18.812 46.469 31 1 95.94 357 ASN A C 1
ATOM 2821 O O . ASN A 1 357 ? -19.656 46.625 31.891 1 95.94 357 ASN A O 1
ATOM 2825 N N . ARG A 1 358 ? -19.062 46.375 29.781 1 96.44 358 ARG A N 1
ATOM 2826 C CA . ARG A 1 358 ? -20.453 46.406 29.328 1 96.44 358 ARG A CA 1
ATOM 2827 C C . ARG A 1 358 ? -20.578 45.781 27.938 1 96.44 358 ARG A C 1
ATOM 2829 O O . ARG A 1 358 ? -19.578 45.562 27.25 1 96.44 358 ARG A O 1
ATOM 2836 N N . CYS A 1 359 ? -21.781 45.5 27.562 1 96.94 359 CYS A N 1
ATOM 2837 C CA . CYS A 1 359 ? -22.125 45 26.234 1 96.94 359 CYS A CA 1
ATOM 2838 C C . CYS A 1 359 ? -22.875 46.062 25.422 1 96.94 359 CYS A C 1
ATOM 2840 O O . CYS A 1 359 ? -23.75 46.75 25.953 1 96.94 359 CYS A O 1
ATOM 2842 N N . ALA A 1 360 ? -22.422 46.281 24.234 1 96.94 360 ALA A N 1
ATOM 2843 C CA . ALA A 1 360 ? -23.094 47.188 23.328 1 96.94 360 ALA A CA 1
ATOM 2844 C C . ALA A 1 360 ? -23.594 46.469 22.078 1 96.94 360 ALA A C 1
ATOM 2846 O O . ALA A 1 360 ? -22.906 45.594 21.547 1 96.94 360 ALA A O 1
ATOM 2847 N N . ALA A 1 361 ? -24.766 46.844 21.625 1 96.56 361 ALA A N 1
ATOM 2848 C CA . ALA A 1 361 ? -25.344 46.219 20.453 1 96.56 361 ALA A CA 1
ATOM 2849 C C . ALA A 1 361 ? -25.297 47.156 19.25 1 96.56 361 ALA A C 1
ATOM 2851 O O . ALA A 1 361 ? -25.5 48.344 19.391 1 96.56 361 ALA A O 1
ATOM 2852 N N . ALA A 1 362 ? -25.016 46.562 18.156 1 93.62 362 ALA A N 1
ATOM 2853 C CA . ALA A 1 362 ? -24.984 47.344 16.922 1 93.62 362 ALA A CA 1
ATOM 2854 C C . ALA A 1 362 ? -26.391 47.781 16.531 1 93.62 362 ALA A C 1
ATOM 2856 O O . ALA A 1 362 ? -26.562 48.781 15.812 1 93.62 362 ALA A O 1
ATOM 2857 N N . TRP A 1 363 ? -27.438 47.094 16.969 1 89.69 363 TRP A N 1
ATOM 2858 C CA . TRP A 1 363 ? -28.812 47.406 16.562 1 89.69 363 TRP A CA 1
ATOM 2859 C C . TRP A 1 363 ? -29.406 48.469 17.469 1 89.69 363 TRP A C 1
ATOM 2861 O O . TRP A 1 363 ? -30.5 48.969 17.203 1 89.69 363 TRP A O 1
ATOM 2871 N N . GLU A 1 364 ? -28.859 48.844 18.625 1 81.56 364 GLU A N 1
ATOM 2872 C CA . GLU A 1 364 ? -29.391 49.875 19.5 1 81.56 364 GLU A CA 1
ATOM 2873 C C . GLU A 1 364 ? -29.109 51.25 18.922 1 81.56 364 GLU A C 1
ATOM 2875 O O . GLU A 1 364 ? -29.828 52.219 19.219 1 81.56 364 GLU A O 1
ATOM 2880 N N . ASN A 1 365 ? -28 51.719 18.391 1 61.09 365 ASN A N 1
ATOM 2881 C CA . ASN A 1 365 ? -27.688 53.094 18 1 61.09 365 ASN A CA 1
ATOM 2882 C C . ASN A 1 365 ? -28.547 53.562 16.828 1 61.09 365 ASN A C 1
ATOM 2884 O O . ASN A 1 365 ? -28.281 54.594 16.234 1 61.09 365 ASN A O 1
ATOM 2888 N N . VAL A 1 366 ? -29.359 52.906 16.109 1 49.06 366 VAL A N 1
ATOM 2889 C CA . VAL A 1 366 ? -30.109 53.562 15.047 1 49.06 366 VAL A CA 1
ATOM 2890 C C . VAL A 1 366 ? -31.062 54.594 15.656 1 49.06 366 VAL A C 1
ATOM 2892 O O . VAL A 1 366 ? -31.609 55.438 14.945 1 49.06 366 VAL A O 1
ATOM 2895 N N . ASP A 1 367 ? -31.531 54.531 16.781 1 38.34 367 ASP A N 1
ATOM 2896 C CA . ASP A 1 367 ? -32.5 55.594 17.109 1 38.34 367 ASP A CA 1
ATOM 2897 C C . ASP A 1 367 ? -31.797 56.812 17.641 1 38.34 367 ASP A C 1
ATOM 2899 O O . ASP A 1 367 ? -32.438 57.781 18.078 1 38.34 367 ASP A O 1
ATOM 2903 N N . ALA A 1 368 ? -30.5 56.969 17.844 1 37.41 368 ALA A N 1
ATOM 2904 C CA . ALA A 1 368 ? -30.172 58.344 18.188 1 37.41 368 ALA A CA 1
ATOM 2905 C C . ALA A 1 368 ? -29.969 59.188 16.938 1 37.41 368 ALA A C 1
ATOM 2907 O O . ALA A 1 368 ? -29.438 58.688 15.93 1 37.41 368 ALA A O 1
ATOM 2908 N N . MET B 1 1 ? 16.016 -0.207 -6.734 1 51.28 1 MET B N 1
ATOM 2909 C CA . MET B 1 1 ? 16.781 -1.437 -6.551 1 51.28 1 MET B CA 1
ATOM 2910 C C . MET B 1 1 ? 18.062 -1.402 -7.367 1 51.28 1 MET B C 1
ATOM 2912 O O . MET B 1 1 ? 18.047 -1.045 -8.547 1 51.28 1 MET B O 1
ATOM 2916 N N . THR B 1 2 ? 19.125 -1.552 -6.699 1 62.84 2 THR B N 1
ATOM 2917 C CA . THR B 1 2 ? 20.406 -1.458 -7.383 1 62.84 2 THR B CA 1
ATOM 2918 C C . THR B 1 2 ? 20.531 -2.543 -8.445 1 62.84 2 THR B C 1
ATOM 2920 O O . THR B 1 2 ? 19.875 -3.58 -8.367 1 62.84 2 THR B O 1
ATOM 2923 N N . HIS B 1 3 ? 21.078 -2.324 -9.523 1 67.06 3 HIS B N 1
ATOM 2924 C CA . HIS B 1 3 ? 21.391 -3.225 -10.633 1 67.06 3 HIS B CA 1
ATOM 2925 C C . HIS B 1 3 ? 21.828 -4.59 -10.117 1 67.06 3 HIS B C 1
ATOM 2927 O O . HIS B 1 3 ? 21.438 -5.621 -10.656 1 67.06 3 HIS B O 1
ATOM 2933 N N . ASN B 1 4 ? 22.469 -4.555 -8.977 1 68.56 4 ASN B N 1
ATOM 2934 C CA . ASN B 1 4 ? 23 -5.785 -8.414 1 68.56 4 ASN B CA 1
ATOM 2935 C C . ASN B 1 4 ? 21.906 -6.641 -7.789 1 68.56 4 ASN B C 1
ATOM 2937 O O . ASN B 1 4 ? 21.938 -7.871 -7.879 1 68.56 4 ASN B O 1
ATOM 2941 N N . ALA B 1 5 ? 21.047 -5.961 -7.242 1 71.88 5 ALA B N 1
ATOM 2942 C CA . ALA B 1 5 ? 19.969 -6.699 -6.598 1 71.88 5 ALA B CA 1
ATOM 2943 C C . ALA B 1 5 ? 19.078 -7.391 -7.629 1 71.88 5 ALA B C 1
ATOM 2945 O O . ALA B 1 5 ? 18.672 -8.539 -7.441 1 71.88 5 ALA B O 1
ATOM 2946 N N . ILE B 1 6 ? 18.922 -6.723 -8.688 1 72.75 6 ILE B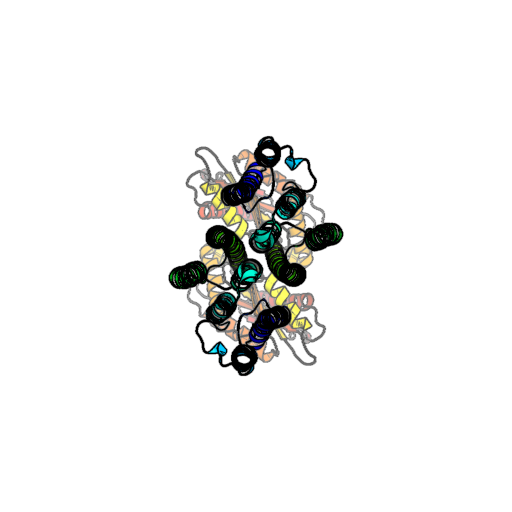 N 1
ATOM 2947 C CA . ILE B 1 6 ? 18.125 -7.285 -9.766 1 72.75 6 ILE B CA 1
ATOM 2948 C C . ILE B 1 6 ? 18.844 -8.484 -10.375 1 72.75 6 ILE B C 1
ATOM 2950 O O . ILE B 1 6 ? 18.234 -9.523 -10.625 1 72.75 6 ILE B O 1
ATOM 2954 N N . GLN B 1 7 ? 20.125 -8.383 -10.445 1 74.69 7 GLN B N 1
ATOM 2955 C CA . GLN B 1 7 ? 20.922 -9.453 -11.039 1 74.69 7 GLN B CA 1
ATOM 2956 C C . GLN B 1 7 ? 20.922 -10.695 -10.141 1 74.69 7 GLN B C 1
ATOM 2958 O O . GLN B 1 7 ? 20.859 -11.82 -10.641 1 74.69 7 GLN B O 1
ATOM 2963 N N . ARG B 1 8 ? 20.984 -10.477 -8.953 1 73.56 8 ARG B N 1
ATOM 2964 C CA . ARG B 1 8 ? 20.969 -11.594 -8.016 1 73.56 8 ARG B CA 1
ATOM 2965 C C . ARG B 1 8 ? 19.625 -12.32 -8.07 1 73.56 8 ARG B C 1
ATOM 2967 O O . ARG B 1 8 ? 19.578 -13.555 -7.996 1 73.56 8 ARG B O 1
ATOM 2974 N N . LEU B 1 9 ? 18.656 -11.609 -8.273 1 73.69 9 LEU B N 1
ATOM 2975 C CA . LEU B 1 9 ? 17.328 -12.203 -8.383 1 73.69 9 LEU B CA 1
ATOM 2976 C C . LEU B 1 9 ? 17.203 -13.016 -9.664 1 73.69 9 LEU B C 1
ATOM 2978 O O . LEU B 1 9 ? 16.656 -14.125 -9.656 1 73.69 9 LEU B O 1
ATOM 2982 N N . LEU B 1 10 ? 17.781 -12.516 -10.633 1 76.75 10 LEU B N 1
ATOM 2983 C CA . LEU B 1 10 ? 17.703 -13.195 -11.922 1 76.75 10 LEU B CA 1
ATOM 2984 C C . LEU B 1 10 ? 18.547 -14.469 -11.914 1 76.75 10 LEU B C 1
ATOM 2986 O O . LEU B 1 10 ? 18.141 -15.484 -12.492 1 76.75 10 LEU B O 1
ATOM 2990 N N . LEU B 1 11 ? 19.609 -14.414 -11.203 1 76.25 11 LEU B N 1
ATOM 2991 C CA . LEU B 1 11 ? 20.469 -15.586 -11.102 1 76.25 11 LEU B CA 1
ATOM 2992 C C . LEU B 1 11 ? 19.797 -16.672 -10.266 1 76.25 11 LEU B C 1
ATOM 2994 O O . LEU B 1 11 ? 19.938 -17.859 -10.57 1 76.25 11 LEU B O 1
ATOM 2998 N N . LYS B 1 12 ? 19.125 -16.328 -9.305 1 74.56 12 LYS B N 1
ATOM 2999 C CA . LYS B 1 12 ? 18.391 -17.297 -8.492 1 74.56 12 LYS B CA 1
ATOM 3000 C C . LYS B 1 12 ? 17.297 -17.969 -9.305 1 74.56 12 LYS B C 1
ATOM 3002 O O . LYS B 1 12 ? 17.094 -19.188 -9.203 1 74.56 12 LYS B O 1
ATOM 3007 N N . ARG B 1 13 ? 16.719 -17.234 -10.109 1 74.75 13 ARG B N 1
ATOM 3008 C CA . ARG B 1 13 ? 15.68 -17.781 -10.977 1 74.75 13 ARG B CA 1
ATOM 3009 C C . ARG B 1 13 ? 16.281 -18.734 -12.008 1 74.75 13 ARG B C 1
ATOM 3011 O O . ARG B 1 13 ? 15.695 -19.781 -12.297 1 74.75 13 ARG B O 1
ATOM 3018 N N . PHE B 1 14 ? 17.391 -18.328 -12.445 1 77.75 14 PHE B N 1
ATOM 3019 C CA . PHE B 1 14 ? 18.078 -19.172 -13.414 1 77.75 14 PHE B CA 1
ATOM 3020 C C . PHE B 1 14 ? 18.5 -20.484 -12.773 1 77.75 14 PHE B C 1
ATOM 3022 O O . PHE B 1 14 ? 18.453 -21.531 -13.422 1 77.75 14 PHE B O 1
ATOM 3029 N N . ALA B 1 15 ? 18.844 -20.359 -11.562 1 77.12 15 ALA B N 1
ATOM 3030 C CA . ALA B 1 15 ? 19.266 -21.578 -10.867 1 77.12 15 ALA B CA 1
ATOM 3031 C C . ALA B 1 15 ? 18.125 -22.578 -10.781 1 77.12 15 ALA B C 1
ATOM 3033 O O . ALA B 1 15 ? 18.344 -23.781 -10.914 1 77.12 15 ALA B O 1
ATOM 3034 N N . LEU B 1 16 ? 17.016 -22.125 -10.656 1 73.94 16 LEU B N 1
ATOM 3035 C CA . LEU B 1 16 ? 15.844 -23.016 -10.617 1 73.94 16 LEU B CA 1
ATOM 3036 C C . LEU B 1 16 ? 15.617 -23.672 -11.969 1 73.94 16 LEU B C 1
ATOM 3038 O O . LEU B 1 16 ? 15.312 -24.859 -12.039 1 73.94 16 LEU B O 1
ATOM 3042 N N . ALA B 1 17 ? 15.758 -22.938 -12.961 1 78.19 17 ALA B N 1
ATOM 3043 C CA . ALA B 1 17 ? 15.609 -23.469 -14.312 1 78.19 17 ALA B CA 1
ATOM 3044 C C . ALA B 1 17 ? 16.703 -24.484 -14.625 1 78.19 17 ALA B C 1
ATOM 3046 O O . ALA B 1 17 ? 16.422 -25.562 -15.164 1 78.19 17 ALA B O 1
ATOM 3047 N N . ALA B 1 18 ? 17.859 -24.141 -14.188 1 80.38 18 ALA B N 1
ATOM 3048 C CA . ALA B 1 18 ? 19 -25.016 -14.438 1 80.38 18 ALA B CA 1
ATOM 3049 C C . ALA B 1 18 ? 18.844 -26.344 -13.695 1 80.38 18 ALA B C 1
ATOM 3051 O O . ALA B 1 18 ? 19.172 -27.406 -14.227 1 80.38 18 ALA B O 1
ATOM 3052 N N . ALA B 1 19 ? 18.328 -26.25 -12.602 1 77 19 ALA B N 1
ATOM 3053 C CA . ALA B 1 19 ? 18.078 -27.453 -11.82 1 77 19 ALA B CA 1
ATOM 3054 C C . ALA B 1 19 ? 17.047 -28.359 -12.5 1 77 19 ALA B C 1
ATOM 3056 O O . ALA B 1 19 ? 17.172 -29.578 -12.477 1 77 19 ALA B O 1
ATOM 3057 N N . THR B 1 20 ? 16.125 -27.797 -13.117 1 79.81 20 THR B N 1
ATOM 3058 C CA . THR B 1 20 ? 15.109 -28.547 -13.852 1 79.81 20 THR B CA 1
ATOM 3059 C C . THR B 1 20 ? 15.742 -29.281 -15.023 1 79.81 20 THR B C 1
ATOM 3061 O O . THR B 1 20 ? 15.414 -30.453 -15.281 1 79.81 20 THR B O 1
ATOM 3064 N N . TYR B 1 21 ? 16.672 -28.656 -15.656 1 84.12 21 TYR B N 1
ATOM 3065 C CA . TYR B 1 21 ? 17.359 -29.297 -16.781 1 84.12 21 TYR B CA 1
ATOM 3066 C C . TYR B 1 21 ? 18.234 -30.438 -16.297 1 84.12 21 TYR B C 1
ATOM 3068 O O . TYR B 1 21 ? 18.312 -31.484 -16.953 1 84.12 21 TYR B O 1
ATOM 3076 N N . GLY B 1 22 ? 18.797 -30.156 -15.188 1 83.62 22 GLY B N 1
ATOM 3077 C CA . GLY B 1 22 ? 19.609 -31.219 -14.617 1 83.62 22 GLY B CA 1
ATOM 3078 C C . GLY B 1 22 ? 18.812 -32.469 -14.289 1 83.62 22 GLY B C 1
ATOM 3079 O O . GLY B 1 22 ? 19.234 -33.594 -14.617 1 83.62 22 GLY B O 1
ATOM 3080 N N . LEU B 1 23 ? 17.703 -32.25 -13.75 1 83 23 LEU B N 1
ATOM 3081 C CA . LEU B 1 23 ? 16.828 -33.375 -13.391 1 83 23 LEU B CA 1
ATOM 3082 C C . LEU B 1 23 ? 16.281 -34.062 -14.633 1 83 23 LEU B C 1
ATOM 3084 O O . LEU B 1 23 ? 16.172 -35.281 -14.68 1 83 23 LEU B O 1
ATOM 3088 N N . ALA B 1 24 ? 16 -33.312 -15.633 1 85.44 24 ALA B N 1
ATOM 3089 C CA . ALA B 1 24 ? 15.5 -33.844 -16.891 1 85.44 24 ALA B CA 1
ATOM 3090 C C . ALA B 1 24 ? 16.547 -34.719 -17.562 1 85.44 24 ALA B C 1
ATOM 3092 O O . ALA B 1 24 ? 16.234 -35.781 -18.109 1 85.44 24 ALA B O 1
ATOM 3093 N N . LEU B 1 25 ? 17.766 -34.281 -17.484 1 88.88 25 LEU B N 1
ATOM 3094 C CA . LEU B 1 25 ? 18.859 -35.031 -18.062 1 88.88 25 LEU B CA 1
ATOM 3095 C C . LEU B 1 25 ? 19.047 -36.375 -17.328 1 88.88 25 LEU B C 1
ATOM 3097 O O . LEU B 1 25 ? 19.281 -37.406 -17.953 1 88.88 25 LEU B O 1
ATOM 3101 N N . LEU B 1 26 ? 18.953 -36.219 -16.062 1 89.25 26 LEU B N 1
ATOM 3102 C CA . LEU B 1 26 ? 19.062 -37.438 -15.266 1 89.25 26 LEU B CA 1
ATOM 3103 C C . LEU B 1 26 ? 18 -38.469 -15.664 1 89.25 26 LEU B C 1
ATOM 3105 O O . LEU B 1 26 ? 18.297 -39.625 -15.852 1 89.25 26 LEU B O 1
ATOM 3109 N N . LEU B 1 27 ? 16.859 -38.031 -15.875 1 88.44 27 LEU B N 1
ATOM 3110 C CA . LEU B 1 27 ? 15.758 -38.906 -16.234 1 88.44 27 LEU B CA 1
ATOM 3111 C C . LEU B 1 27 ? 15.914 -39.438 -17.656 1 88.44 27 LEU B C 1
ATOM 3113 O O . LEU B 1 27 ? 15.531 -40.562 -17.953 1 88.44 27 LEU B O 1
ATOM 3117 N N . LEU B 1 28 ? 16.469 -38.594 -18.484 1 88.62 28 LEU B N 1
ATOM 3118 C CA . LEU B 1 28 ? 16.75 -39.031 -19.844 1 88.62 28 LEU B CA 1
ATOM 3119 C C . LEU B 1 28 ? 17.719 -40.219 -19.859 1 88.62 28 LEU B C 1
ATOM 3121 O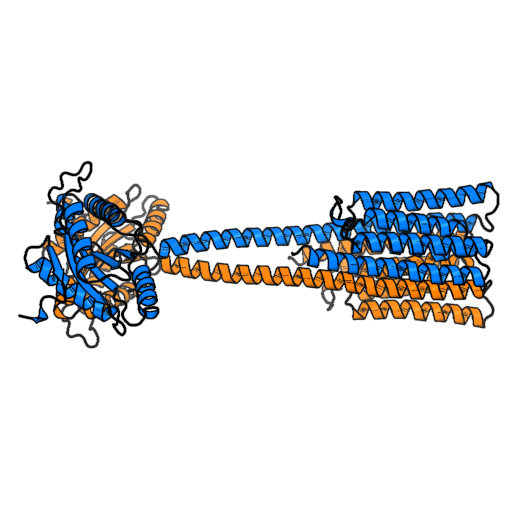 O . LEU B 1 28 ? 17.5 -41.188 -20.547 1 88.62 28 LEU B O 1
ATOM 3125 N N . TRP B 1 29 ? 18.719 -40.125 -19.078 1 90.06 29 TRP B N 1
ATOM 3126 C CA . TRP B 1 29 ? 19.719 -41.156 -19.016 1 90.06 29 TRP B CA 1
ATOM 3127 C C . TRP B 1 29 ? 19.156 -42.438 -18.375 1 90.06 29 TRP B C 1
ATOM 3129 O O . TRP B 1 29 ? 19.484 -43.531 -18.781 1 90.06 29 TRP B O 1
ATOM 3139 N N . LEU B 1 30 ? 18.344 -42.188 -17.484 1 88.88 30 LEU B N 1
ATOM 3140 C CA . LEU B 1 30 ? 17.656 -43.344 -16.906 1 88.88 30 LEU B CA 1
ATOM 3141 C C . LEU B 1 30 ? 16.781 -44.031 -17.953 1 88.88 30 LEU B C 1
ATOM 3143 O O . LEU B 1 30 ? 16.766 -45.25 -18.016 1 88.88 30 LEU B O 1
ATOM 3147 N N . ALA B 1 31 ? 16.094 -43.312 -18.719 1 88.69 31 ALA B N 1
ATOM 3148 C CA . ALA B 1 31 ? 15.266 -43.844 -19.781 1 88.69 31 ALA B CA 1
ATOM 3149 C C . ALA B 1 31 ? 16.125 -44.594 -20.812 1 88.69 31 ALA B C 1
ATOM 3151 O O . ALA B 1 31 ? 15.703 -45.625 -21.328 1 88.69 31 ALA B O 1
ATOM 3152 N N . PHE B 1 32 ? 17.266 -44.094 -21.047 1 88.62 32 PHE B N 1
ATOM 3153 C CA . PHE B 1 32 ? 18.188 -44.719 -21.984 1 88.62 32 PHE B CA 1
ATOM 3154 C C . PHE B 1 32 ? 18.656 -46.094 -21.453 1 88.62 32 PHE B C 1
ATOM 3156 O O . PHE B 1 32 ? 18.609 -47.094 -22.172 1 88.62 32 PHE B O 1
ATOM 3163 N N . PHE B 1 33 ? 19.062 -46.125 -20.219 1 88.56 33 PHE B N 1
ATOM 3164 C CA . PHE B 1 33 ? 19.609 -47.312 -19.625 1 88.56 33 PHE B CA 1
ATOM 3165 C C . PHE B 1 33 ? 18.531 -48.375 -19.438 1 88.56 33 PHE B C 1
ATOM 3167 O O . PHE B 1 33 ? 18.828 -49.562 -19.406 1 88.56 33 PHE B O 1
ATOM 3174 N N . THR B 1 34 ? 17.297 -47.938 -19.359 1 85.56 34 THR B N 1
ATOM 3175 C CA . THR B 1 34 ? 16.203 -48.906 -19.188 1 85.56 34 THR B CA 1
ATOM 3176 C C . THR B 1 34 ? 15.656 -49.344 -20.531 1 85.56 34 THR B C 1
ATOM 3178 O O . THR B 1 34 ? 14.734 -50.156 -20.609 1 85.56 34 THR B O 1
ATOM 3181 N N . GLY B 1 35 ? 16.109 -48.781 -21.625 1 85.31 35 GLY B N 1
ATOM 3182 C CA . GLY B 1 35 ? 15.766 -49.25 -22.969 1 85.31 35 GLY B CA 1
ATOM 3183 C C . GLY B 1 35 ? 14.57 -48.531 -23.562 1 85.31 35 GLY B C 1
ATOM 3184 O O . GLY B 1 35 ? 13.969 -49.031 -24.531 1 85.31 35 GLY B O 1
ATOM 3185 N N . HIS B 1 36 ? 14.219 -47.469 -23.016 1 84.5 36 HIS B N 1
ATOM 3186 C CA . HIS B 1 36 ? 13.023 -46.781 -23.484 1 84.5 36 HIS B CA 1
ATOM 3187 C C . HIS B 1 36 ? 13.391 -45.562 -24.359 1 84.5 36 HIS B C 1
ATOM 3189 O O . HIS B 1 36 ? 12.531 -44.75 -24.688 1 84.5 36 HIS B O 1
ATOM 3195 N N . TYR B 1 37 ? 14.578 -45.469 -24.703 1 83.75 37 TYR B N 1
ATOM 3196 C CA . TYR B 1 37 ? 15.086 -44.438 -25.594 1 83.75 37 TYR B CA 1
ATOM 3197 C C . TYR B 1 37 ? 15.828 -45.062 -26.781 1 83.75 37 TYR B C 1
ATOM 3199 O O . TYR B 1 37 ? 16.828 -45.75 -26.594 1 83.75 37 TYR B O 1
ATOM 3207 N N . GLU B 1 38 ? 15.219 -44.812 -27.938 1 79.06 38 GLU B N 1
ATOM 3208 C CA . GLU B 1 38 ? 15.641 -45.531 -29.141 1 79.06 38 GLU B CA 1
ATOM 3209 C C . GLU B 1 38 ? 16.781 -44.812 -29.859 1 79.06 38 GLU B C 1
ATOM 3211 O O . GLU B 1 38 ? 16.656 -44.438 -31.031 1 79.06 38 GLU B O 1
ATOM 3216 N N . GLU B 1 39 ? 17.875 -44.469 -29.234 1 81.19 39 GLU B N 1
ATOM 3217 C CA . GLU B 1 39 ? 18.984 -43.844 -29.922 1 81.19 39 GLU B CA 1
ATOM 3218 C C . GLU B 1 39 ? 20.328 -44.406 -29.438 1 81.19 39 GLU B C 1
ATOM 3220 O O . GLU B 1 39 ? 20.422 -44.938 -28.328 1 81.19 39 GLU B O 1
ATOM 3225 N N . PRO B 1 40 ? 21.25 -44.344 -30.375 1 89.62 40 PRO B N 1
ATOM 3226 C CA . PRO B 1 40 ? 22.578 -44.781 -29.953 1 89.62 40 PRO B CA 1
ATOM 3227 C C . PRO B 1 40 ? 23.188 -43.906 -28.859 1 89.62 40 PRO B C 1
ATOM 3229 O O . PRO B 1 40 ? 22.75 -42.781 -28.656 1 89.62 40 PRO B O 1
ATOM 3232 N N . LEU B 1 41 ? 24.062 -44.469 -28.109 1 91 41 LEU B N 1
ATOM 3233 C CA . LEU B 1 41 ? 24.703 -43.812 -26.984 1 91 41 LEU B CA 1
ATOM 3234 C C . LEU B 1 41 ? 25.359 -42.5 -27.406 1 91 41 LEU B C 1
ATOM 3236 O O . LEU B 1 41 ? 25.297 -41.5 -26.688 1 91 41 LEU B O 1
ATOM 3240 N N . ALA B 1 42 ? 25.875 -42.5 -28.562 1 91.31 42 ALA B N 1
ATOM 3241 C CA . ALA B 1 42 ? 26.547 -41.312 -29.062 1 91.31 42 ALA B CA 1
ATOM 3242 C C . ALA B 1 42 ? 25.562 -40.156 -29.219 1 91.31 42 ALA B C 1
ATOM 3244 O O . ALA B 1 42 ? 25.875 -39.031 -28.859 1 91.31 42 ALA B O 1
ATOM 3245 N N . ASP B 1 43 ? 24.422 -40.406 -29.688 1 88.94 43 ASP B N 1
ATOM 3246 C CA . ASP B 1 43 ? 23.438 -39.375 -29.922 1 88.94 43 ASP B CA 1
ATOM 3247 C C . ASP B 1 43 ? 22.891 -38.844 -28.594 1 88.94 43 ASP B C 1
ATOM 3249 O O . ASP B 1 43 ? 22.641 -37.625 -28.469 1 88.94 43 ASP B O 1
ATOM 3253 N N . VAL B 1 44 ? 22.734 -39.719 -27.641 1 90.06 44 VAL B N 1
ATOM 3254 C CA . VAL B 1 44 ? 22.234 -39.281 -26.328 1 90.06 44 VAL B CA 1
ATOM 3255 C C . VAL B 1 44 ? 23.297 -38.406 -25.656 1 90.06 44 VAL B C 1
ATOM 3257 O O . VAL B 1 44 ? 22.953 -37.406 -25.047 1 90.06 44 VAL B O 1
ATOM 3260 N N . ALA B 1 45 ? 24.484 -38.812 -25.766 1 92.81 45 ALA B N 1
ATOM 3261 C CA . ALA B 1 45 ? 25.578 -38.062 -25.172 1 92.81 45 ALA B CA 1
ATOM 3262 C C . ALA B 1 45 ? 25.719 -36.688 -25.812 1 92.81 45 ALA B C 1
ATOM 3264 O O . ALA B 1 45 ? 25.891 -35.688 -25.125 1 92.81 45 ALA B O 1
ATOM 3265 N N . ILE B 1 46 ? 25.625 -36.688 -27.125 1 90.5 46 ILE B N 1
ATOM 3266 C CA . ILE B 1 46 ? 25.719 -35.406 -27.844 1 90.5 46 ILE B CA 1
ATOM 3267 C C . ILE B 1 46 ? 24.547 -34.5 -27.469 1 90.5 46 ILE B C 1
ATOM 3269 O O . ILE B 1 46 ? 24.734 -33.312 -27.219 1 90.5 46 ILE B O 1
ATOM 3273 N N . GLY B 1 47 ? 23.359 -35.062 -27.469 1 89.06 47 GLY B N 1
ATOM 3274 C CA . GLY B 1 47 ? 22.203 -34.281 -27.062 1 89.06 47 GLY B CA 1
ATOM 3275 C C . GLY B 1 47 ? 22.328 -33.719 -25.656 1 89.06 47 GLY B C 1
ATOM 3276 O O . GLY B 1 47 ? 22 -32.562 -25.438 1 89.06 47 GLY B O 1
ATOM 3277 N N . SER B 1 48 ? 22.797 -34.562 -24.766 1 91.38 48 SER B N 1
ATOM 3278 C CA . SER B 1 48 ? 22.984 -34.125 -23.391 1 91.38 48 SER B CA 1
ATOM 3279 C C . SER B 1 48 ? 24.031 -33 -23.297 1 91.38 48 SER B C 1
ATOM 3281 O O . SER B 1 48 ? 23.828 -32.031 -22.578 1 91.38 48 SER B O 1
ATOM 3283 N N . ALA B 1 49 ? 25.016 -33.188 -24.047 1 92.06 49 ALA B N 1
ATOM 3284 C CA . ALA B 1 49 ? 26.062 -32.188 -24.062 1 92.06 49 ALA B CA 1
ATOM 3285 C C . ALA B 1 49 ? 25.547 -30.859 -24.625 1 92.06 49 ALA B C 1
ATOM 3287 O O . ALA B 1 49 ? 25.891 -29.781 -24.109 1 92.06 49 ALA B O 1
ATOM 3288 N N . LEU B 1 50 ? 24.75 -30.922 -25.609 1 90.94 50 LEU B N 1
ATOM 3289 C CA . LEU B 1 50 ? 24.188 -29.703 -26.219 1 90.94 50 LEU B CA 1
ATOM 3290 C C . LEU B 1 50 ? 23.281 -28.969 -25.234 1 90.94 50 LEU B C 1
ATOM 3292 O O . LEU B 1 50 ? 23.281 -27.75 -25.188 1 90.94 50 LEU B O 1
ATOM 3296 N N . VAL B 1 51 ? 22.531 -29.688 -24.484 1 90.5 51 VAL B N 1
ATOM 3297 C CA . VAL B 1 51 ? 21.672 -29.094 -23.469 1 90.5 51 VAL B CA 1
ATOM 3298 C C . VAL B 1 51 ? 22.516 -28.375 -22.422 1 90.5 51 VAL B C 1
ATOM 3300 O O . VAL B 1 51 ? 22.219 -27.234 -22.047 1 90.5 51 VAL B O 1
ATOM 3303 N N . VAL B 1 52 ? 23.594 -29 -22.016 1 91.12 52 VAL B N 1
ATOM 3304 C CA . VAL B 1 52 ? 24.469 -28.438 -21 1 91.12 52 VAL B CA 1
ATOM 3305 C C . VAL B 1 52 ? 25.156 -27.188 -21.562 1 91.12 52 VAL B C 1
ATOM 3307 O O . VAL B 1 52 ? 25.297 -26.188 -20.875 1 91.12 52 VAL B O 1
ATOM 3310 N N . ILE B 1 53 ? 25.531 -27.25 -22.797 1 91.69 53 ILE B N 1
ATOM 3311 C CA . ILE B 1 53 ? 26.219 -26.141 -23.438 1 91.69 53 ILE B CA 1
ATOM 3312 C C . ILE B 1 53 ? 25.266 -24.938 -23.531 1 91.69 53 ILE B C 1
ATOM 3314 O O . ILE B 1 53 ? 25.672 -23.797 -23.297 1 91.69 53 ILE B O 1
ATOM 3318 N N . THR B 1 54 ? 24.078 -25.172 -23.891 1 89.19 54 THR B N 1
ATOM 3319 C CA . THR B 1 54 ? 23.094 -24.094 -24 1 89.19 54 THR B CA 1
ATOM 3320 C C . THR B 1 54 ? 22.859 -23.438 -22.641 1 89.19 54 THR B C 1
ATOM 3322 O O . THR B 1 54 ? 22.75 -22.219 -22.547 1 89.19 54 THR B O 1
ATOM 3325 N N . GLN B 1 55 ? 22.812 -24.266 -21.578 1 88 55 GLN B N 1
ATOM 3326 C CA . GLN B 1 55 ? 22.609 -23.734 -20.234 1 88 55 GLN B CA 1
ATOM 3327 C C . GLN B 1 55 ? 23.844 -22.969 -19.75 1 88 55 GLN B C 1
ATOM 3329 O O . GLN B 1 55 ? 23.719 -21.938 -19.094 1 88 55 GLN B O 1
ATOM 3334 N N . ALA B 1 56 ? 24.922 -23.484 -20.094 1 89.25 56 ALA B N 1
ATOM 3335 C CA . ALA B 1 56 ? 26.172 -22.797 -19.766 1 89.25 56 ALA B CA 1
ATOM 3336 C C . ALA B 1 56 ? 26.25 -21.453 -20.484 1 89.25 56 ALA B C 1
ATOM 3338 O O . ALA B 1 56 ? 26.734 -20.469 -19.922 1 89.25 56 ALA B O 1
ATOM 3339 N N . GLY B 1 57 ? 25.844 -21.469 -21.688 1 88.94 57 GLY B N 1
ATOM 3340 C CA . GLY B 1 57 ? 25.797 -20.234 -22.438 1 88.94 57 GLY B CA 1
ATOM 3341 C C . GLY B 1 57 ? 24.875 -19.188 -21.812 1 88.94 57 GLY B C 1
ATOM 3342 O O . GLY B 1 57 ? 25.234 -18.016 -21.719 1 88.94 57 GLY B O 1
ATOM 3343 N N . LEU B 1 58 ? 23.734 -19.609 -21.422 1 87.5 58 LEU B N 1
ATOM 3344 C CA . LEU B 1 58 ? 22.797 -18.703 -20.75 1 87.5 58 LEU B CA 1
ATOM 3345 C C . LEU B 1 58 ? 23.375 -18.219 -19.438 1 87.5 58 LEU B C 1
ATOM 3347 O O . LEU B 1 58 ? 23.219 -17.047 -19.078 1 87.5 58 LEU B O 1
ATOM 3351 N N . PHE B 1 59 ? 23.984 -19.109 -18.672 1 87 59 PHE B N 1
ATOM 3352 C CA . PHE B 1 59 ? 24.625 -18.734 -17.422 1 87 59 PHE B CA 1
ATOM 3353 C C . PHE B 1 59 ? 25.688 -17.656 -17.656 1 87 59 PHE B C 1
ATOM 3355 O O . PHE B 1 59 ? 25.75 -16.688 -16.906 1 87 59 PHE B O 1
ATOM 3362 N N . ALA B 1 60 ? 26.422 -17.859 -18.656 1 87.5 60 ALA B N 1
ATOM 3363 C CA . ALA B 1 60 ? 27.469 -16.891 -18.984 1 87.5 60 ALA B CA 1
ATOM 3364 C C . ALA B 1 60 ? 26.859 -15.539 -19.344 1 87.5 60 ALA B C 1
ATOM 3366 O O . ALA B 1 60 ? 27.406 -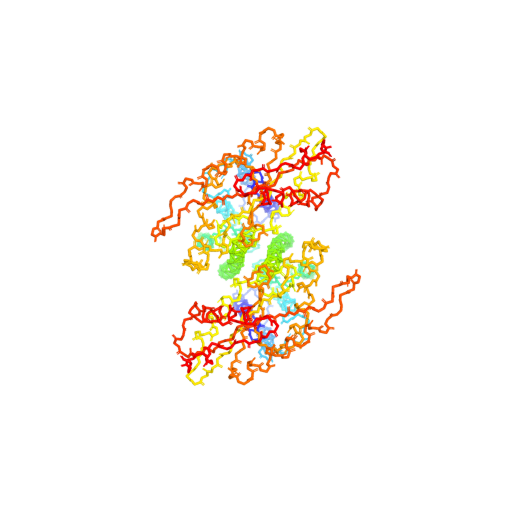14.492 -18.984 1 87.5 60 ALA B O 1
ATOM 3367 N N . LEU B 1 61 ? 25.812 -15.594 -20 1 86.5 61 LEU B N 1
ATOM 3368 C CA . LEU B 1 61 ? 25.125 -14.367 -20.375 1 86.5 61 LEU B CA 1
ATOM 3369 C C . LEU B 1 61 ? 24.641 -13.609 -19.141 1 86.5 61 LEU B C 1
ATOM 3371 O O . LEU B 1 61 ? 24.781 -12.391 -19.062 1 86.5 61 LEU B O 1
ATOM 3375 N N . PHE B 1 62 ? 24.125 -14.258 -18.141 1 84.5 62 PHE B N 1
ATOM 3376 C CA . PHE B 1 62 ? 23.625 -13.633 -16.922 1 84.5 62 PHE B CA 1
ATOM 3377 C C . PHE B 1 62 ? 24.766 -13.156 -16.047 1 84.5 62 PHE B C 1
ATOM 3379 O O . PHE B 1 62 ? 24.688 -12.086 -15.422 1 84.5 62 PHE B O 1
ATOM 3386 N N . TRP B 1 63 ? 25.75 -13.992 -16.047 1 83.31 63 TRP B N 1
ATOM 3387 C CA . TRP B 1 63 ? 26.906 -13.664 -15.219 1 83.31 63 TRP B CA 1
ATOM 3388 C C . TRP B 1 63 ? 27.641 -12.445 -15.773 1 83.31 63 TRP B C 1
ATOM 3390 O O . TRP B 1 63 ? 28.141 -11.617 -15.008 1 83.31 63 TRP B O 1
ATOM 3400 N N . SER B 1 64 ? 27.75 -12.266 -17.031 1 84.31 64 SER B N 1
ATOM 3401 C CA . SER B 1 64 ? 28.422 -11.148 -17.656 1 84.31 64 SER B CA 1
ATOM 3402 C C . SER B 1 64 ? 27.594 -9.867 -17.562 1 84.31 64 SER B C 1
ATOM 3404 O O . SER B 1 64 ? 28.141 -8.766 -17.672 1 84.31 64 SER B O 1
ATOM 3406 N N . GLY B 1 65 ? 26.297 -10.047 -17.391 1 79.19 65 GLY B N 1
ATOM 3407 C CA . GLY B 1 65 ? 25.422 -8.898 -17.297 1 79.19 65 GLY B CA 1
ATOM 3408 C C . GLY B 1 65 ? 24.938 -8.391 -18.641 1 79.19 65 GLY B C 1
ATOM 3409 O O . GLY B 1 65 ? 24.297 -7.344 -18.719 1 79.19 65 GLY B O 1
ATOM 3410 N N . ARG B 1 66 ? 25.281 -9.008 -19.641 1 81.56 66 ARG B N 1
ATOM 3411 C CA . ARG B 1 66 ? 24.875 -8.586 -20.969 1 81.56 66 ARG B CA 1
ATOM 3412 C C . ARG B 1 66 ? 23.359 -8.711 -21.156 1 81.56 66 ARG B C 1
ATOM 3414 O O . ARG B 1 66 ? 22.797 -8.117 -22.078 1 81.56 66 ARG B O 1
ATOM 3421 N N . ASN B 1 67 ? 22.703 -9.547 -20.266 1 79.88 67 ASN B N 1
ATOM 3422 C CA . ASN B 1 67 ? 21.266 -9.719 -20.328 1 79.88 67 ASN B CA 1
ATOM 3423 C C . ASN B 1 67 ? 20.531 -8.406 -20.062 1 79.88 67 ASN B C 1
ATOM 3425 O O . ASN B 1 67 ? 19.375 -8.234 -20.469 1 79.88 67 ASN B O 1
ATOM 3429 N N . LEU B 1 68 ? 21.234 -7.57 -19.453 1 77.5 68 LEU B N 1
ATOM 3430 C CA . LEU B 1 68 ? 20.625 -6.301 -19.094 1 77.5 68 LEU B CA 1
ATOM 3431 C C . LEU B 1 68 ? 20.469 -5.398 -20.312 1 77.5 68 LEU B C 1
ATOM 3433 O O . LEU B 1 68 ? 19.703 -4.434 -20.281 1 77.5 68 LEU B O 1
ATOM 3437 N N . ARG B 1 69 ? 21.094 -5.77 -21.359 1 75.5 69 ARG B N 1
ATOM 3438 C CA . ARG B 1 69 ? 21.031 -4.977 -22.578 1 75.5 69 ARG B CA 1
ATOM 3439 C C . ARG B 1 69 ? 19.766 -5.293 -23.375 1 75.5 69 ARG B C 1
ATOM 3441 O O . ARG B 1 69 ? 19.359 -4.516 -24.234 1 75.5 69 ARG B O 1
ATOM 3448 N N . PHE B 1 70 ? 19.141 -6.293 -22.969 1 78.94 70 PHE B N 1
ATOM 3449 C CA . PHE B 1 70 ? 17.938 -6.703 -23.703 1 78.94 70 PHE B CA 1
ATOM 3450 C C . PHE B 1 70 ? 16.703 -6.047 -23.109 1 78.94 70 PHE B C 1
ATOM 3452 O O . PHE B 1 70 ? 16.734 -5.527 -22 1 78.94 70 PHE B O 1
ATOM 3459 N N . ARG B 1 71 ? 15.688 -6.031 -23.953 1 72.06 71 ARG B N 1
ATOM 3460 C CA . ARG B 1 71 ? 14.43 -5.438 -23.531 1 72.06 71 ARG B CA 1
ATOM 3461 C C . ARG B 1 71 ? 13.883 -6.152 -22.297 1 72.06 71 ARG B C 1
ATOM 3463 O O . ARG B 1 71 ? 13.383 -5.508 -21.375 1 72.06 71 ARG B O 1
ATOM 3470 N N . ASP B 1 72 ? 13.977 -7.465 -22.312 1 75.38 72 ASP B N 1
ATOM 3471 C CA . ASP B 1 72 ? 13.633 -8.266 -21.156 1 75.38 72 ASP B CA 1
ATOM 3472 C C . ASP B 1 72 ? 14.883 -8.859 -20.5 1 75.38 72 ASP B C 1
ATOM 3474 O O . ASP B 1 72 ? 15.43 -9.852 -20.984 1 75.38 72 ASP B O 1
ATOM 3478 N N . PRO B 1 73 ? 15.266 -8.266 -19.5 1 74.62 73 PRO B N 1
ATOM 3479 C CA . PRO B 1 73 ? 16.516 -8.703 -18.875 1 74.62 73 PRO B CA 1
ATOM 3480 C C . PRO B 1 73 ? 16.438 -10.141 -18.359 1 74.62 73 PRO B C 1
ATOM 3482 O O . PRO B 1 73 ? 17.469 -10.789 -18.172 1 74.62 73 PRO B O 1
ATOM 3485 N N . SER B 1 74 ? 15.328 -10.625 -18.109 1 76.94 74 SER B N 1
ATOM 3486 C CA . SER B 1 74 ? 15.219 -11.969 -17.578 1 76.94 74 SER B CA 1
ATOM 3487 C C . SER B 1 74 ? 15.234 -13.016 -18.688 1 76.94 74 SER B C 1
ATOM 3489 O O . SER B 1 74 ? 15.492 -14.195 -18.422 1 76.94 74 SER B O 1
ATOM 3491 N N . LEU B 1 75 ? 15.102 -12.641 -19.938 1 81.75 75 LEU B N 1
ATOM 3492 C CA . LEU B 1 75 ? 15.07 -13.523 -21.094 1 81.75 75 LEU B CA 1
ATOM 3493 C C . LEU B 1 75 ? 14.211 -14.75 -20.812 1 81.75 75 LEU B C 1
ATOM 3495 O O . LEU B 1 75 ? 14.586 -15.875 -21.172 1 81.75 75 LEU B O 1
ATOM 3499 N N . THR B 1 76 ? 13.094 -14.617 -20.172 1 83.19 76 THR B N 1
ATOM 3500 C CA . THR B 1 76 ? 12.242 -15.727 -19.766 1 83.19 76 THR B CA 1
ATOM 3501 C C . THR B 1 76 ? 11.633 -16.422 -20.969 1 83.19 76 THR B C 1
ATOM 3503 O O . THR B 1 76 ? 11.602 -17.656 -21.031 1 83.19 76 THR B O 1
ATOM 3506 N N . GLU B 1 77 ? 11.234 -15.656 -21.906 1 86.75 77 GLU B N 1
ATOM 3507 C CA . GLU B 1 77 ? 10.609 -16.266 -23.078 1 86.75 77 GLU B CA 1
ATOM 3508 C C . GLU B 1 77 ? 11.609 -17.109 -23.859 1 86.75 77 GLU B C 1
ATOM 3510 O O . GLU B 1 77 ? 11.281 -18.219 -24.297 1 86.75 77 GLU B O 1
ATOM 3515 N N . ALA B 1 78 ? 12.75 -16.547 -23.984 1 86.94 78 ALA B N 1
ATOM 3516 C CA . ALA B 1 78 ? 13.789 -17.297 -24.688 1 86.94 78 ALA B CA 1
ATOM 3517 C C . ALA B 1 78 ? 14.125 -18.594 -23.969 1 86.94 78 ALA B C 1
ATOM 3519 O O . ALA B 1 78 ? 14.32 -19.625 -24.594 1 86.94 78 ALA B O 1
ATOM 3520 N N . GLN B 1 79 ? 14.219 -18.547 -22.75 1 86.75 79 GLN B N 1
ATOM 3521 C CA . GLN B 1 79 ? 14.531 -19.719 -21.938 1 86.75 79 GLN B CA 1
ATOM 3522 C C . GLN B 1 79 ? 13.422 -20.766 -22.047 1 86.75 79 GLN B C 1
ATOM 3524 O O . GLN B 1 79 ? 13.695 -21.953 -22.156 1 86.75 79 GLN B O 1
ATOM 3529 N N . VAL B 1 80 ? 12.211 -20.328 -22 1 89.88 80 VAL B N 1
ATOM 3530 C CA . VAL B 1 80 ? 11.07 -21.234 -22.094 1 89.88 80 VAL B CA 1
ATOM 3531 C C . VAL B 1 80 ? 11.039 -21.891 -23.469 1 89.88 80 VAL B C 1
ATOM 3533 O O . VAL B 1 80 ? 10.852 -23.109 -23.578 1 89.88 80 VAL B O 1
ATOM 3536 N N . LEU B 1 81 ? 11.266 -21.109 -24.469 1 92.12 81 LEU B N 1
ATOM 3537 C CA . LEU B 1 81 ? 11.266 -21.625 -25.828 1 92.12 81 LEU B CA 1
ATOM 3538 C C . LEU B 1 81 ? 12.383 -22.656 -26.016 1 92.12 81 LEU B C 1
ATOM 3540 O O . LEU B 1 81 ? 12.18 -23.688 -26.656 1 92.12 81 LEU B O 1
ATOM 3544 N N . LEU B 1 82 ? 13.492 -22.312 -25.469 1 90.12 82 LEU B N 1
ATOM 3545 C CA . LEU B 1 82 ? 14.609 -23.25 -25.531 1 90.12 82 LEU B CA 1
ATOM 3546 C C . LEU B 1 82 ? 14.266 -24.547 -24.797 1 90.12 82 LEU B C 1
ATOM 3548 O O . LEU B 1 82 ? 14.531 -25.641 -25.312 1 90.12 82 LEU B O 1
ATOM 3552 N N . GLY B 1 83 ? 13.711 -24.422 -23.672 1 90 83 GLY B N 1
ATOM 3553 C CA . GLY B 1 83 ? 13.289 -25.594 -22.922 1 90 83 GLY B CA 1
ATOM 3554 C C . GLY B 1 83 ? 12.273 -26.453 -23.672 1 90 83 GLY B C 1
ATOM 3555 O O . GLY B 1 83 ? 12.375 -27.672 -23.688 1 90 83 GLY B O 1
ATOM 3556 N N . LEU B 1 84 ? 11.312 -25.781 -24.266 1 92.88 84 LEU B N 1
ATOM 3557 C CA . LEU B 1 84 ? 10.281 -26.484 -25.047 1 92.88 84 LEU B CA 1
ATOM 3558 C C . LEU B 1 84 ? 10.891 -27.188 -26.25 1 92.88 84 LEU B C 1
ATOM 3560 O O . LEU B 1 84 ? 10.477 -28.297 -26.594 1 92.88 84 LEU B O 1
ATOM 3564 N N . GLY B 1 85 ? 11.836 -26.547 -26.859 1 92.62 85 GLY B N 1
ATOM 3565 C CA . GLY B 1 85 ? 12.523 -27.172 -27.984 1 92.62 85 GLY B CA 1
ATOM 3566 C C . GLY B 1 85 ? 13.242 -28.453 -27.609 1 92.62 85 GLY B C 1
ATOM 3567 O O . GLY B 1 85 ? 13.078 -29.484 -28.266 1 92.62 85 GLY B O 1
ATOM 3568 N N . TRP B 1 86 ? 14 -28.344 -26.562 1 90.56 86 TRP B N 1
ATOM 3569 C CA . TRP B 1 86 ? 14.742 -29.516 -26.094 1 90.56 86 TRP B CA 1
ATOM 3570 C C . TRP B 1 86 ? 13.789 -30.625 -25.656 1 90.56 86 TRP B C 1
ATOM 3572 O O . TRP B 1 86 ? 14.031 -31.797 -25.906 1 90.56 86 TRP B O 1
ATOM 3582 N N . GLN B 1 87 ? 12.742 -30.234 -24.938 1 91.19 87 GLN B N 1
ATOM 3583 C CA . GLN B 1 87 ? 11.758 -31.219 -24.484 1 91.19 87 GLN B CA 1
ATOM 3584 C C . GLN B 1 87 ? 11.094 -31.906 -25.672 1 91.19 87 GLN B C 1
ATOM 3586 O O . GLN B 1 87 ? 10.883 -33.125 -25.641 1 91.19 87 GLN B O 1
ATOM 3591 N N . THR B 1 88 ? 10.797 -31.156 -26.688 1 92.44 88 THR B N 1
ATOM 3592 C CA . THR B 1 88 ? 10.18 -31.734 -27.875 1 92.44 88 THR B CA 1
ATOM 3593 C C . THR B 1 88 ? 11.141 -32.688 -28.562 1 92.44 88 THR B C 1
ATOM 3595 O O . THR B 1 88 ? 10.734 -33.781 -29.016 1 92.44 88 THR B O 1
ATOM 3598 N N . TRP B 1 89 ? 12.32 -32.312 -28.625 1 89.88 89 TRP B N 1
ATOM 3599 C CA . TRP B 1 89 ? 13.352 -33.188 -29.188 1 89.88 89 TRP B CA 1
ATOM 3600 C C . TRP B 1 89 ? 13.453 -34.469 -28.391 1 89.88 89 TRP B C 1
ATOM 3602 O O . TRP B 1 89 ? 13.523 -35.562 -28.969 1 89.88 89 TRP B O 1
ATOM 3612 N N . LEU B 1 90 ? 13.484 -34.344 -27.125 1 88.75 90 LEU B N 1
ATOM 3613 C CA . LEU B 1 90 ? 13.562 -35.531 -26.25 1 88.75 90 LEU B CA 1
ATOM 3614 C C . LEU B 1 90 ? 12.375 -36.438 -26.469 1 88.75 90 LEU B C 1
ATOM 3616 O O . LEU B 1 90 ? 12.547 -37.656 -26.641 1 88.75 90 LEU B O 1
ATOM 3620 N N . ILE B 1 91 ? 11.203 -35.938 -26.484 1 89.94 91 ILE B N 1
ATOM 3621 C CA . ILE B 1 91 ? 9.969 -36.688 -26.609 1 89.94 91 ILE B CA 1
ATOM 3622 C C . ILE B 1 91 ? 9.945 -37.406 -27.969 1 89.94 91 ILE B C 1
ATOM 3624 O O . ILE B 1 91 ? 9.445 -38.531 -28.078 1 89.94 91 ILE B O 1
ATOM 3628 N N . ALA B 1 92 ? 10.508 -36.844 -28.984 1 89.31 92 ALA B N 1
ATOM 3629 C CA . ALA B 1 92 ? 10.516 -37.406 -30.328 1 89.31 92 ALA B CA 1
ATOM 3630 C C . ALA B 1 92 ? 11.312 -38.719 -30.359 1 89.31 92 ALA B C 1
ATOM 3632 O O . ALA B 1 92 ? 11.102 -39.562 -31.234 1 89.31 92 ALA B O 1
ATOM 3633 N N . HIS B 1 93 ? 12.172 -38.844 -29.391 1 87.44 93 HIS B N 1
ATOM 3634 C CA . HIS B 1 93 ? 13.039 -40 -29.422 1 87.44 93 HIS B CA 1
ATOM 3635 C C . HIS B 1 93 ? 12.633 -41.031 -28.359 1 87.44 93 HIS B C 1
ATOM 3637 O O . HIS B 1 93 ? 13.328 -42.031 -28.156 1 87.44 93 HIS B O 1
ATOM 3643 N N . LEU B 1 94 ? 11.602 -40.656 -27.719 1 85.69 94 LEU B N 1
ATOM 3644 C CA . LEU B 1 94 ? 11.07 -41.562 -26.719 1 85.69 94 LEU B CA 1
ATOM 3645 C C . LEU B 1 94 ? 9.992 -42.469 -27.328 1 85.69 94 LEU B C 1
ATOM 3647 O O . LEU B 1 94 ? 9.25 -42.031 -28.219 1 85.69 94 LEU B O 1
ATOM 3651 N N . ASP B 1 95 ? 9.945 -43.656 -26.938 1 80.38 95 ASP B N 1
ATOM 3652 C CA . ASP B 1 95 ? 8.945 -44.594 -27.438 1 80.38 95 ASP B CA 1
ATOM 3653 C C . ASP B 1 95 ? 7.801 -44.75 -26.438 1 80.38 95 ASP B C 1
ATOM 3655 O O . ASP B 1 95 ? 6.945 -43.875 -26.312 1 80.38 95 ASP B O 1
ATOM 3659 N N . ASP B 1 96 ? 7.793 -45.719 -25.594 1 80.44 96 ASP B N 1
ATOM 3660 C CA . ASP B 1 96 ? 6.703 -46.062 -24.688 1 80.44 96 ASP B CA 1
ATOM 3661 C C . ASP B 1 96 ? 6.641 -45.094 -23.516 1 80.44 96 ASP B C 1
ATOM 3663 O O . ASP B 1 96 ? 5.605 -44.969 -22.859 1 80.44 96 ASP B O 1
ATOM 3667 N N . ALA B 1 97 ? 7.707 -44.312 -23.375 1 86.06 97 ALA B N 1
ATOM 3668 C CA . ALA B 1 97 ? 7.777 -43.438 -22.203 1 86.06 97 ALA B CA 1
ATOM 3669 C C . ALA B 1 97 ? 7.316 -42.031 -22.531 1 86.06 97 ALA B C 1
ATOM 3671 O O . ALA B 1 97 ? 7.375 -41.125 -21.688 1 86.06 97 ALA B O 1
ATOM 3672 N N . ARG B 1 98 ? 6.824 -41.812 -23.719 1 87.56 98 ARG B N 1
ATOM 3673 C CA . ARG B 1 98 ? 6.422 -40.469 -24.188 1 87.56 98 ARG B CA 1
ATOM 3674 C C . ARG B 1 98 ? 5.363 -39.875 -23.266 1 87.56 98 ARG B C 1
ATOM 3676 O O . ARG B 1 98 ? 5.461 -38.719 -22.875 1 87.56 98 ARG B O 1
ATOM 3683 N N . GLY B 1 99 ? 4.406 -40.688 -22.938 1 88.19 99 GLY B N 1
ATOM 3684 C CA . GLY B 1 99 ? 3.324 -40.219 -22.078 1 88.19 99 GLY B CA 1
ATOM 3685 C C . GLY B 1 99 ? 3.795 -39.75 -20.719 1 88.19 99 GLY B C 1
ATOM 3686 O O . GLY B 1 99 ? 3.299 -38.75 -20.188 1 88.19 99 GLY B O 1
ATOM 3687 N N . THR B 1 100 ? 4.785 -40.406 -20.188 1 89.56 100 THR B N 1
ATOM 3688 C CA . THR B 1 100 ? 5.316 -40.094 -18.859 1 89.56 100 THR B CA 1
ATOM 3689 C C . THR B 1 100 ? 6.043 -38.75 -18.859 1 89.56 100 THR B C 1
ATOM 3691 O O . THR B 1 100 ? 6 -38.031 -17.875 1 89.56 100 THR B O 1
ATOM 3694 N N . PHE B 1 101 ? 6.609 -38.406 -19.938 1 91.25 101 PHE B N 1
ATOM 3695 C CA . PHE B 1 101 ? 7.469 -37.219 -19.969 1 91.25 101 PHE B CA 1
ATOM 3696 C C . PHE B 1 101 ? 6.684 -36 -20.406 1 91.25 101 PHE B C 1
ATOM 3698 O O . PHE B 1 101 ? 7.223 -34.875 -20.438 1 91.25 101 PHE B O 1
ATOM 3705 N N . LEU B 1 102 ? 5.387 -36.156 -20.672 1 92 102 LEU B N 1
ATOM 3706 C CA . LEU B 1 102 ? 4.547 -35 -21.031 1 92 102 LEU B CA 1
ATOM 3707 C C . LEU B 1 102 ? 4.516 -33.969 -19.906 1 92 102 LEU B C 1
ATOM 3709 O O . LEU B 1 102 ? 4.355 -32.781 -20.172 1 92 102 LEU B O 1
ATOM 3713 N N . VAL B 1 103 ? 4.723 -34.375 -18.75 1 91.56 103 VAL B N 1
ATOM 3714 C CA . VAL B 1 103 ? 4.598 -33.531 -17.562 1 91.56 103 VAL B CA 1
ATOM 3715 C C . VAL B 1 103 ? 5.676 -32.469 -17.578 1 91.56 103 VAL B C 1
ATOM 3717 O O . VAL B 1 103 ? 5.492 -31.391 -17.016 1 91.56 103 VAL B O 1
ATOM 3720 N N . PHE B 1 104 ? 6.727 -32.688 -18.266 1 91.31 104 PHE B N 1
ATOM 3721 C CA . PHE B 1 104 ? 7.824 -31.719 -18.266 1 91.31 104 PHE B CA 1
ATOM 3722 C C . PHE B 1 104 ? 7.453 -30.469 -19.062 1 91.31 104 PHE B C 1
ATOM 3724 O O . PHE B 1 104 ? 7.98 -29.375 -18.812 1 91.31 104 PHE B O 1
ATOM 3731 N N . TYR B 1 105 ? 6.535 -30.625 -20.062 1 93.12 105 TYR B N 1
ATOM 3732 C CA . TYR B 1 105 ? 6.012 -29.438 -20.703 1 93.12 105 TYR B CA 1
ATOM 3733 C C . TYR B 1 105 ? 5.352 -28.5 -19.703 1 93.12 105 TYR B C 1
ATOM 3735 O O . TYR B 1 105 ? 5.492 -27.281 -19.781 1 93.12 105 TYR B O 1
ATOM 3743 N N . VAL B 1 106 ? 4.707 -29.109 -18.75 1 92 106 VAL B N 1
ATOM 3744 C CA . VAL B 1 106 ? 3.994 -28.344 -17.734 1 92 106 VAL B CA 1
ATOM 3745 C C . VAL B 1 106 ? 4.996 -27.594 -16.844 1 92 106 VAL B C 1
ATOM 3747 O O . VAL B 1 106 ? 4.824 -26.406 -16.578 1 92 106 VAL B O 1
ATOM 3750 N N . LEU B 1 107 ? 6.004 -28.234 -16.453 1 90.19 107 LEU B N 1
ATOM 3751 C CA . LEU B 1 107 ? 7.008 -27.625 -15.594 1 90.19 107 LEU B CA 1
ATOM 3752 C C . LEU B 1 107 ? 7.672 -26.438 -16.281 1 90.19 107 LEU B C 1
ATOM 3754 O O . LEU B 1 107 ? 7.875 -25.391 -15.656 1 90.19 107 LEU B O 1
ATOM 3758 N N . ILE B 1 108 ? 7.961 -26.594 -17.516 1 90.44 108 ILE B N 1
ATOM 3759 C CA . ILE B 1 108 ? 8.617 -25.547 -18.281 1 90.44 108 ILE B CA 1
ATOM 3760 C C . ILE B 1 108 ? 7.699 -24.328 -18.375 1 90.44 108 ILE B C 1
ATOM 3762 O O . ILE B 1 108 ? 8.133 -23.188 -18.188 1 90.44 108 ILE B O 1
ATOM 3766 N N . LEU B 1 109 ? 6.469 -24.594 -18.609 1 91.75 109 LEU B N 1
ATOM 3767 C CA . LEU B 1 109 ? 5.512 -23.5 -18.75 1 91.75 109 LEU B CA 1
ATOM 3768 C C . LEU B 1 109 ? 5.27 -22.812 -17.406 1 91.75 109 LEU B C 1
ATOM 3770 O O . LEU B 1 109 ? 5.066 -21.609 -17.359 1 91.75 109 LEU B O 1
ATOM 3774 N N . LEU B 1 110 ? 5.32 -23.594 -16.375 1 89.44 110 LEU B N 1
ATOM 3775 C CA . LEU B 1 110 ? 5.117 -23.031 -15.047 1 89.44 110 LEU B CA 1
ATOM 3776 C C . LEU B 1 110 ? 6.258 -22.078 -14.672 1 89.44 110 LEU B C 1
ATOM 3778 O O . LEU B 1 110 ? 6.055 -21.109 -13.945 1 89.44 110 LEU B O 1
ATOM 3782 N N . PHE B 1 111 ? 7.367 -22.344 -15.195 1 82.56 111 PHE B N 1
ATOM 3783 C CA . PHE B 1 111 ? 8.508 -21.453 -14.984 1 82.56 111 PHE B CA 1
ATOM 3784 C C . PHE B 1 111 ? 8.227 -20.062 -15.539 1 82.56 111 PHE B C 1
ATOM 3786 O O . PHE B 1 111 ? 8.648 -19.062 -14.961 1 82.56 111 PHE B O 1
ATOM 3793 N N . GLY B 1 112 ? 7.531 -20.031 -16.609 1 83.88 112 GLY B N 1
ATOM 3794 C CA . GLY B 1 112 ? 7.234 -18.766 -17.25 1 83.88 112 GLY B CA 1
ATOM 3795 C C . GLY B 1 112 ? 5.926 -18.156 -16.781 1 83.88 112 GLY B C 1
ATOM 3796 O O . GLY B 1 112 ? 5.527 -17.094 -17.266 1 83.88 112 GLY B O 1
ATOM 3797 N N . LEU B 1 113 ? 5.34 -18.734 -15.852 1 85.56 113 LEU B N 1
ATOM 3798 C CA . LEU B 1 113 ? 3.984 -18.359 -15.469 1 85.56 113 LEU B CA 1
ATOM 3799 C C . LEU B 1 113 ? 3.945 -16.922 -14.945 1 85.56 113 LEU B C 1
ATOM 3801 O O . LEU B 1 113 ? 3.029 -16.172 -15.266 1 85.56 113 LEU B O 1
ATOM 3805 N N . PHE B 1 114 ? 4.957 -16.5 -14.25 1 79.75 114 PHE B N 1
ATOM 3806 C CA . PHE B 1 114 ? 4.91 -15.203 -13.586 1 79.75 114 PHE B CA 1
ATOM 3807 C C . PHE B 1 114 ? 5.609 -14.141 -14.422 1 79.75 114 PHE B C 1
ATOM 3809 O O . PHE B 1 114 ? 5.449 -12.945 -14.172 1 79.75 114 PHE B O 1
ATOM 3816 N N . HIS B 1 115 ? 6.348 -14.586 -15.398 1 78.38 115 HIS B N 1
ATOM 3817 C CA . HIS B 1 115 ? 7.207 -13.609 -16.047 1 78.38 115 HIS B CA 1
ATOM 3818 C C . HIS B 1 115 ? 6.812 -13.406 -17.516 1 78.38 115 HIS B C 1
ATOM 3820 O O . HIS B 1 115 ? 7.191 -12.406 -18.125 1 78.38 115 HIS B O 1
ATOM 3826 N N . LEU B 1 116 ? 6.047 -14.312 -17.969 1 85.94 116 LEU B N 1
ATOM 3827 C CA . LEU B 1 116 ? 5.609 -14.195 -19.359 1 85.94 116 LEU B CA 1
ATOM 3828 C C . LEU B 1 116 ? 4.305 -13.414 -19.453 1 85.94 116 LEU B C 1
ATOM 3830 O O . LEU B 1 116 ? 3.479 -13.461 -18.531 1 85.94 116 LEU B O 1
ATOM 3834 N N . SER B 1 117 ? 4.266 -12.664 -20.516 1 88 117 SER B N 1
ATOM 3835 C CA . SER B 1 117 ? 2.986 -12.031 -20.812 1 88 117 SER B CA 1
ATOM 3836 C C . SER B 1 117 ? 1.923 -13.062 -21.156 1 88 117 SER B C 1
ATOM 3838 O O . SER B 1 117 ? 2.242 -14.219 -21.453 1 88 117 SER B O 1
ATOM 3840 N N . ARG B 1 118 ? 0.687 -12.734 -21.078 1 89.44 118 ARG B N 1
ATOM 3841 C CA . ARG B 1 118 ? -0.421 -13.625 -21.391 1 89.44 118 ARG B CA 1
ATOM 3842 C C . ARG B 1 118 ? -0.319 -14.133 -22.828 1 89.44 118 ARG B C 1
ATOM 3844 O O . ARG B 1 118 ? -0.468 -15.328 -23.078 1 89.44 118 ARG B O 1
ATOM 3851 N N . ARG B 1 119 ? -0.022 -13.32 -23.719 1 92.44 119 ARG B N 1
ATOM 3852 C CA . ARG B 1 119 ? 0.064 -13.68 -25.125 1 92.44 119 ARG B CA 1
ATOM 3853 C C . ARG B 1 119 ? 1.235 -14.625 -25.375 1 92.44 119 ARG B C 1
ATOM 3855 O O . ARG B 1 119 ? 1.107 -15.594 -26.125 1 92.44 119 ARG B O 1
ATOM 3862 N N . ALA B 1 120 ? 2.32 -14.25 -24.781 1 92.38 120 ALA B N 1
ATOM 3863 C CA . ALA B 1 120 ? 3.5 -15.102 -24.922 1 92.38 120 ALA B CA 1
ATOM 3864 C C . ALA B 1 120 ? 3.246 -16.5 -24.359 1 92.38 120 ALA B C 1
ATOM 3866 O O . ALA B 1 120 ? 3.689 -17.5 -24.922 1 92.38 120 ALA B O 1
ATOM 3867 N N . PHE B 1 121 ? 2.525 -16.594 -23.281 1 94.25 121 PHE B N 1
ATOM 3868 C CA . PHE B 1 121 ? 2.211 -17.875 -22.656 1 94.25 121 PHE B CA 1
ATOM 3869 C C . PHE B 1 121 ? 1.338 -18.734 -23.578 1 94.25 121 PHE B C 1
ATOM 3871 O O . PHE B 1 121 ? 1.597 -19.922 -23.75 1 94.25 121 PHE B O 1
ATOM 3878 N N . VAL B 1 122 ? 0.385 -18.125 -24.172 1 94.81 122 VAL B N 1
ATOM 3879 C CA . VAL B 1 122 ? -0.52 -18.828 -25.078 1 94.81 122 VAL B CA 1
ATOM 3880 C C . VAL B 1 122 ? 0.248 -19.312 -26.312 1 94.81 122 VAL B C 1
ATOM 3882 O O . VAL B 1 122 ? 0.045 -20.438 -26.781 1 94.81 122 VAL B O 1
ATOM 3885 N N . ARG B 1 123 ? 1.088 -18.516 -26.781 1 95.12 123 ARG B N 1
ATOM 3886 C CA . ARG B 1 123 ? 1.905 -18.891 -27.922 1 95.12 123 ARG B CA 1
ATOM 3887 C C . ARG B 1 123 ? 2.768 -20.109 -27.609 1 95.12 123 ARG B C 1
ATOM 3889 O O . ARG B 1 123 ? 2.889 -21.031 -28.422 1 95.12 123 ARG B O 1
ATOM 3896 N N . CYS B 1 124 ? 3.35 -20.062 -26.438 1 95.06 124 CYS B N 1
ATOM 3897 C CA . CYS B 1 124 ? 4.18 -21.188 -26.031 1 95.06 124 CYS B CA 1
ATOM 3898 C C . CYS B 1 124 ? 3.35 -22.453 -25.891 1 95.06 124 CYS B C 1
ATOM 3900 O O . CYS B 1 124 ? 3.783 -23.531 -26.312 1 95.06 124 CYS B O 1
ATOM 3902 N N . ALA B 1 125 ? 2.164 -22.312 -25.344 1 96.31 125 ALA B N 1
ATOM 3903 C CA . ALA B 1 125 ? 1.279 -23.469 -25.188 1 96.31 125 ALA B CA 1
ATOM 3904 C C . ALA B 1 125 ? 0.879 -24.031 -26.562 1 96.31 125 ALA B C 1
ATOM 3906 O O . ALA B 1 125 ? 0.859 -25.25 -26.75 1 96.31 125 ALA B O 1
ATOM 3907 N N . LEU B 1 126 ? 0.589 -23.203 -27.469 1 96.69 126 LEU B N 1
ATOM 3908 C CA . LEU B 1 126 ? 0.22 -23.625 -28.812 1 96.69 126 LEU B CA 1
ATOM 3909 C C . LEU B 1 126 ? 1.395 -24.297 -29.516 1 96.69 126 LEU B C 1
ATOM 3911 O O . LEU B 1 126 ? 1.213 -25.281 -30.234 1 96.69 126 LEU B O 1
ATOM 3915 N N . LEU B 1 127 ? 2.533 -23.75 -29.297 1 96.31 127 LEU B N 1
ATOM 3916 C CA . LEU B 1 127 ? 3.734 -24.328 -29.891 1 96.31 127 LEU B CA 1
ATOM 3917 C C . LEU B 1 127 ? 3.939 -25.766 -29.391 1 96.31 127 LEU B C 1
ATOM 3919 O O . LEU B 1 127 ? 4.277 -26.656 -30.172 1 96.31 127 LEU B O 1
ATOM 3923 N N . VAL B 1 128 ? 3.74 -25.922 -28.125 1 96.19 128 VAL B N 1
ATOM 3924 C CA . VAL B 1 128 ? 3.875 -27.25 -27.531 1 96.19 128 VAL B CA 1
ATOM 3925 C C . VAL B 1 128 ? 2.871 -28.203 -28.172 1 96.19 128 VAL B C 1
ATOM 3927 O O . VAL B 1 128 ? 3.234 -29.297 -28.594 1 96.19 128 VAL B O 1
ATOM 3930 N N . PHE B 1 129 ? 1.669 -27.844 -28.25 1 96.81 129 PHE B N 1
ATOM 3931 C CA . PHE B 1 129 ? 0.605 -28.703 -28.766 1 96.81 129 PHE B CA 1
ATOM 3932 C C . PHE B 1 129 ? 0.876 -29.094 -30.219 1 96.81 129 PHE B C 1
ATOM 3934 O O . PHE B 1 129 ? 0.837 -30.266 -30.562 1 96.81 129 PHE B O 1
ATOM 3941 N N . PHE B 1 130 ? 1.183 -28.125 -31.047 1 96.75 130 PHE B N 1
ATOM 3942 C CA . PHE B 1 130 ? 1.366 -28.375 -32.469 1 96.75 130 PHE B CA 1
ATOM 3943 C C . PHE B 1 130 ? 2.639 -29.172 -32.719 1 96.75 130 PHE B C 1
ATOM 3945 O O . PHE B 1 130 ? 2.689 -30 -33.625 1 96.75 130 PHE B O 1
ATOM 3952 N N . SER B 1 131 ? 3.654 -28.875 -31.969 1 95.69 131 SER B N 1
ATOM 3953 C CA . SER B 1 131 ? 4.875 -29.672 -32.094 1 95.69 131 SER B CA 1
ATOM 3954 C C . SER B 1 131 ? 4.629 -31.125 -31.75 1 95.69 131 SER B C 1
ATOM 3956 O O . SER B 1 131 ? 5.102 -32.031 -32.438 1 95.69 131 SER B O 1
ATOM 3958 N N . PHE B 1 132 ? 3.9 -31.359 -30.672 1 95.5 132 PHE B N 1
ATOM 3959 C CA . PHE B 1 132 ? 3.611 -32.719 -30.25 1 95.5 132 PHE B CA 1
ATOM 3960 C C . PHE B 1 132 ? 2.732 -33.406 -31.281 1 95.5 132 PHE B C 1
ATOM 3962 O O . PHE B 1 132 ? 2.943 -34.594 -31.594 1 95.5 132 PHE B O 1
ATOM 3969 N N . CYS B 1 133 ? 1.756 -32.719 -31.797 1 95.44 133 CYS B N 1
ATOM 3970 C CA . CYS B 1 133 ? 0.904 -33.281 -32.844 1 95.44 133 CYS B CA 1
ATOM 3971 C C . CYS B 1 133 ? 1.724 -33.625 -34.094 1 95.44 133 CYS B C 1
ATOM 3973 O O . CYS B 1 133 ? 1.519 -34.688 -34.688 1 95.44 133 CYS B O 1
ATOM 3975 N N . ALA B 1 134 ? 2.605 -32.781 -34.375 1 95 134 ALA B N 1
ATOM 3976 C CA . ALA B 1 134 ? 3.445 -33 -35.562 1 95 134 ALA B CA 1
ATOM 3977 C C . ALA B 1 134 ? 4.293 -34.25 -35.406 1 95 134 ALA B C 1
ATOM 3979 O O . ALA B 1 134 ? 4.402 -35.062 -36.344 1 95 134 ALA B O 1
ATOM 3980 N N . ILE B 1 135 ? 4.875 -34.375 -34.281 1 93.19 135 ILE B N 1
ATOM 3981 C CA . ILE B 1 135 ? 5.699 -35.531 -34.031 1 93.19 135 ILE B CA 1
ATOM 3982 C C . ILE B 1 135 ? 4.836 -36.812 -34.094 1 93.19 135 ILE B C 1
ATOM 3984 O O . ILE B 1 135 ? 5.242 -37.812 -34.656 1 93.19 135 ILE B O 1
ATOM 3988 N N . THR B 1 136 ? 3.656 -36.781 -33.5 1 92.62 136 THR B N 1
ATOM 3989 C CA . THR B 1 136 ? 2.758 -37.906 -33.469 1 92.62 136 THR B CA 1
ATOM 3990 C C . THR B 1 136 ? 2.297 -38.281 -34.875 1 92.62 136 THR B C 1
ATOM 3992 O O . THR B 1 136 ? 2.262 -39.469 -35.219 1 92.62 136 THR B O 1
ATOM 3995 N N . LEU B 1 137 ? 1.974 -37.312 -35.625 1 93.25 137 LEU B N 1
ATOM 3996 C CA . LEU B 1 137 ? 1.539 -37.531 -37 1 93.25 137 LEU B CA 1
ATOM 3997 C C . LEU B 1 137 ? 2.682 -38.094 -37.844 1 93.25 137 LEU B C 1
ATOM 3999 O O . LEU B 1 137 ? 2.469 -38.938 -38.688 1 93.25 137 LEU B O 1
ATOM 4003 N N . TRP B 1 138 ? 3.855 -37.562 -37.625 1 92.81 138 TRP B N 1
ATOM 4004 C CA . TRP B 1 138 ? 5.039 -38.031 -38.312 1 92.81 138 TRP B CA 1
ATOM 4005 C C . TRP B 1 138 ? 5.297 -39.5 -38.031 1 92.81 138 TRP B C 1
ATOM 4007 O O . TRP B 1 138 ? 5.535 -40.281 -38.938 1 92.81 138 TRP B O 1
ATOM 4017 N N . ASP B 1 139 ? 5.238 -39.781 -36.781 1 91.31 139 ASP B N 1
ATOM 4018 C CA . ASP B 1 139 ? 5.426 -41.188 -36.375 1 91.31 139 ASP B CA 1
ATOM 4019 C C . ASP B 1 139 ? 4.316 -42.062 -36.938 1 91.31 139 ASP B C 1
ATOM 4021 O O . ASP B 1 139 ? 4.559 -43.219 -37.281 1 91.31 139 ASP B O 1
ATOM 4025 N N . GLY B 1 140 ? 3.125 -41.562 -36.906 1 90.06 140 GLY B N 1
ATOM 4026 C CA . GLY B 1 140 ? 2.006 -42.312 -37.469 1 90.06 140 GLY B CA 1
ATOM 4027 C C . GLY B 1 140 ? 2.16 -42.562 -38.938 1 90.06 140 GLY B C 1
ATOM 4028 O O . GLY B 1 140 ? 1.886 -43.656 -39.438 1 90.06 140 GLY B O 1
ATOM 4029 N N . TYR B 1 141 ? 2.615 -41.594 -39.594 1 91.75 141 TYR B N 1
ATOM 4030 C CA . TYR B 1 141 ? 2.82 -41.688 -41.031 1 91.75 141 TYR B CA 1
ATOM 4031 C C . TYR B 1 141 ? 3.877 -42.75 -41.344 1 91.75 141 TYR B C 1
ATOM 4033 O O . TYR B 1 141 ? 3.748 -43.469 -42.344 1 91.75 141 TYR B O 1
ATOM 4041 N N . HIS B 1 142 ? 4.875 -42.906 -40.625 1 91 142 HIS B N 1
ATOM 4042 C CA . HIS B 1 142 ? 5.953 -43.875 -40.844 1 91 142 HIS B CA 1
ATOM 4043 C C . HIS B 1 142 ? 5.664 -45.188 -40.156 1 91 142 HIS B C 1
ATOM 4045 O O . HIS B 1 142 ? 6.543 -46.062 -40.062 1 91 142 HIS B O 1
ATOM 4051 N N . MET B 1 143 ? 4.488 -45.281 -39.625 1 87.56 143 MET B N 1
ATOM 4052 C CA . MET B 1 143 ? 3.986 -46.5 -39 1 87.56 143 MET B CA 1
ATOM 4053 C C . MET B 1 143 ? 4.883 -46.938 -37.844 1 87.56 143 MET B C 1
ATOM 4055 O O . MET B 1 143 ? 5.188 -48.125 -37.688 1 87.56 143 MET B O 1
ATOM 4059 N N . ARG B 1 144 ? 5.34 -46.062 -37.156 1 84.69 144 ARG B N 1
ATOM 4060 C CA . ARG B 1 144 ? 6.211 -46.312 -36.031 1 84.69 144 ARG B CA 1
ATOM 4061 C C . ARG B 1 144 ? 5.426 -46.281 -34.719 1 84.69 144 ARG B C 1
ATOM 4063 O O . ARG B 1 144 ? 5.996 -46.469 -33.625 1 84.69 144 ARG B O 1
ATOM 4070 N N . LEU B 1 145 ? 4.152 -46.062 -34.844 1 84.44 145 LEU B N 1
ATOM 4071 C CA . LEU B 1 145 ? 3.365 -46 -33.625 1 84.44 145 LEU B CA 1
ATOM 4072 C C . LEU B 1 145 ? 2.986 -47.375 -33.125 1 84.44 145 LEU B C 1
ATOM 4074 O O . LEU B 1 145 ? 2.289 -48.125 -33.844 1 84.44 145 LEU B O 1
ATOM 4078 N N . ALA B 1 146 ? 3.52 -47.75 -32.062 1 79.62 146 ALA B N 1
ATOM 4079 C CA . ALA B 1 146 ? 3.205 -49.062 -31.5 1 79.62 146 ALA B CA 1
ATOM 4080 C C . ALA B 1 146 ? 1.729 -49.156 -31.141 1 79.62 146 ALA B C 1
ATOM 4082 O O . ALA B 1 146 ? 1.082 -50.188 -31.406 1 79.62 146 ALA B O 1
ATOM 4083 N N . ASP B 1 147 ? 1.11 -48.094 -30.578 1 87.69 147 ASP B N 1
ATOM 4084 C CA . ASP B 1 147 ? -0.285 -48.031 -30.156 1 87.69 147 ASP B CA 1
ATOM 4085 C C . ASP B 1 147 ? -0.909 -46.688 -30.531 1 87.69 147 ASP B C 1
ATOM 4087 O O . ASP B 1 147 ? -0.837 -45.719 -29.766 1 87.69 147 ASP B O 1
ATOM 4091 N N . PRO B 1 148 ? -1.605 -46.688 -31.703 1 88.19 148 PRO B N 1
ATOM 4092 C CA . PRO B 1 148 ? -2.18 -45.406 -32.188 1 88.19 148 PRO B CA 1
ATOM 4093 C C . PRO B 1 148 ? -3.248 -44.875 -31.234 1 88.19 148 PRO B C 1
ATOM 4095 O O . PRO B 1 148 ? -3.412 -43.656 -31.125 1 88.19 148 PRO B O 1
ATOM 4098 N N . ALA B 1 149 ? -3.953 -45.75 -30.609 1 88.25 149 ALA B N 1
ATOM 4099 C CA . ALA B 1 149 ? -4.984 -45.312 -29.672 1 88.25 149 ALA B CA 1
ATOM 4100 C C . ALA B 1 149 ? -4.363 -44.594 -28.469 1 88.25 149 ALA B C 1
ATOM 4102 O O . ALA B 1 149 ? -4.898 -43.562 -28 1 88.25 149 ALA B O 1
ATOM 4103 N N . LEU B 1 150 ? -3.287 -45.094 -27.984 1 89.06 150 LEU B N 1
ATOM 4104 C CA . LEU B 1 150 ? -2.592 -44.469 -26.859 1 89.06 150 LEU B CA 1
ATOM 4105 C C . LEU B 1 150 ? -2.043 -43.094 -27.25 1 89.06 150 LEU B C 1
ATOM 4107 O O . LEU B 1 150 ? -2.094 -42.156 -26.469 1 89.06 150 LEU B O 1
ATOM 4111 N N . SER B 1 151 ? -1.536 -43.031 -28.484 1 91.12 151 SER B N 1
ATOM 4112 C CA . SER B 1 151 ? -1 -41.781 -28.953 1 91.12 151 SER B CA 1
ATOM 4113 C C . SER B 1 151 ? -2.098 -40.719 -29.094 1 91.12 151 SER B C 1
ATOM 4115 O O . SER B 1 151 ? -1.886 -39.562 -28.781 1 91.12 151 SER B O 1
ATOM 4117 N N . ALA B 1 152 ? -3.227 -41.156 -29.531 1 90.69 152 ALA B N 1
ATOM 4118 C CA . ALA B 1 152 ? -4.363 -40.25 -29.641 1 90.69 152 ALA B CA 1
ATOM 4119 C C . ALA B 1 152 ? -4.793 -39.75 -28.25 1 90.69 152 ALA B C 1
ATOM 4121 O O . ALA B 1 152 ? -5.129 -38.594 -28.078 1 90.69 152 ALA B O 1
ATOM 4122 N N . LEU B 1 153 ? -4.77 -40.625 -27.328 1 90.69 153 LEU B N 1
ATOM 4123 C CA . LEU B 1 153 ? -5.098 -40.281 -25.938 1 90.69 153 LEU B CA 1
ATOM 4124 C C . LEU B 1 153 ? -4.113 -39.25 -25.391 1 90.69 153 LEU B C 1
ATOM 4126 O O . LEU B 1 153 ? -4.512 -38.312 -24.703 1 90.69 153 LEU B O 1
ATOM 4130 N N . GLN B 1 154 ? -2.875 -39.438 -25.688 1 92.94 154 GLN B N 1
ATOM 4131 C CA . GLN B 1 154 ? -1.839 -38.531 -25.219 1 92.94 154 GLN B CA 1
ATOM 4132 C C . GLN B 1 154 ? -2.051 -37.125 -25.781 1 92.94 154 GLN B C 1
ATOM 4134 O O . GLN B 1 154 ? -1.873 -36.125 -25.078 1 92.94 154 GLN B O 1
ATOM 4139 N N . VAL B 1 155 ? -2.439 -37.062 -27.016 1 93.44 155 VAL B N 1
ATOM 4140 C CA . VAL B 1 155 ? -2.709 -35.781 -27.641 1 93.44 155 VAL B CA 1
ATOM 4141 C C . VAL B 1 155 ? -3.885 -35.094 -26.953 1 93.44 155 VAL B C 1
ATOM 4143 O O . VAL B 1 155 ? -3.836 -33.906 -26.672 1 93.44 155 VAL B O 1
ATOM 4146 N N . CYS B 1 156 ? -4.863 -35.844 -26.625 1 92.56 156 CYS B N 1
ATOM 4147 C CA . CYS B 1 156 ? -6.035 -35.312 -25.953 1 92.56 156 CYS B CA 1
ATOM 4148 C C . CYS B 1 156 ? -5.684 -34.844 -24.547 1 92.56 156 CYS B C 1
ATOM 4150 O O . CYS B 1 156 ? -6.129 -33.75 -24.125 1 92.56 156 CYS B O 1
ATOM 4152 N N . VAL B 1 157 ? -4.922 -35.594 -23.844 1 92.44 157 VAL B N 1
ATOM 4153 C CA . VAL B 1 157 ? -4.504 -35.219 -22.5 1 92.44 157 VAL B CA 1
ATOM 4154 C C . VAL B 1 157 ? -3.691 -33.938 -22.531 1 92.44 157 VAL B C 1
ATOM 4156 O O . VAL B 1 157 ? -3.93 -33 -21.734 1 92.44 157 VAL B O 1
ATOM 4159 N N . LEU B 1 158 ? -2.783 -33.875 -23.453 1 94.5 158 LEU B N 1
ATOM 4160 C CA . LEU B 1 158 ? -1.94 -32.688 -23.562 1 94.5 158 LEU B CA 1
ATOM 4161 C C . LEU B 1 158 ? -2.779 -31.469 -23.859 1 94.5 158 LEU B C 1
ATOM 4163 O O . LEU B 1 158 ? -2.559 -30.406 -23.281 1 94.5 158 LEU B O 1
ATOM 4167 N N . LEU B 1 159 ? -3.734 -31.625 -24.781 1 94.31 159 LEU B N 1
ATOM 4168 C CA . LEU B 1 159 ? -4.617 -30.516 -25.109 1 94.31 159 LEU B CA 1
ATOM 4169 C C . LEU B 1 159 ? -5.355 -30.016 -23.875 1 94.31 159 LEU B C 1
ATOM 4171 O O . LEU B 1 159 ? -5.402 -28.812 -23.625 1 94.31 159 LEU B O 1
ATOM 4175 N N . MET B 1 160 ? -5.844 -30.875 -23.141 1 91.31 160 MET B N 1
ATOM 4176 C CA . MET B 1 160 ? -6.594 -30.516 -21.938 1 91.31 160 MET B CA 1
ATOM 4177 C C . MET B 1 160 ? -5.691 -29.844 -20.906 1 91.31 160 MET B C 1
ATOM 4179 O O . MET B 1 160 ? -6.074 -28.828 -20.312 1 91.31 160 MET B O 1
ATOM 4183 N N . VAL B 1 161 ? -4.59 -30.422 -20.688 1 93.06 161 VAL B N 1
ATOM 4184 C CA . VAL B 1 161 ? -3.648 -29.891 -19.703 1 93.06 161 VAL B CA 1
ATOM 4185 C C . VAL B 1 161 ? -3.219 -28.484 -20.109 1 93.06 161 VAL B C 1
ATOM 4187 O O . VAL B 1 161 ? -3.182 -27.578 -19.266 1 93.06 161 VAL B O 1
ATOM 4190 N N . LEU B 1 162 ? -2.918 -28.281 -21.359 1 94.62 162 LEU B N 1
ATOM 4191 C CA . LEU B 1 162 ? -2.48 -26.984 -21.844 1 94.62 162 LEU B CA 1
ATOM 4192 C C . LEU B 1 162 ? -3.6 -25.953 -21.734 1 94.62 162 LEU B C 1
ATOM 4194 O O . LEU B 1 162 ? -3.357 -24.812 -21.359 1 94.62 162 LEU B O 1
ATOM 4198 N N . ALA B 1 163 ? -4.777 -26.375 -22.078 1 92.12 163 ALA B N 1
ATOM 4199 C CA . ALA B 1 163 ? -5.922 -25.484 -21.922 1 92.12 163 ALA B CA 1
ATOM 4200 C C . ALA B 1 163 ? -6.098 -25.062 -20.469 1 92.12 163 ALA B C 1
ATOM 4202 O O . ALA B 1 163 ? -6.34 -23.891 -20.172 1 92.12 163 ALA B O 1
ATOM 4203 N N . TRP B 1 164 ? -5.977 -26.016 -19.625 1 89.94 164 TRP B N 1
ATOM 4204 C CA . TRP B 1 164 ? -6.086 -25.734 -18.203 1 89.94 164 TRP B CA 1
ATOM 4205 C C . TRP B 1 164 ? -4.984 -24.797 -17.734 1 89.94 164 TRP B C 1
ATOM 4207 O O . TRP B 1 164 ? -5.234 -23.875 -16.953 1 89.94 164 TRP B O 1
ATOM 4217 N N . LEU B 1 165 ? -3.834 -25 -18.172 1 91.56 165 LEU B N 1
ATOM 4218 C CA . LEU B 1 165 ? -2.701 -24.172 -17.781 1 91.56 165 LEU B CA 1
ATOM 4219 C C . LEU B 1 165 ? -2.891 -22.719 -18.25 1 91.56 165 LEU B C 1
ATOM 4221 O O . LEU B 1 165 ? -2.527 -21.781 -17.531 1 91.56 165 LEU B O 1
ATOM 4225 N N . VAL B 1 166 ? -3.426 -22.609 -19.438 1 92.25 166 VAL B N 1
ATOM 4226 C CA . VAL B 1 166 ? -3.66 -21.281 -19.969 1 92.25 166 VAL B CA 1
ATOM 4227 C C . VAL B 1 166 ? -4.691 -20.547 -19.109 1 92.25 166 VAL B C 1
ATOM 4229 O O . VAL B 1 166 ? -4.508 -19.375 -18.766 1 92.25 166 VAL B O 1
ATOM 4232 N N . LEU B 1 167 ? -5.699 -21.188 -18.719 1 88.88 167 LEU B N 1
ATOM 4233 C CA . LEU B 1 167 ? -6.719 -20.594 -17.859 1 88.88 167 LEU B CA 1
ATOM 4234 C C . LEU B 1 167 ? -6.145 -20.281 -16.484 1 88.88 167 LEU B C 1
ATOM 4236 O O . LEU B 1 167 ? -6.441 -19.219 -15.914 1 88.88 167 LEU B O 1
ATOM 4240 N N . TYR B 1 168 ? -5.395 -21.188 -16.031 1 87.75 168 TYR B N 1
ATOM 4241 C CA . TYR B 1 168 ? -4.742 -21 -14.742 1 87.75 168 TYR B CA 1
ATOM 4242 C C . TYR B 1 168 ? -3.807 -19.797 -14.773 1 87.75 168 TYR B C 1
ATOM 4244 O O . TYR B 1 168 ? -3.805 -18.984 -13.844 1 87.75 168 TYR B O 1
ATOM 4252 N N . ALA B 1 169 ? -3.086 -19.734 -15.82 1 88.88 169 ALA B N 1
ATOM 4253 C CA . ALA B 1 169 ? -2.174 -18.609 -15.984 1 88.88 169 ALA B CA 1
ATOM 4254 C C . ALA B 1 169 ? -2.938 -17.297 -16.031 1 88.88 169 ALA B C 1
ATOM 4256 O O . ALA B 1 169 ? -2.518 -16.297 -15.422 1 88.88 169 ALA B O 1
ATOM 4257 N N . ARG B 1 170 ? -3.992 -17.281 -16.734 1 88.12 170 ARG B N 1
ATOM 4258 C CA . ARG B 1 170 ? -4.832 -16.094 -16.812 1 88.12 170 ARG B CA 1
ATOM 4259 C C . ARG B 1 170 ? -5.332 -15.688 -15.422 1 88.12 170 ARG B C 1
ATOM 4261 O O . ARG B 1 170 ? -5.297 -14.516 -15.055 1 88.12 170 ARG B O 1
ATOM 4268 N N . PHE B 1 171 ? -5.676 -16.594 -14.695 1 84.19 171 PHE B N 1
ATOM 4269 C CA . PHE B 1 171 ? -6.184 -16.359 -13.352 1 84.19 171 PHE B CA 1
ATOM 4270 C C . PHE B 1 171 ? -5.098 -15.766 -12.453 1 84.19 171 PHE B C 1
ATOM 4272 O O . PHE B 1 171 ? -5.324 -14.773 -11.766 1 84.19 171 PHE B O 1
ATOM 4279 N N . VAL B 1 172 ? -4.016 -16.375 -12.5 1 84.75 172 VAL B N 1
ATOM 4280 C CA . VAL B 1 172 ? -2.908 -15.969 -11.641 1 84.75 172 VAL B CA 1
ATOM 4281 C C . VAL B 1 172 ? -2.436 -14.57 -12.039 1 84.75 172 VAL B C 1
ATOM 4283 O O . VAL B 1 172 ? -2.205 -13.719 -11.18 1 84.75 172 VAL B O 1
ATOM 4286 N N . GLN B 1 173 ? -2.33 -14.359 -13.281 1 86.44 173 GLN B N 1
ATOM 4287 C CA . GLN B 1 173 ? -1.84 -13.078 -13.773 1 86.44 173 GLN B CA 1
ATOM 4288 C C . GLN B 1 173 ? -2.836 -11.961 -13.477 1 86.44 173 GLN B C 1
ATOM 4290 O O . GLN B 1 173 ? -2.445 -10.852 -13.094 1 86.44 173 GLN B O 1
ATOM 4295 N N . LEU B 1 174 ? -4.09 -12.242 -13.617 1 85.81 174 LEU B N 1
ATOM 4296 C CA . LEU B 1 174 ? -5.113 -11.258 -13.289 1 85.81 174 LEU B CA 1
ATOM 4297 C C . LEU B 1 174 ? -5.094 -10.922 -11.805 1 85.81 174 LEU B C 1
ATOM 4299 O O . LEU B 1 174 ? -5.223 -9.758 -11.422 1 85.81 174 LEU B O 1
ATOM 4303 N N . SER B 1 175 ? -4.93 -11.906 -11.047 1 83.69 175 SER B N 1
ATOM 4304 C CA . SER B 1 175 ? -4.863 -11.695 -9.602 1 83.69 175 SER B CA 1
ATOM 4305 C C . SER B 1 175 ? -3.654 -10.852 -9.219 1 83.69 175 SER B C 1
ATOM 4307 O O . SER B 1 175 ? -3.76 -9.953 -8.383 1 83.69 175 SER B O 1
ATOM 4309 N N . ARG B 1 176 ? -2.59 -11.125 -9.875 1 83.44 176 ARG B N 1
ATOM 4310 C CA . ARG B 1 176 ? -1.379 -10.352 -9.617 1 83.44 176 ARG B CA 1
ATOM 4311 C C . ARG B 1 176 ? -1.547 -8.906 -10.062 1 83.44 176 ARG B C 1
ATOM 4313 O O . ARG B 1 176 ? -1.104 -7.98 -9.383 1 83.44 176 ARG B O 1
ATOM 4320 N N . GLN B 1 177 ? -2.15 -8.742 -11.141 1 84.44 177 GLN B N 1
ATOM 4321 C CA . GLN B 1 177 ? -2.396 -7.395 -11.648 1 84.44 177 GLN B CA 1
ATOM 4322 C C . GLN B 1 177 ? -3.295 -6.605 -10.695 1 84.44 177 GLN B C 1
ATOM 4324 O O . GLN B 1 177 ? -3.039 -5.434 -10.422 1 84.44 177 GLN B O 1
ATOM 4329 N N . ARG B 1 178 ? -4.211 -7.273 -10.219 1 85.88 178 ARG B N 1
ATOM 4330 C CA . ARG B 1 178 ? -5.113 -6.637 -9.266 1 85.88 178 ARG B CA 1
ATOM 4331 C C . ARG B 1 178 ? -4.367 -6.211 -8.008 1 85.88 178 ARG B C 1
ATOM 4333 O O . ARG B 1 178 ? -4.562 -5.102 -7.504 1 85.88 178 ARG B O 1
ATOM 4340 N N . MET B 1 179 ? -3.557 -6.996 -7.523 1 84.5 179 MET B N 1
ATOM 4341 C CA . MET B 1 179 ? -2.779 -6.684 -6.328 1 84.5 179 MET B CA 1
ATOM 4342 C C . MET B 1 179 ? -1.838 -5.512 -6.582 1 84.5 179 MET B C 1
ATOM 4344 O O . MET B 1 179 ? -1.683 -4.641 -5.723 1 84.5 179 MET B O 1
ATOM 4348 N N . ARG B 1 180 ? -1.261 -5.512 -7.699 1 85.12 180 ARG B N 1
ATOM 4349 C CA . ARG B 1 180 ? -0.367 -4.414 -8.055 1 85.12 180 ARG B CA 1
ATOM 4350 C C . ARG B 1 180 ? -1.135 -3.104 -8.172 1 85.12 180 ARG B C 1
ATOM 4352 O O . ARG B 1 180 ? -0.674 -2.062 -7.699 1 85.12 180 ARG B O 1
ATOM 4359 N N . GLN B 1 181 ? -2.238 -3.211 -8.781 1 88.62 181 GLN B N 1
ATOM 4360 C CA . GLN B 1 181 ? -3.07 -2.02 -8.914 1 88.62 181 GLN B CA 1
ATOM 4361 C C . GLN B 1 181 ? -3.453 -1.456 -7.551 1 88.62 181 GLN B C 1
ATOM 4363 O O . GLN B 1 181 ? -3.406 -0.243 -7.34 1 88.62 181 GLN B O 1
ATOM 4368 N N . ARG B 1 182 ? -3.732 -2.332 -6.699 1 89.81 182 ARG B N 1
ATOM 4369 C CA . ARG B 1 182 ? -4.074 -1.902 -5.348 1 89.81 182 ARG B CA 1
ATOM 4370 C C . ARG B 1 182 ? -2.883 -1.24 -4.664 1 89.81 182 ARG B C 1
ATOM 4372 O O . ARG B 1 182 ? -3.033 -0.211 -4.004 1 89.81 182 ARG B O 1
ATOM 4379 N N . ARG B 1 183 ? -1.811 -1.765 -4.887 1 87.88 183 ARG B N 1
ATOM 4380 C CA . ARG B 1 183 ? -0.598 -1.2 -4.301 1 87.88 183 ARG B CA 1
ATOM 4381 C C . ARG B 1 183 ? -0.302 0.18 -4.875 1 87.88 183 ARG B C 1
ATOM 4383 O O . ARG B 1 183 ? 0.039 1.106 -4.137 1 87.88 183 ARG B O 1
ATOM 4390 N N . PHE B 1 184 ? -0.432 0.245 -6.121 1 86.81 184 PHE B N 1
ATOM 4391 C CA . PHE B 1 184 ? -0.202 1.524 -6.781 1 86.81 184 PHE B CA 1
ATOM 4392 C C . PHE B 1 184 ? -1.203 2.568 -6.301 1 86.81 184 PHE B C 1
ATOM 4394 O O . PHE B 1 184 ? -0.839 3.721 -6.059 1 86.81 184 PHE B O 1
ATOM 4401 N N . ALA B 1 185 ? -2.379 2.094 -6.152 1 90.81 185 ALA B N 1
ATOM 4402 C CA . ALA B 1 185 ? -3.408 3.004 -5.66 1 90.81 185 ALA B CA 1
ATOM 4403 C C . ALA B 1 185 ? -3.1 3.461 -4.238 1 90.81 185 ALA B C 1
ATOM 4405 O O . ALA B 1 185 ? -3.242 4.641 -3.914 1 90.81 185 ALA B O 1
ATOM 4406 N N . LEU B 1 186 ? -2.621 2.557 -3.449 1 91.25 186 LEU B N 1
ATOM 4407 C CA . LEU B 1 186 ? -2.285 2.879 -2.066 1 91.25 186 LEU B CA 1
ATOM 4408 C C . LEU B 1 186 ? -1.101 3.838 -2.002 1 91.25 186 LEU B C 1
ATOM 4410 O O . LEU B 1 186 ? -1.103 4.781 -1.209 1 91.25 186 LEU B O 1
ATOM 4414 N N . GLN B 1 187 ? -0.183 3.666 -2.805 1 91.5 187 GLN B N 1
ATOM 4415 C CA . GLN B 1 187 ? 0.985 4.539 -2.867 1 91.5 187 GLN B CA 1
ATOM 4416 C C . GLN B 1 187 ? 0.599 5.945 -3.32 1 91.5 187 GLN B C 1
ATOM 4418 O O . GLN B 1 187 ? 1.08 6.934 -2.766 1 91.5 187 GLN B O 1
ATOM 4423 N N . ALA B 1 188 ? -0.261 5.965 -4.293 1 89.94 188 ALA B N 1
ATOM 4424 C CA . ALA B 1 188 ? -0.731 7.262 -4.773 1 89.94 188 ALA B CA 1
ATOM 4425 C C . ALA B 1 188 ? -1.469 8.023 -3.672 1 89.94 188 ALA B C 1
ATOM 4427 O O . ALA B 1 188 ? -1.27 9.227 -3.5 1 89.94 188 ALA B O 1
ATOM 4428 N N . HIS B 1 189 ? -2.238 7.246 -2.951 1 89.75 189 HIS B N 1
ATOM 4429 C CA . HIS B 1 189 ? -2.957 7.855 -1.838 1 89.75 189 HIS B CA 1
ATOM 4430 C C . HIS B 1 189 ? -1.993 8.359 -0.769 1 89.75 189 HIS B C 1
ATOM 4432 O O . HIS B 1 189 ? -2.182 9.445 -0.22 1 89.75 189 HIS B O 1
ATOM 4438 N N . GLN B 1 190 ? -1.033 7.719 -0.525 1 90.75 190 GLN B N 1
ATOM 4439 C CA . GLN B 1 190 ? -0.015 8.117 0.441 1 90.75 190 GLN B CA 1
ATOM 4440 C C . GLN B 1 190 ? 0.688 9.398 0 1 90.75 190 GLN B C 1
ATOM 4442 O O . GLN B 1 190 ? 0.93 10.297 0.814 1 90.75 190 GLN B O 1
ATOM 4447 N N . ASP B 1 191 ? 1.009 9.531 -1.22 1 87.56 191 ASP B N 1
ATOM 4448 C CA . ASP B 1 191 ? 1.686 10.703 -1.762 1 87.56 191 ASP B CA 1
ATOM 4449 C C . ASP B 1 191 ? 0.802 11.945 -1.655 1 87.56 191 ASP B C 1
ATOM 4451 O O . ASP B 1 191 ? 1.28 13.023 -1.311 1 87.56 191 ASP B O 1
ATOM 4455 N N . THR B 1 192 ? -0.441 11.727 -1.841 1 87.25 192 THR B N 1
ATOM 4456 C CA . THR B 1 192 ? -1.4 12.82 -1.698 1 87.25 192 THR B CA 1
ATOM 4457 C C . THR B 1 192 ? -1.48 13.281 -0.247 1 87.25 192 THR B C 1
ATOM 4459 O O . THR B 1 192 ? -1.442 14.484 0.029 1 87.25 192 THR B O 1
ATOM 4462 N N . LEU B 1 193 ? -1.488 12.32 0.642 1 87.25 193 LEU B N 1
ATOM 4463 C CA . LEU B 1 193 ? -1.571 12.648 2.061 1 87.25 193 LEU B CA 1
ATOM 4464 C C . LEU B 1 193 ? -0.319 13.383 2.523 1 87.25 193 LEU B C 1
ATOM 4466 O O . LEU B 1 193 ? -0.405 14.328 3.305 1 87.25 193 LEU B O 1
ATOM 4470 N N . ARG B 1 194 ? 0.746 13.031 2.025 1 87.38 194 ARG B N 1
ATOM 4471 C CA . ARG B 1 194 ? 2.006 13.688 2.357 1 87.38 194 ARG B CA 1
ATOM 4472 C C . ARG B 1 194 ? 2.021 15.125 1.854 1 87.38 194 ARG B C 1
ATOM 4474 O O . ARG B 1 194 ? 2.498 16.031 2.549 1 87.38 194 ARG B O 1
ATOM 4481 N N . GLY B 1 195 ? 1.456 15.281 0.702 1 82.38 195 GLY B N 1
ATOM 4482 C CA . GLY B 1 195 ? 1.323 16.625 0.169 1 82.38 195 GLY B CA 1
ATOM 4483 C C . GLY B 1 195 ? 0.425 17.516 1.009 1 82.38 195 GLY B C 1
ATOM 4484 O O . GLY B 1 195 ? 0.781 18.656 1.314 1 82.38 195 GLY B O 1
ATOM 4485 N N . MET B 1 196 ? -0.611 16.953 1.439 1 82.75 196 MET B N 1
ATOM 4486 C CA . MET B 1 196 ? -1.549 17.688 2.289 1 82.75 196 MET B CA 1
ATOM 4487 C C . MET B 1 196 ? -0.919 18.016 3.641 1 82.75 196 MET B C 1
ATOM 4489 O O . MET B 1 196 ? -1.118 19.109 4.176 1 82.75 196 MET B O 1
ATOM 4493 N N . MET B 1 197 ? -0.193 17.094 4.117 1 81.75 197 MET B N 1
ATOM 4494 C CA . MET B 1 197 ? 0.469 17.281 5.402 1 81.75 197 MET B CA 1
ATOM 4495 C C . MET B 1 197 ? 1.491 18.422 5.332 1 81.75 197 MET B C 1
ATOM 4497 O O . MET B 1 197 ? 1.591 19.234 6.254 1 81.75 197 MET B O 1
ATOM 4501 N N . ARG B 1 198 ? 2.162 18.516 4.273 1 78.56 198 ARG B N 1
ATOM 4502 C CA . ARG B 1 198 ? 3.135 19.594 4.098 1 78.56 198 ARG B CA 1
ATOM 4503 C C . ARG B 1 198 ? 2.443 20.953 4.027 1 78.56 198 ARG B C 1
ATOM 4505 O O . ARG B 1 198 ? 2.908 21.922 4.625 1 78.56 198 ARG B O 1
ATOM 4512 N N . GLN B 1 199 ? 1.391 20.969 3.418 1 76.88 199 GLN B N 1
ATOM 4513 C CA . GLN B 1 199 ? 0.617 22.203 3.32 1 76.88 199 GLN B CA 1
ATOM 4514 C C . GLN B 1 199 ? 0.09 22.641 4.688 1 76.88 199 GLN B C 1
ATOM 4516 O O . GLN B 1 199 ? 0.141 23.812 5.035 1 76.88 199 GLN B O 1
ATOM 4521 N N . LEU B 1 200 ? -0.362 21.703 5.414 1 76.25 200 LEU B N 1
ATOM 4522 C CA . LEU B 1 200 ? -0.885 22 6.742 1 76.25 200 LEU B CA 1
ATOM 4523 C C . LEU B 1 200 ? 0.232 22.469 7.676 1 76.25 200 LEU B C 1
ATOM 4525 O O . LEU B 1 200 ? 0.037 23.375 8.484 1 76.25 200 LEU B O 1
ATOM 4529 N N . GLU B 1 201 ? 1.338 21.875 7.547 1 75.12 201 GLU B N 1
ATOM 4530 C CA . GLU B 1 201 ? 2.5 22.281 8.328 1 75.12 201 GLU B CA 1
ATOM 4531 C C . GLU B 1 201 ? 2.891 23.734 8.016 1 75.12 201 GLU B C 1
ATOM 4533 O O . GLU B 1 201 ? 3.244 24.5 8.922 1 75.12 201 GLU B O 1
ATOM 4538 N N . ASP B 1 202 ? 2.746 24.016 6.781 1 69 202 ASP B N 1
ATOM 4539 C CA . ASP B 1 202 ? 3.027 25.391 6.359 1 69 202 ASP B CA 1
ATOM 4540 C C . ASP B 1 202 ? 2.021 26.375 6.965 1 69 202 ASP B C 1
ATOM 4542 O O . ASP B 1 202 ? 2.393 27.469 7.395 1 69 202 ASP B O 1
ATOM 4546 N N . LEU B 1 203 ? 0.791 25.875 7 1 69 203 LEU B N 1
ATOM 4547 C CA . LEU B 1 203 ? -0.265 26.719 7.539 1 69 203 LEU B CA 1
ATOM 4548 C C . LEU B 1 203 ? -0.113 26.891 9.047 1 69 203 LEU B C 1
ATOM 4550 O O . LEU B 1 203 ? -0.457 27.938 9.594 1 69 203 LEU B O 1
ATOM 4554 N N . VAL B 1 204 ? 0.472 25.922 9.539 1 71.31 204 VAL B N 1
ATOM 4555 C CA . VAL B 1 204 ? 0.654 25.969 10.984 1 71.31 204 VAL B CA 1
ATOM 4556 C C . VAL B 1 204 ? 1.869 26.828 11.32 1 71.31 204 VAL B C 1
ATOM 4558 O O . VAL B 1 204 ? 1.91 27.484 12.367 1 71.31 204 VAL B O 1
ATOM 4561 N N . ALA B 1 205 ? 2.666 26.953 10.32 1 74.88 205 ALA B N 1
ATOM 4562 C CA . ALA B 1 205 ? 3.943 27.578 10.648 1 74.88 205 ALA B CA 1
ATOM 4563 C C . ALA B 1 205 ? 3.943 29.062 10.258 1 74.88 205 ALA B C 1
ATOM 4565 O O . ALA B 1 205 ? 4.781 29.828 10.734 1 74.88 205 ALA B O 1
ATOM 4566 N N . THR B 1 206 ? 2.898 29.5 9.453 1 78.62 206 THR B N 1
ATOM 4567 C CA . THR B 1 206 ? 2.971 30.859 8.938 1 78.62 206 THR B CA 1
ATOM 4568 C C . THR B 1 206 ? 1.725 31.656 9.328 1 78.62 206 THR B C 1
ATOM 4570 O O . THR B 1 206 ? 0.677 31.078 9.617 1 78.62 206 THR B O 1
ATOM 4573 N N . ASP B 1 207 ? 1.979 32.938 9.406 1 77.88 207 ASP B N 1
ATOM 4574 C CA . ASP B 1 207 ? 0.881 33.875 9.602 1 77.88 207 ASP B CA 1
ATOM 4575 C C . ASP B 1 207 ? 0.162 34.188 8.289 1 77.88 207 ASP B C 1
ATOM 4577 O O . ASP B 1 207 ? 0.798 34.531 7.289 1 77.88 207 ASP B O 1
ATOM 4581 N N . GLU B 1 208 ? -1.029 34 8.242 1 72.12 208 GLU B N 1
ATOM 4582 C CA . GLU B 1 208 ? -1.817 34.062 7.012 1 72.12 208 GLU B CA 1
ATOM 4583 C C . GLU B 1 208 ? -1.745 35.469 6.398 1 72.12 208 GLU B C 1
ATOM 4585 O O . GLU B 1 208 ? -1.736 35.625 5.176 1 72.12 208 GLU B O 1
ATOM 4590 N N . LEU B 1 209 ? -1.753 36.5 7.242 1 77.5 209 LEU B N 1
ATOM 4591 C CA . LEU B 1 209 ? -1.815 37.875 6.762 1 77.5 209 LEU B CA 1
ATOM 4592 C C . LEU B 1 209 ? -0.488 38.281 6.137 1 77.5 209 LEU B C 1
ATOM 4594 O O . LEU B 1 209 ? -0.468 38.938 5.09 1 77.5 209 LEU B O 1
ATOM 4598 N N . THR B 1 210 ? 0.579 37.938 6.727 1 89 210 THR B N 1
ATOM 4599 C CA . THR B 1 210 ? 1.868 38.469 6.332 1 89 210 THR B CA 1
ATOM 4600 C C . THR B 1 210 ? 2.717 37.438 5.621 1 89 210 THR B C 1
ATOM 4602 O O . THR B 1 210 ? 3.689 37.781 4.945 1 89 210 THR B O 1
ATOM 4605 N N . GLY B 1 211 ? 2.35 36.125 5.836 1 85.56 211 GLY B N 1
ATOM 4606 C CA . GLY B 1 211 ? 3.15 35.062 5.258 1 85.56 211 GLY B CA 1
ATOM 4607 C C . GLY B 1 211 ? 4.402 34.75 6.055 1 85.56 211 GLY B C 1
ATOM 4608 O O . GLY B 1 211 ? 5.152 33.812 5.723 1 85.56 211 GLY B O 1
ATOM 4609 N N . LEU B 1 212 ? 4.652 35.531 7.039 1 89.12 212 LEU B N 1
ATOM 4610 C CA . LEU B 1 212 ? 5.793 35.281 7.918 1 89.12 212 LEU B CA 1
ATOM 4611 C C . LEU B 1 212 ? 5.512 34.125 8.867 1 89.12 212 LEU B C 1
ATOM 4613 O O . LEU B 1 212 ? 4.375 33.656 8.969 1 89.12 212 LEU B O 1
ATOM 4617 N N . PHE B 1 213 ? 6.562 33.625 9.445 1 88 213 PHE B N 1
ATOM 4618 C CA . PHE B 1 213 ? 6.363 32.625 10.469 1 88 213 PHE B CA 1
ATOM 4619 C C . PHE B 1 213 ? 5.477 33.125 11.594 1 88 213 PHE B C 1
ATOM 4621 O O . PHE B 1 213 ? 5.469 34.344 11.875 1 88 213 PHE B O 1
ATOM 4628 N N . ASN B 1 214 ? 4.695 32.219 12.117 1 83.25 214 ASN B N 1
ATOM 4629 C CA . ASN B 1 214 ? 3.9 32.625 13.273 1 83.25 214 ASN B CA 1
ATOM 4630 C C . ASN B 1 214 ? 4.691 32.469 14.57 1 83.25 214 ASN B C 1
ATOM 4632 O O . ASN B 1 214 ? 5.82 31.984 14.562 1 83.25 214 ASN B O 1
ATOM 4636 N N . ARG B 1 215 ? 4.117 33.031 15.625 1 80.12 215 ARG B N 1
ATOM 4637 C CA . ARG B 1 215 ? 4.77 33.031 16.922 1 80.12 215 ARG B CA 1
ATOM 4638 C C . ARG B 1 215 ? 5.211 31.625 17.328 1 80.12 215 ARG B C 1
ATOM 4640 O O . ARG B 1 215 ? 6.344 31.438 17.781 1 80.12 215 ARG B O 1
ATOM 4647 N N . ARG B 1 216 ? 4.398 30.672 17.094 1 75.94 216 ARG B N 1
ATOM 4648 C CA . ARG B 1 216 ? 4.672 29.297 17.516 1 75.94 216 ARG B CA 1
ATOM 4649 C C . ARG B 1 216 ? 5.887 28.75 16.781 1 75.94 216 ARG B C 1
ATOM 4651 O O . ARG B 1 216 ? 6.762 28.125 17.391 1 75.94 216 ARG B O 1
ATOM 4658 N N . HIS B 1 217 ? 5.781 28.891 15.484 1 82.88 217 HIS B N 1
ATOM 4659 C CA . HIS B 1 217 ? 6.887 28.391 14.672 1 82.88 217 HIS B CA 1
ATOM 4660 C C . HIS B 1 217 ? 8.195 29.094 15.023 1 82.88 217 HIS B C 1
ATOM 4662 O O . HIS B 1 217 ? 9.258 28.469 15.023 1 82.88 217 HIS B O 1
ATOM 4668 N N . PHE B 1 218 ? 8.109 30.328 15.305 1 88.94 218 PHE B N 1
ATOM 4669 C CA . PHE B 1 218 ? 9.289 31.078 15.719 1 88.94 218 PHE B CA 1
ATOM 4670 C C . PHE B 1 218 ? 9.883 30.5 16.984 1 88.94 218 PHE B C 1
ATOM 4672 O O . PHE B 1 218 ? 11.094 30.281 17.078 1 88.94 218 PHE B O 1
ATOM 4679 N N . LEU B 1 219 ? 9.016 30.281 17.953 1 82.5 219 LEU B N 1
ATOM 4680 C CA . LEU B 1 219 ? 9.477 29.781 19.25 1 82.5 219 LEU B CA 1
ATOM 4681 C C . LEU B 1 219 ? 10.156 28.422 19.094 1 82.5 219 LEU B C 1
ATOM 4683 O O . LEU B 1 219 ? 11.18 28.172 19.734 1 82.5 219 LEU B O 1
ATOM 4687 N N . ARG B 1 220 ? 9.641 27.656 18.25 1 79.56 220 ARG B N 1
ATOM 4688 C CA . ARG B 1 220 ? 10.227 26.344 18 1 79.56 220 ARG B CA 1
ATOM 4689 C C . ARG B 1 220 ? 11.594 26.469 17.344 1 79.56 220 ARG B C 1
ATOM 4691 O O . ARG B 1 220 ? 12.555 25.812 17.75 1 79.56 220 ARG B O 1
ATOM 4698 N N . LEU B 1 221 ? 11.625 27.266 16.297 1 84.94 221 LEU B N 1
ATOM 4699 C CA . LEU B 1 221 ? 12.875 27.469 15.578 1 84.94 221 LEU B CA 1
ATOM 4700 C C . LEU B 1 221 ? 13.93 28.109 16.469 1 84.94 221 LEU B C 1
ATOM 4702 O O . LEU B 1 221 ? 15.094 27.719 16.453 1 84.94 221 LEU B O 1
ATOM 4706 N N . ALA B 1 222 ? 13.516 29.094 17.203 1 88.44 222 ALA B N 1
ATOM 4707 C CA . ALA B 1 222 ? 14.43 29.797 18.078 1 88.44 222 ALA B CA 1
ATOM 4708 C C . ALA B 1 222 ? 14.992 28.875 19.156 1 88.44 222 ALA B C 1
ATOM 4710 O O . ALA B 1 222 ? 16.188 28.922 19.484 1 88.44 222 ALA B O 1
ATOM 4711 N N . SER B 1 223 ? 14.094 28.078 19.703 1 85.5 223 SER B N 1
ATOM 4712 C CA . SER B 1 223 ? 14.531 27.125 20.719 1 85.5 223 SER B CA 1
ATOM 4713 C C . SER B 1 223 ? 15.539 26.125 20.156 1 85.5 223 SER B C 1
ATOM 4715 O O . SER B 1 223 ? 16.531 25.781 20.812 1 85.5 223 SER B O 1
ATOM 4717 N N . ARG B 1 224 ? 15.297 25.672 19 1 84.19 224 ARG B N 1
ATOM 4718 C CA . ARG B 1 224 ? 16.203 24.75 18.312 1 84.19 224 ARG B CA 1
ATOM 4719 C C . ARG B 1 224 ? 17.562 25.406 18.078 1 84.19 224 ARG B C 1
ATOM 4721 O O . ARG B 1 224 ? 18.594 24.766 18.281 1 84.19 224 ARG B O 1
ATOM 4728 N N . GLU B 1 225 ? 17.516 26.641 17.609 1 86.5 225 GLU B N 1
ATOM 4729 C CA . GLU B 1 225 ? 18.75 27.391 17.359 1 86.5 225 GLU B CA 1
ATOM 4730 C C . GLU B 1 225 ? 19.547 27.594 18.641 1 86.5 225 GLU B C 1
ATOM 4732 O O . GLU B 1 225 ? 20.781 27.547 18.641 1 86.5 225 GLU B O 1
ATOM 4737 N N . LEU B 1 226 ? 18.844 27.875 19.688 1 86.88 226 LEU B N 1
ATOM 4738 C CA . LEU B 1 226 ? 19.5 28.109 20.969 1 86.88 226 LEU B CA 1
ATOM 4739 C C . LEU B 1 226 ? 20.109 26.812 21.5 1 86.88 226 LEU B C 1
ATOM 4741 O O . LEU B 1 226 ? 21.203 26.828 22.094 1 86.88 226 LEU B O 1
ATOM 4745 N N . ASN B 1 227 ? 19.422 25.75 21.312 1 84.88 227 ASN B N 1
ATOM 4746 C CA . ASN B 1 227 ? 19.906 24.453 21.766 1 84.88 227 ASN B CA 1
ATOM 4747 C C . ASN B 1 227 ? 21.125 24 20.969 1 84.88 227 ASN B C 1
ATOM 4749 O O . ASN B 1 227 ? 21.969 23.25 21.484 1 84.88 227 ASN B O 1
ATOM 4753 N N . ALA B 1 228 ? 21.172 24.391 19.75 1 84.5 228 ALA B N 1
ATOM 4754 C CA . ALA B 1 228 ? 22.266 23.984 18.859 1 84.5 228 ALA B CA 1
ATOM 4755 C C . ALA B 1 228 ? 23.438 24.969 18.969 1 84.5 228 ALA B C 1
ATOM 4757 O O . ALA B 1 228 ? 24.453 24.781 18.297 1 84.5 228 ALA B O 1
ATOM 4758 N N . MET B 1 229 ? 23.281 25.953 19.797 1 87.38 229 MET B N 1
ATOM 4759 C CA . MET B 1 229 ? 24.266 27.016 19.891 1 87.38 229 MET B CA 1
ATOM 4760 C C . MET B 1 229 ? 25.578 26.5 20.469 1 87.38 229 MET B C 1
ATOM 4762 O O . MET B 1 229 ? 25.594 25.688 21.391 1 87.38 229 MET B O 1
ATOM 4766 N N . GLU B 1 230 ? 26.609 26.875 19.844 1 87.88 230 GLU B N 1
ATOM 4767 C CA . GLU B 1 230 ? 27.953 26.5 20.281 1 87.88 230 GLU B CA 1
ATOM 4768 C C . GLU B 1 230 ? 28.547 27.578 21.188 1 87.88 230 GLU B C 1
ATOM 4770 O O . GLU B 1 230 ? 28.047 28.703 21.234 1 87.88 230 GLU B O 1
ATOM 4775 N N . ALA B 1 231 ? 29.656 27.156 21.875 1 87.31 231 ALA B N 1
ATOM 4776 C CA . ALA B 1 231 ? 30.344 28.094 22.766 1 87.31 231 ALA B CA 1
ATOM 4777 C C . ALA B 1 231 ? 30.969 29.234 21.969 1 87.31 231 ALA B C 1
ATOM 4779 O O . ALA B 1 231 ? 31.547 29.016 20.906 1 87.31 231 ALA B O 1
ATOM 4780 N N . GLY B 1 232 ? 30.719 30.516 22.422 1 88.5 232 GLY B N 1
ATOM 4781 C CA . GLY B 1 232 ? 31.328 31.688 21.797 1 88.5 232 GLY B CA 1
ATOM 4782 C C . GLY B 1 232 ? 30.438 32.344 20.75 1 88.5 232 GLY B C 1
ATOM 4783 O O . GLY B 1 232 ? 30.734 33.406 20.266 1 88.5 232 GLY B O 1
ATOM 4784 N N . VAL B 1 233 ? 29.484 31.562 20.359 1 91.25 233 VAL B N 1
ATOM 4785 C CA . VAL B 1 233 ? 28.578 32.125 19.344 1 91.25 233 VAL B CA 1
ATOM 4786 C C . VAL B 1 233 ? 27.516 33 20 1 91.25 233 VAL B C 1
ATOM 4788 O O . VAL B 1 233 ? 27.078 32.688 21.125 1 91.25 233 VAL B O 1
ATOM 4791 N N . VAL B 1 234 ? 27.203 34.156 19.391 1 94.06 234 VAL B N 1
ATOM 4792 C CA . VAL B 1 234 ? 26.188 35.062 19.891 1 94.06 234 VAL B CA 1
ATOM 4793 C C . VAL B 1 234 ? 25.094 35.25 18.844 1 94.06 234 VAL B C 1
ATOM 4795 O O . VAL B 1 234 ? 25.391 35.344 17.641 1 94.06 234 VAL B O 1
ATOM 4798 N N . HIS B 1 235 ? 23.844 35.094 19.281 1 95.12 235 HIS B N 1
ATOM 4799 C CA . HIS B 1 235 ? 22.719 35.406 18.406 1 95.12 235 HIS B CA 1
ATOM 4800 C C . HIS B 1 235 ? 22.062 36.719 18.781 1 95.12 235 HIS B C 1
ATOM 4802 O O . HIS B 1 235 ? 22.172 37.188 19.922 1 95.12 235 HIS B O 1
ATOM 4808 N N . GLY B 1 236 ? 21.484 37.375 17.797 1 96.38 236 GLY B N 1
ATOM 4809 C CA . GLY B 1 236 ? 20.719 38.594 18.031 1 96.38 236 GLY B CA 1
ATOM 4810 C C . GLY B 1 236 ? 19.219 38.375 18.016 1 96.38 236 GLY B C 1
ATOM 4811 O O . GLY B 1 236 ? 18.719 37.562 17.203 1 96.38 236 GLY B O 1
ATOM 4812 N N . LEU B 1 237 ? 18.562 38.906 18.953 1 96.56 237 LEU B N 1
ATOM 4813 C CA . LEU B 1 237 ? 17.094 38.875 19.031 1 96.56 237 LEU B CA 1
ATOM 4814 C C . LEU B 1 237 ? 16.516 40.281 19.125 1 96.56 237 LEU B C 1
ATOM 4816 O O . LEU B 1 237 ? 17.047 41.125 19.859 1 96.56 237 LEU B O 1
ATOM 4820 N N . ALA B 1 238 ? 15.438 40.531 18.344 1 97.44 238 ALA B N 1
ATOM 4821 C CA . ALA B 1 238 ? 14.805 41.844 18.375 1 97.44 238 ALA B CA 1
ATOM 4822 C C . ALA B 1 238 ? 13.281 41.719 18.328 1 97.44 238 ALA B C 1
ATOM 4824 O O . ALA B 1 238 ? 12.742 40.906 17.578 1 97.44 238 ALA B O 1
ATOM 4825 N N . LEU B 1 239 ? 12.656 42.406 19.172 1 96.44 239 LEU B N 1
ATOM 4826 C CA . LEU B 1 239 ? 11.211 42.594 19.125 1 96.44 239 LEU B CA 1
ATOM 4827 C C . LEU B 1 239 ? 10.859 43.938 18.5 1 96.44 239 LEU B C 1
ATOM 4829 O O . LEU B 1 239 ? 11.406 44.969 18.875 1 96.44 239 LEU B O 1
ATOM 4833 N N . ILE B 1 240 ? 10.008 43.844 17.531 1 97 240 ILE B N 1
ATOM 4834 C CA . ILE B 1 240 ? 9.656 45.031 16.766 1 97 240 ILE B CA 1
ATOM 4835 C C . ILE B 1 240 ? 8.164 45.312 16.891 1 97 240 ILE B C 1
ATOM 4837 O O . ILE B 1 240 ? 7.348 44.375 16.828 1 97 240 ILE B O 1
ATOM 4841 N N . ASP B 1 241 ? 7.785 46.438 17.109 1 95.31 241 ASP B N 1
ATOM 4842 C CA . ASP B 1 241 ? 6.398 46.906 17.188 1 95.31 241 ASP B CA 1
ATOM 4843 C C . ASP B 1 241 ? 6.148 48.062 16.219 1 95.31 241 ASP B C 1
ATOM 4845 O O . ASP B 1 241 ? 6.965 48.969 16.109 1 95.31 241 ASP B O 1
ATOM 4849 N N . LEU B 1 242 ? 5.055 48.031 15.523 1 95.12 242 LEU B N 1
ATOM 4850 C CA . LEU B 1 242 ? 4.691 49.094 14.625 1 95.12 242 LEU B CA 1
ATOM 4851 C C . LEU B 1 242 ? 4.016 50.25 15.383 1 95.12 242 LEU B C 1
ATOM 4853 O O . LEU B 1 242 ? 2.941 50.062 15.969 1 95.12 242 LEU B O 1
ATOM 4857 N N . ASP B 1 243 ? 4.609 51.438 15.266 1 94.38 243 ASP B N 1
ATOM 4858 C CA . ASP B 1 243 ? 4.168 52.562 16.062 1 94.38 243 ASP B CA 1
ATOM 4859 C C . ASP B 1 243 ? 2.795 53.062 15.602 1 94.38 243 ASP B C 1
ATOM 4861 O O . ASP B 1 243 ? 2.537 53.156 14.398 1 94.38 243 ASP B O 1
ATOM 4865 N N . HIS B 1 244 ? 1.949 53.344 16.578 1 90.12 244 HIS B N 1
ATOM 4866 C CA . HIS B 1 244 ? 0.637 53.938 16.375 1 90.12 244 HIS B CA 1
ATOM 4867 C C . HIS B 1 244 ? -0.226 53.094 15.461 1 90.12 244 HIS B C 1
ATOM 4869 O O . HIS B 1 244 ? -0.98 53.625 14.641 1 90.12 244 HIS B O 1
ATOM 4875 N N . PHE B 1 245 ? -0.093 51.844 15.555 1 89.06 245 PHE B N 1
ATOM 4876 C CA . PHE B 1 245 ? -0.824 50.969 14.672 1 89.06 245 PHE B CA 1
ATOM 4877 C C . PHE B 1 245 ? -2.322 51.031 14.945 1 89.06 245 PHE B C 1
ATOM 4879 O O . PHE B 1 245 ? -3.129 51 14.016 1 89.06 245 PHE B O 1
ATOM 4886 N N . LYS B 1 246 ? -2.621 51.031 16.203 1 79.06 246 LYS B N 1
ATOM 4887 C CA . LYS B 1 246 ? -4.035 51.156 16.562 1 79.06 246 LYS B CA 1
ATOM 4888 C C . LYS B 1 246 ? -4.656 52.406 15.977 1 79.06 246 LYS B C 1
ATOM 4890 O O . LYS B 1 246 ? -5.801 52.375 15.523 1 79.06 246 LYS B O 1
ATOM 4895 N N . ARG B 1 247 ? -3.961 53.469 16.047 1 82.12 247 ARG B N 1
ATOM 4896 C CA . ARG B 1 247 ? -4.438 54.719 15.492 1 82.12 247 ARG B CA 1
ATOM 4897 C C . ARG B 1 247 ? -4.684 54.594 13.992 1 82.12 247 ARG B C 1
ATOM 4899 O O . ARG B 1 247 ? -5.66 55.156 13.469 1 82.12 247 ARG B O 1
ATOM 4906 N N . ILE B 1 248 ? -3.852 53.969 13.336 1 86.69 248 ILE B N 1
ATOM 4907 C CA . ILE B 1 248 ? -4.004 53.75 11.898 1 86.69 248 ILE B CA 1
ATOM 4908 C C . ILE B 1 248 ? -5.277 52.938 11.633 1 86.69 248 ILE B C 1
ATOM 4910 O O . ILE B 1 248 ? -6.047 53.281 10.727 1 86.69 248 ILE B O 1
ATOM 4914 N N . ASN B 1 249 ? -5.504 51.969 12.422 1 79.19 249 ASN B N 1
ATOM 4915 C CA . ASN B 1 249 ? -6.711 51.156 12.281 1 79.19 249 ASN B CA 1
ATOM 4916 C C . ASN B 1 249 ? -7.973 52 12.531 1 79.19 249 ASN B C 1
ATOM 4918 O O . ASN B 1 249 ? -8.969 51.844 11.82 1 79.19 249 ASN B O 1
ATOM 4922 N N . ASP B 1 250 ? -7.844 52.781 13.523 1 73.69 250 ASP B N 1
ATOM 4923 C CA . ASP B 1 250 ? -8.992 53.594 13.922 1 73.69 250 ASP B CA 1
ATOM 4924 C C . ASP B 1 250 ? -9.32 54.625 12.852 1 73.69 250 ASP B C 1
ATOM 4926 O O . ASP B 1 250 ? -10.492 54.906 12.594 1 73.69 250 ASP B O 1
ATOM 4930 N N . LEU B 1 251 ? -8.32 55.188 12.258 1 80.31 251 LEU B N 1
ATOM 4931 C CA . LEU B 1 251 ? -8.492 56.281 11.32 1 80.31 251 LEU B CA 1
ATOM 4932 C C . LEU B 1 251 ? -8.797 55.75 9.922 1 80.31 251 LEU B C 1
ATOM 4934 O O . LEU B 1 251 ? -9.57 56.375 9.18 1 80.31 251 LEU B O 1
ATOM 4938 N N . HIS B 1 252 ? -8.18 54.688 9.578 1 81.88 252 HIS B N 1
ATOM 4939 C CA . HIS B 1 252 ? -8.258 54.281 8.18 1 81.88 252 HIS B CA 1
ATOM 4940 C C . HIS B 1 252 ? -8.922 52.906 8.047 1 81.88 252 HIS B C 1
ATOM 4942 O O . HIS B 1 252 ? -9.133 52.438 6.93 1 81.88 252 HIS B O 1
ATOM 4948 N N . GLY B 1 253 ? -9.148 52.312 9.125 1 75.38 253 GLY B N 1
ATOM 4949 C CA . GLY B 1 253 ? -9.805 51.031 9.102 1 75.38 253 GLY B CA 1
ATOM 4950 C C . GLY B 1 253 ? -8.836 49.875 9.234 1 75.38 253 GLY B C 1
ATOM 4951 O O . GLY B 1 253 ? -7.633 50.031 9.047 1 75.38 253 GLY B O 1
ATOM 4952 N N . HIS B 1 254 ? -9.359 48.656 9.414 1 75.25 254 HIS B N 1
ATOM 4953 C CA . HIS B 1 254 ? -8.555 47.469 9.641 1 75.25 254 HIS B CA 1
ATOM 4954 C C . HIS B 1 254 ? -7.883 47 8.352 1 75.25 254 HIS B C 1
ATOM 4956 O O . HIS B 1 254 ? -6.793 46.438 8.391 1 75.25 254 HIS B O 1
ATOM 4962 N N . ALA B 1 255 ? -8.508 47.219 7.336 1 78.31 255 ALA B N 1
ATOM 4963 C CA . ALA B 1 255 ? -7.902 46.844 6.055 1 78.31 255 ALA B CA 1
ATOM 4964 C C . ALA B 1 255 ? -6.598 47.625 5.836 1 78.31 255 ALA B C 1
ATOM 4966 O O . ALA B 1 255 ? -5.645 47.062 5.273 1 78.31 255 ALA B O 1
ATOM 4967 N N . ALA B 1 256 ? -6.637 48.875 6.203 1 83.5 256 ALA B N 1
ATOM 4968 C CA . ALA B 1 256 ? -5.418 49.688 6.121 1 83.5 256 ALA B CA 1
ATOM 4969 C C . ALA B 1 256 ? -4.332 49.125 7.035 1 83.5 256 ALA B C 1
ATOM 4971 O O . ALA B 1 256 ? -3.154 49.094 6.668 1 83.5 256 ALA B O 1
ATOM 4972 N N . GLY B 1 257 ? -4.75 48.719 8.203 1 88.12 257 GLY B N 1
ATOM 4973 C CA . GLY B 1 257 ? -3.814 48.094 9.109 1 88.12 257 GLY B CA 1
ATOM 4974 C C . GLY B 1 257 ? -3.197 46.812 8.531 1 88.12 257 GLY B C 1
ATOM 4975 O O . GLY B 1 257 ? -1.995 46.594 8.68 1 88.12 257 GLY B O 1
ATOM 4976 N N . ASP B 1 258 ? -4.004 46.094 7.859 1 85.31 258 ASP B N 1
ATOM 4977 C CA . ASP B 1 258 ? -3.521 44.875 7.215 1 85.31 258 ASP B CA 1
ATOM 4978 C C . ASP B 1 258 ? -2.465 45.188 6.16 1 85.31 258 ASP B C 1
ATOM 4980 O O . ASP B 1 258 ? -1.472 44.469 6.031 1 85.31 258 ASP B O 1
ATOM 4984 N N . GLN B 1 259 ? -2.693 46.188 5.457 1 90.12 259 GLN B N 1
ATOM 4985 C CA . GLN B 1 259 ? -1.736 46.594 4.434 1 90.12 259 GLN B CA 1
ATOM 4986 C C . GLN B 1 259 ? -0.412 47.031 5.059 1 90.12 259 GLN B C 1
ATOM 4988 O O . GLN B 1 259 ? 0.657 46.781 4.5 1 90.12 259 GLN B O 1
ATOM 4993 N N . VAL B 1 260 ? -0.545 47.688 6.184 1 93.44 260 VAL B N 1
ATOM 4994 C CA . VAL B 1 260 ? 0.654 48.156 6.887 1 93.44 260 VAL B CA 1
ATOM 4995 C C . VAL B 1 260 ? 1.461 46.938 7.348 1 93.44 260 VAL B C 1
ATOM 4997 O O . VAL B 1 260 ? 2.686 46.906 7.195 1 93.44 260 VAL B O 1
ATOM 5000 N N . LEU B 1 261 ? 0.764 46 7.883 1 93.56 261 LEU B N 1
ATOM 5001 C CA . LEU B 1 261 ? 1.418 44.781 8.352 1 93.56 261 LEU B CA 1
ATOM 5002 C C . LEU B 1 261 ? 2.1 44.062 7.199 1 93.56 261 LEU B C 1
ATOM 5004 O O . LEU B 1 261 ? 3.232 43.594 7.336 1 93.56 261 LEU B O 1
ATOM 5008 N N . GLN B 1 262 ? 1.46 43.938 6.098 1 93.5 262 GLN B N 1
ATOM 5009 C CA . GLN B 1 262 ? 2.004 43.281 4.914 1 93.5 262 GLN B CA 1
ATOM 5010 C C . GLN B 1 262 ? 3.209 44.031 4.367 1 93.5 262 GLN B C 1
ATOM 5012 O O . GLN B 1 262 ? 4.188 43.438 3.928 1 93.5 262 GLN B O 1
ATOM 5017 N N . ALA B 1 263 ? 3.082 45.344 4.344 1 93.06 263 ALA B N 1
ATOM 5018 C CA . ALA B 1 263 ? 4.184 46.188 3.877 1 93.06 263 ALA B CA 1
ATOM 5019 C C . ALA B 1 263 ? 5.43 46 4.734 1 93.06 263 ALA B C 1
ATOM 5021 O O . ALA B 1 263 ? 6.543 45.906 4.215 1 93.06 263 ALA B O 1
ATOM 5022 N N . PHE B 1 264 ? 5.164 45.906 5.98 1 94.81 264 PHE B N 1
ATOM 5023 C CA . PHE B 1 264 ? 6.305 45.656 6.852 1 94.81 264 PHE B CA 1
ATOM 5024 C C . PHE B 1 264 ? 6.934 44.312 6.559 1 94.81 264 PHE B C 1
ATOM 5026 O O . PHE B 1 264 ? 8.156 44.188 6.504 1 94.81 264 PHE B O 1
ATOM 5033 N N . ALA B 1 265 ? 6.121 43.344 6.484 1 94.5 265 ALA B N 1
ATOM 5034 C CA . ALA B 1 265 ? 6.613 42 6.188 1 94.5 265 ALA B CA 1
ATOM 5035 C C . ALA B 1 265 ? 7.469 42 4.926 1 94.5 265 ALA B C 1
ATOM 5037 O O . ALA B 1 265 ? 8.508 41.344 4.875 1 94.5 265 ALA B O 1
ATOM 5038 N N . GLY B 1 266 ? 7.035 42.688 3.908 1 92.12 266 GLY B N 1
ATOM 5039 C CA . GLY B 1 266 ? 7.797 42.812 2.674 1 92.12 266 GLY B CA 1
ATOM 5040 C C . GLY B 1 266 ? 9.148 43.469 2.865 1 92.12 266 GLY B C 1
ATOM 5041 O O . GLY B 1 266 ? 10.164 42.969 2.385 1 92.12 266 GLY B O 1
ATOM 5042 N N . VAL B 1 267 ? 9.141 44.594 3.584 1 92.88 267 VAL B N 1
ATOM 5043 C CA . VAL B 1 267 ? 10.359 45.344 3.834 1 92.88 267 VAL B CA 1
ATOM 5044 C C . VAL B 1 267 ? 11.328 44.531 4.668 1 92.88 267 VAL B C 1
ATOM 5046 O O . VAL B 1 267 ? 12.523 44.469 4.371 1 92.88 267 VAL B O 1
ATOM 5049 N N . ALA B 1 268 ? 10.773 43.906 5.656 1 93.38 268 ALA B N 1
ATOM 5050 C CA . ALA B 1 268 ? 11.609 43.125 6.547 1 93.38 268 ALA B CA 1
ATOM 5051 C C . ALA B 1 268 ? 12.211 41.906 5.809 1 93.38 268 ALA B C 1
ATOM 5053 O O . ALA B 1 268 ? 13.375 41.562 6.023 1 93.38 268 ALA B O 1
ATOM 5054 N N . GLY B 1 269 ? 11.438 41.312 5.008 1 89.44 269 GLY B N 1
ATOM 5055 C CA . GLY B 1 269 ? 11.93 40.188 4.203 1 89.44 269 GLY B CA 1
ATOM 5056 C C . GLY B 1 269 ? 13.086 40.594 3.297 1 89.44 269 GLY B C 1
ATOM 5057 O O . GLY B 1 269 ? 13.992 39.781 3.057 1 89.44 269 GLY B O 1
ATOM 5058 N N . ALA B 1 270 ? 13.023 41.781 2.865 1 87.69 270 ALA B N 1
ATOM 5059 C CA . ALA B 1 270 ? 14.055 42.281 1.958 1 87.69 270 ALA B CA 1
ATOM 5060 C C . ALA B 1 270 ? 15.32 42.656 2.723 1 87.69 270 ALA B C 1
ATOM 5062 O O . ALA B 1 270 ? 16.422 42.625 2.17 1 87.69 270 ALA B O 1
ATOM 5063 N N . CYS B 1 271 ? 15.188 43.031 3.957 1 87.62 271 CYS B N 1
ATOM 5064 C CA . CYS B 1 271 ? 16.312 43.5 4.754 1 87.62 271 CYS B CA 1
ATOM 5065 C C . CYS B 1 271 ? 17.031 42.344 5.441 1 87.62 271 CYS B C 1
ATOM 5067 O O . CYS B 1 271 ? 18.188 42.5 5.867 1 87.62 271 CYS B O 1
ATOM 5069 N N . LEU B 1 272 ? 16.406 41.25 5.543 1 88.25 272 LEU B N 1
ATOM 5070 C CA . LEU B 1 272 ? 16.969 40.156 6.301 1 88.25 272 LEU B CA 1
ATOM 5071 C C . LEU B 1 272 ? 17.609 39.125 5.371 1 88.25 272 LEU B C 1
ATOM 5073 O O . LEU B 1 272 ? 17.266 39.062 4.188 1 88.25 272 LEU B O 1
ATOM 5077 N N . ARG B 1 273 ? 18.594 38.406 5.934 1 85.5 273 ARG B N 1
ATOM 5078 C CA . ARG B 1 273 ? 19.344 37.406 5.184 1 85.5 273 ARG B CA 1
ATOM 5079 C C . ARG B 1 273 ? 18.641 36.062 5.262 1 85.5 273 ARG B C 1
ATOM 5081 O O . ARG B 1 273 ? 17.719 35.875 6.059 1 85.5 273 ARG B O 1
ATOM 5088 N N . ASP B 1 274 ? 19.453 35.25 4.375 1 80.06 274 ASP B N 1
ATOM 5089 C CA . ASP B 1 274 ? 19.016 33.844 4.41 1 80.06 274 ASP B CA 1
ATOM 5090 C C . ASP B 1 274 ? 19.391 33.188 5.738 1 80.06 274 ASP B C 1
ATOM 5092 O O . ASP B 1 274 ? 20.5 33.375 6.234 1 80.06 274 ASP B O 1
ATOM 5096 N N . GLY B 1 275 ? 18.609 32.719 6.504 1 81.88 275 GLY B N 1
ATOM 5097 C CA . GLY B 1 275 ? 18.875 32.094 7.793 1 81.88 275 GLY B CA 1
ATOM 5098 C C . GLY B 1 275 ? 18.25 32.875 8.953 1 81.88 275 GLY B C 1
ATOM 5099 O O . GLY B 1 275 ? 18.094 32.312 10.047 1 81.88 275 GLY B O 1
ATOM 5100 N N . ASP B 1 276 ? 18.078 34.188 8.672 1 88.62 276 ASP B N 1
ATOM 5101 C CA . ASP B 1 276 ? 17.391 34.969 9.703 1 88.62 276 ASP B CA 1
ATOM 5102 C C . ASP B 1 276 ? 15.938 34.531 9.844 1 88.62 276 ASP B C 1
ATOM 5104 O O . ASP B 1 276 ? 15.328 34.062 8.875 1 88.62 276 ASP B O 1
ATOM 5108 N N . VAL B 1 277 ? 15.562 34.562 11.047 1 90.56 277 VAL B N 1
ATOM 5109 C CA . VAL B 1 277 ? 14.195 34.125 11.305 1 90.56 277 VAL B CA 1
ATOM 5110 C C . VAL B 1 277 ? 13.32 35.344 11.633 1 90.56 277 VAL B C 1
ATOM 5112 O O . VAL B 1 277 ? 13.617 36.094 12.562 1 90.56 277 VAL B O 1
ATOM 5115 N N . LEU B 1 278 ? 12.328 35.594 10.844 1 92.88 278 LEU B N 1
ATOM 5116 C CA . LEU B 1 278 ? 11.352 36.656 11.055 1 92.88 278 LEU B CA 1
ATOM 5117 C C . LEU B 1 278 ? 9.953 36.094 11.25 1 92.88 278 LEU B C 1
ATOM 5119 O O . LEU B 1 278 ? 9.539 35.188 10.516 1 92.88 278 LEU B O 1
ATOM 5123 N N . ALA B 1 279 ? 9.297 36.531 12.273 1 93.94 279 ALA B N 1
ATOM 5124 C CA . ALA B 1 279 ? 7.961 36.031 12.57 1 93.94 279 ALA B CA 1
ATOM 5125 C C . ALA B 1 279 ? 7.043 37.125 13.086 1 93.94 279 ALA B C 1
ATOM 5127 O O . ALA B 1 279 ? 7.512 38.125 13.617 1 93.94 279 ALA B O 1
ATOM 5128 N N . ARG B 1 280 ? 5.73 37 12.867 1 91.44 280 ARG B N 1
ATOM 5129 C CA . ARG B 1 280 ? 4.738 37.844 13.516 1 91.44 280 ARG B CA 1
ATOM 5130 C C . ARG B 1 280 ? 4.422 37.344 14.922 1 91.44 280 ARG B C 1
ATOM 5132 O O . ARG B 1 280 ? 3.912 36.219 15.078 1 91.44 280 ARG B O 1
ATOM 5139 N N . TYR B 1 281 ? 4.801 38.031 15.898 1 84.75 281 TYR B N 1
ATOM 5140 C CA . TYR B 1 281 ? 4.758 37.625 17.297 1 84.75 281 TYR B CA 1
ATOM 5141 C C . TYR B 1 281 ? 3.414 37.969 17.922 1 84.75 281 TYR B C 1
ATOM 5143 O O . TYR B 1 281 ? 2.969 37.281 18.859 1 84.75 281 TYR B O 1
ATOM 5151 N N . GLY B 1 282 ? 2.77 38.938 17.438 1 77.38 282 GLY B N 1
ATOM 5152 C CA . GLY B 1 282 ? 1.477 39.438 17.891 1 77.38 282 GLY B CA 1
ATOM 5153 C C . GLY B 1 282 ? 0.702 40.188 16.828 1 77.38 282 GLY B C 1
ATOM 5154 O O . GLY B 1 282 ? 0.868 39.906 15.641 1 77.38 282 GLY B O 1
ATOM 5155 N N . GLY B 1 283 ? -0.261 40.938 17.266 1 78.19 283 GLY B N 1
ATOM 5156 C CA . GLY B 1 283 ? -1.036 41.719 16.312 1 78.19 283 GLY B CA 1
ATOM 5157 C C . GLY B 1 283 ? -0.184 42.656 15.477 1 78.19 283 GLY B C 1
ATOM 5158 O O . GLY B 1 283 ? -0.179 42.531 14.242 1 78.19 283 GLY B O 1
ATOM 5159 N N . GLU B 1 284 ? 0.503 43.531 16.156 1 89.25 284 GLU B N 1
ATOM 5160 C CA . GLU B 1 284 ? 1.365 44.469 15.477 1 89.25 284 GLU B CA 1
ATOM 5161 C C . GLU B 1 284 ? 2.832 44.25 15.836 1 89.25 284 GLU B C 1
ATOM 5163 O O . GLU B 1 284 ? 3.678 45.125 15.562 1 89.25 284 GLU B O 1
ATOM 5168 N N . GLU B 1 285 ? 3.072 43.094 16.438 1 91.06 285 GLU B N 1
ATOM 5169 C CA . GLU B 1 285 ? 4.422 42.844 16.922 1 91.06 285 GLU B CA 1
ATOM 5170 C C . GLU B 1 285 ? 5.113 41.781 16.078 1 91.06 285 GLU B C 1
ATOM 5172 O O . GLU B 1 285 ? 4.477 40.812 15.617 1 91.06 285 GLU B O 1
ATOM 5177 N N . PHE B 1 286 ? 6.395 41.969 15.828 1 95.81 286 PHE B N 1
ATOM 5178 C CA . PHE B 1 286 ? 7.246 41.062 15.086 1 95.81 286 PHE B CA 1
ATOM 5179 C C . PHE B 1 286 ? 8.5 40.719 15.875 1 95.81 286 PHE B C 1
ATOM 5181 O O . PHE B 1 286 ? 8.883 41.469 16.797 1 95.81 286 PHE B O 1
ATOM 5188 N N . VAL B 1 287 ? 9.031 39.594 15.555 1 95.62 287 VAL B N 1
ATOM 5189 C CA . VAL B 1 287 ? 10.258 39.156 16.219 1 95.62 287 VAL B CA 1
ATOM 5190 C C . VAL B 1 287 ? 11.266 38.688 15.18 1 95.62 287 VAL B C 1
ATOM 5192 O O . VAL B 1 287 ? 10.883 38.062 14.172 1 95.62 287 VAL B O 1
ATOM 5195 N N . VAL B 1 288 ? 12.516 39 15.406 1 95.81 288 VAL B N 1
ATOM 5196 C CA . VAL B 1 288 ? 13.602 38.625 14.516 1 95.81 288 VAL B CA 1
ATOM 5197 C C . VAL B 1 288 ? 14.695 37.938 15.312 1 95.81 288 VAL B C 1
ATOM 5199 O O . VAL B 1 288 ? 15.031 38.344 16.422 1 95.81 288 VAL B O 1
ATOM 5202 N N . LEU B 1 289 ? 15.109 36.812 14.812 1 95.69 289 LEU B N 1
ATOM 5203 C CA . LEU B 1 289 ? 16.281 36.125 15.344 1 95.69 289 LEU B CA 1
ATOM 5204 C C . LEU B 1 289 ? 17.391 36.062 14.305 1 95.69 289 LEU B C 1
ATOM 5206 O O . LEU B 1 289 ? 17.188 35.562 13.195 1 95.69 289 LEU B O 1
ATOM 5210 N N . LEU B 1 290 ? 18.5 36.688 14.602 1 95.12 290 LEU B N 1
ATOM 5211 C CA . LEU B 1 290 ? 19.688 36.656 13.75 1 95.12 290 LEU B CA 1
ATOM 5212 C C . LEU B 1 290 ? 20.75 35.75 14.328 1 95.12 290 LEU B C 1
ATOM 5214 O O . LEU B 1 290 ? 21.453 36.125 15.266 1 95.12 290 LEU B O 1
ATOM 5218 N N . PRO B 1 291 ? 20.891 34.562 13.664 1 93 291 PRO B N 1
ATOM 5219 C CA . PRO B 1 291 ? 21.953 33.688 14.133 1 93 291 PRO B CA 1
ATOM 5220 C C . PRO B 1 291 ? 23.344 34.25 13.867 1 93 291 PRO B C 1
ATOM 5222 O O . PRO B 1 291 ? 23.578 34.875 12.836 1 93 291 PRO B O 1
ATOM 5225 N N . ASP B 1 292 ? 24.25 34.031 14.75 1 91.31 292 ASP B N 1
ATOM 5226 C CA . ASP B 1 292 ? 25.641 34.469 14.625 1 91.31 292 ASP B CA 1
ATOM 5227 C C . ASP B 1 292 ? 25.75 35.969 14.391 1 91.31 292 ASP B C 1
ATOM 5229 O O . ASP B 1 292 ? 26.344 36.406 13.398 1 91.31 292 ASP B O 1
ATOM 5233 N N . CYS B 1 293 ? 25.109 36.656 15.305 1 93.06 293 CYS B N 1
ATOM 5234 C CA . CYS B 1 293 ? 24.984 38.094 15.148 1 93.06 293 CYS B CA 1
ATOM 5235 C C . CYS B 1 293 ? 25.438 38.812 16.406 1 93.06 293 CYS B C 1
ATOM 5237 O O . CYS B 1 293 ? 24.938 38.531 17.5 1 93.06 293 CYS B O 1
ATOM 5239 N N . ASP B 1 294 ? 26.406 39.781 16.25 1 93.06 294 ASP B N 1
ATOM 5240 C CA . ASP B 1 294 ? 26.844 40.562 17.391 1 93.06 294 ASP B CA 1
ATOM 5241 C C . ASP B 1 294 ? 26.016 41.844 17.547 1 93.06 294 ASP B C 1
ATOM 5243 O O . ASP B 1 294 ? 25.047 42.062 16.812 1 93.06 294 ASP B O 1
ATOM 5247 N N . ALA B 1 295 ? 26.359 42.625 18.547 1 95.44 295 ALA B N 1
ATOM 5248 C CA . ALA B 1 295 ? 25.578 43.812 18.906 1 95.44 295 ALA B CA 1
ATOM 5249 C C . ALA B 1 295 ? 25.562 44.844 17.781 1 95.44 295 ALA B C 1
ATOM 5251 O O . ALA B 1 295 ? 24.531 45.438 17.5 1 95.44 295 ALA B O 1
ATOM 5252 N N . GLU B 1 296 ? 26.625 45 17.141 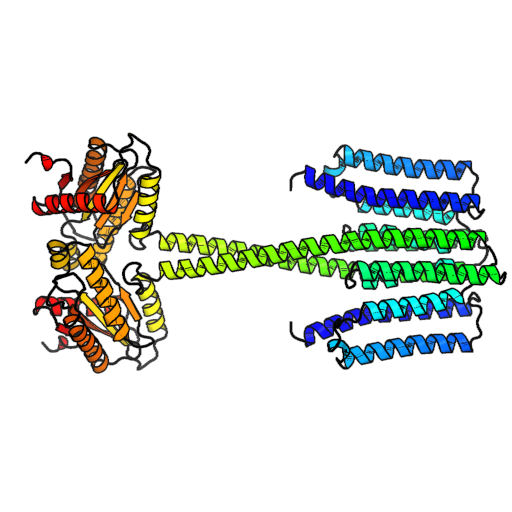1 95.44 296 GLU B N 1
ATOM 5253 C CA . GLU B 1 296 ? 26.75 46 16.078 1 95.44 296 GLU B CA 1
ATOM 5254 C C . GLU B 1 296 ? 25.906 45.594 14.875 1 95.44 296 GLU B C 1
ATOM 5256 O O . GLU B 1 296 ? 25.188 46.438 14.305 1 95.44 296 GLU B O 1
ATOM 5261 N N . ARG B 1 297 ? 26.047 44.375 14.562 1 94.56 297 ARG B N 1
ATOM 5262 C CA . ARG B 1 297 ? 25.297 43.906 13.406 1 94.56 297 ARG B CA 1
ATOM 5263 C C . ARG B 1 297 ? 23.797 43.938 13.68 1 94.56 297 ARG B C 1
ATOM 5265 O O . ARG B 1 297 ? 23.016 44.281 12.789 1 94.56 297 ARG B O 1
ATOM 5272 N N . LEU B 1 298 ? 23.406 43.531 14.844 1 96.44 298 LEU B N 1
ATOM 5273 C CA . LEU B 1 298 ? 22 43.531 15.211 1 96.44 298 LEU B CA 1
ATOM 5274 C C . LEU B 1 298 ? 21.453 44.969 15.156 1 96.44 298 LEU B C 1
ATOM 5276 O O . LEU B 1 298 ? 20.359 45.188 14.617 1 96.44 298 LEU B O 1
ATOM 5280 N N . THR B 1 299 ? 22.188 45.875 15.703 1 96.5 299 THR B N 1
ATOM 5281 C CA . THR B 1 299 ? 21.766 47.281 15.711 1 96.5 299 THR B CA 1
ATOM 5282 C C . THR B 1 299 ? 21.656 47.812 14.289 1 96.5 299 THR B C 1
ATOM 5284 O O . THR B 1 299 ? 20.703 48.531 13.953 1 96.5 299 THR B O 1
ATOM 5287 N N . ALA B 1 300 ? 22.609 47.5 13.539 1 95.62 300 ALA B N 1
ATOM 5288 C CA . ALA B 1 300 ? 22.609 47.969 12.148 1 95.62 300 ALA B CA 1
ATOM 5289 C C . ALA B 1 300 ? 21.391 47.406 11.406 1 95.62 300 ALA B C 1
ATOM 5291 O O . ALA B 1 300 ? 20.766 48.125 10.617 1 95.62 300 ALA B O 1
ATOM 5292 N N . CYS B 1 301 ? 21.125 46.188 11.594 1 94.88 301 CYS B N 1
ATOM 5293 C CA . CYS B 1 301 ? 20 45.562 10.93 1 94.88 301 CYS B CA 1
ATOM 5294 C C . CYS B 1 301 ? 18.688 46.219 11.328 1 94.88 301 CYS B C 1
ATOM 5296 O O . CYS B 1 301 ? 17.859 46.531 10.477 1 94.88 301 CYS B O 1
ATOM 5298 N N . CYS B 1 302 ? 18.469 46.406 12.594 1 96.38 302 CYS B N 1
ATOM 5299 C CA . CYS B 1 302 ? 17.234 47 13.102 1 96.38 302 CYS B CA 1
ATOM 5300 C C . CYS B 1 302 ? 17.094 48.438 12.641 1 96.38 302 CYS B C 1
ATOM 5302 O O . CYS B 1 302 ? 15.992 48.875 12.312 1 96.38 302 CYS B O 1
ATOM 5304 N N . GLU B 1 303 ? 18.188 49.125 12.641 1 96 303 GLU B N 1
ATOM 5305 C CA . GLU B 1 303 ? 18.172 50.5 12.164 1 96 303 GLU B CA 1
ATOM 5306 C C . GLU B 1 303 ? 17.844 50.562 10.68 1 96 303 GLU B C 1
ATOM 5308 O O . GLU B 1 303 ? 17.125 51.469 10.234 1 96 303 GLU B O 1
ATOM 5313 N N . ARG B 1 304 ? 18.422 49.688 9.992 1 95.12 304 ARG B N 1
ATOM 5314 C CA . ARG B 1 304 ? 18.109 49.594 8.562 1 95.12 304 ARG B CA 1
ATOM 5315 C C . ARG B 1 304 ? 16.609 49.344 8.352 1 95.12 304 ARG B C 1
ATOM 5317 O O . ARG B 1 304 ? 16 49.938 7.461 1 95.12 304 ARG B O 1
ATOM 5324 N N . LEU B 1 305 ? 16.109 48.469 9.086 1 95.06 305 LEU B N 1
ATOM 5325 C CA . LEU B 1 305 ? 14.68 48.125 9.008 1 95.06 305 LEU B CA 1
ATOM 5326 C C . LEU B 1 305 ? 13.828 49.344 9.359 1 95.06 305 LEU B C 1
ATOM 5328 O O . LEU B 1 305 ? 12.82 49.625 8.703 1 95.06 305 LEU B O 1
ATOM 5332 N N . ARG B 1 306 ? 14.188 50 10.406 1 95.62 306 ARG B N 1
ATOM 5333 C CA . ARG B 1 306 ? 13.469 51.188 10.867 1 95.62 306 ARG B CA 1
ATOM 5334 C C . ARG B 1 306 ? 13.414 52.25 9.773 1 95.62 306 ARG B C 1
ATOM 5336 O O . ARG B 1 306 ? 12.344 52.812 9.484 1 95.62 306 ARG B O 1
ATOM 5343 N N . ILE B 1 307 ? 14.523 52.5 9.18 1 94.44 307 ILE B N 1
ATOM 5344 C CA . ILE B 1 307 ? 14.625 53.531 8.148 1 94.44 307 ILE B CA 1
ATOM 5345 C C . ILE B 1 307 ? 13.852 53.094 6.902 1 94.44 307 ILE B C 1
ATOM 5347 O O . ILE B 1 307 ? 13.109 53.875 6.316 1 94.44 307 ILE B O 1
ATOM 5351 N N . ALA B 1 308 ? 14.008 51.875 6.512 1 94.06 308 ALA B N 1
ATOM 5352 C CA . ALA B 1 308 ? 13.336 51.375 5.324 1 94.06 308 ALA B CA 1
ATOM 5353 C C . ALA B 1 308 ? 11.82 51.438 5.48 1 94.06 308 ALA B C 1
ATOM 5355 O O . ALA B 1 308 ? 11.102 51.688 4.508 1 94.06 308 ALA B O 1
ATOM 5356 N N . PHE B 1 309 ? 11.352 51.188 6.648 1 94.5 309 PHE B N 1
ATOM 5357 C CA . PHE B 1 309 ? 9.914 51.188 6.895 1 94.5 309 PHE B CA 1
ATOM 5358 C C . PHE B 1 309 ? 9.336 52.594 6.805 1 94.5 309 PHE B C 1
ATOM 5360 O O . PHE B 1 309 ? 8.195 52.781 6.375 1 94.5 309 PHE B O 1
ATOM 5367 N N . THR B 1 310 ? 10.094 53.594 7.184 1 91.62 310 THR B N 1
ATOM 5368 C CA . THR B 1 310 ? 9.641 54.969 7.117 1 91.62 310 THR B CA 1
ATOM 5369 C C . THR B 1 310 ? 9.445 55.406 5.668 1 91.62 310 THR B C 1
ATOM 5371 O O . THR B 1 310 ? 8.633 56.281 5.383 1 91.62 310 THR B O 1
ATOM 5374 N N . ASP B 1 311 ? 10.094 54.75 4.832 1 88.75 311 ASP B N 1
ATOM 5375 C CA . ASP B 1 311 ? 10.07 55.156 3.426 1 88.75 311 ASP B CA 1
ATOM 5376 C C . ASP B 1 311 ? 8.969 54.406 2.666 1 88.75 311 ASP B C 1
ATOM 5378 O O . ASP B 1 311 ? 8.758 54.656 1.474 1 88.75 311 ASP B O 1
ATOM 5382 N N . VAL B 1 312 ? 8.273 53.531 3.338 1 89.88 312 VAL B N 1
ATOM 5383 C CA . VAL B 1 312 ? 7.242 52.75 2.678 1 89.88 312 VAL B CA 1
ATOM 5384 C C . VAL B 1 312 ? 6.062 53.656 2.311 1 89.88 312 VAL B C 1
ATOM 5386 O O . VAL B 1 312 ? 5.629 54.469 3.111 1 89.88 312 VAL B O 1
ATOM 5389 N N . GLU B 1 313 ? 5.598 53.562 1.063 1 86.5 313 GLU B N 1
ATOM 5390 C CA . GLU B 1 313 ? 4.387 54.219 0.59 1 86.5 313 GLU B CA 1
ATOM 5391 C C . GLU B 1 313 ? 3.289 53.188 0.279 1 86.5 313 GLU B C 1
ATOM 5393 O O . GLU B 1 313 ? 3.5 52.281 -0.497 1 86.5 313 GLU B O 1
ATOM 5398 N N . LEU B 1 314 ? 2.215 53.344 1.019 1 86.06 314 LEU B N 1
ATOM 5399 C CA . LEU B 1 314 ? 1.103 52.438 0.809 1 86.06 314 LEU B CA 1
ATOM 5400 C C . LEU B 1 314 ? 0.224 52.875 -0.35 1 86.06 314 LEU B C 1
ATOM 5402 O O . LEU B 1 314 ? -0.019 54.094 -0.51 1 86.06 314 LEU B O 1
ATOM 5406 N N . VAL B 1 315 ? -0.058 52.031 -1.109 1 78.62 315 VAL B N 1
ATOM 5407 C CA . VAL B 1 315 ? -0.882 52.344 -2.271 1 78.62 315 VAL B CA 1
ATOM 5408 C C . VAL B 1 315 ? -2.312 52.656 -1.827 1 78.62 315 VAL B C 1
ATOM 5410 O O . VAL B 1 315 ? -2.951 51.812 -1.174 1 78.62 315 VAL B O 1
ATOM 5413 N N . GLY B 1 316 ? -2.824 53.781 -2.18 1 77.69 316 GLY B N 1
ATOM 5414 C CA . GLY B 1 316 ? -4.223 54.125 -1.964 1 77.69 316 GLY B CA 1
ATOM 5415 C C . GLY B 1 316 ? -4.508 54.625 -0.56 1 77.69 316 GLY B C 1
ATOM 5416 O O . GLY B 1 316 ? -5.66 54.906 -0.215 1 77.69 316 GLY B O 1
ATOM 5417 N N . LEU B 1 317 ? -3.504 54.469 0.252 1 79.06 317 LEU B N 1
ATOM 5418 C CA . LEU B 1 317 ? -3.688 54.938 1.623 1 79.06 317 LEU B CA 1
ATOM 5419 C C . LEU B 1 317 ? -2.744 56.094 1.938 1 79.06 317 LEU B C 1
ATOM 5421 O O . LEU B 1 317 ? -1.577 56.094 1.543 1 79.06 317 LEU B O 1
ATOM 5425 N N . ASN B 1 318 ? -3.377 57.156 2.398 1 78.31 318 ASN B N 1
ATOM 5426 C CA . ASN B 1 318 ? -2.562 58.312 2.768 1 78.31 318 ASN B CA 1
ATOM 5427 C C . ASN B 1 318 ? -2.049 58.188 4.203 1 78.31 318 ASN B C 1
ATOM 5429 O O . ASN B 1 318 ? -2.535 58.875 5.094 1 78.31 318 ASN B O 1
ATOM 5433 N N . VAL B 1 319 ? -1.454 57.156 4.434 1 77.62 319 VAL B N 1
ATOM 5434 C CA . VAL B 1 319 ? -0.792 57 5.723 1 77.62 319 VAL B CA 1
ATOM 5435 C C . VAL B 1 319 ? 0.664 57.469 5.613 1 77.62 319 VAL B C 1
ATOM 5437 O O . VAL B 1 319 ? 1.424 56.906 4.805 1 77.62 319 VAL B O 1
ATOM 5440 N N . LYS B 1 320 ? 0.921 58.688 6.219 1 73.81 320 LYS B N 1
ATOM 5441 C CA . LYS B 1 320 ? 2.283 59.219 6.168 1 73.81 320 LYS B CA 1
ATOM 5442 C C . LYS B 1 320 ? 3.033 58.906 7.465 1 73.81 320 LYS B C 1
ATOM 5444 O O . LYS B 1 320 ? 2.418 58.75 8.516 1 73.81 320 LYS B O 1
ATOM 5449 N N . SER B 1 321 ? 4.273 58.5 7.438 1 80.5 321 SER B N 1
ATOM 5450 C CA . SER B 1 321 ? 5.242 58.469 8.531 1 80.5 321 SER B CA 1
ATOM 5451 C C . SER B 1 321 ? 5.113 57.156 9.328 1 80.5 321 SER B C 1
ATOM 5453 O O . SER B 1 321 ? 4.98 57.188 10.555 1 80.5 321 SER B O 1
ATOM 5455 N N . LEU B 1 322 ? 5.055 56.062 8.594 1 92.5 322 LEU B N 1
ATOM 5456 C CA . LEU B 1 322 ? 5.113 54.781 9.289 1 92.5 322 LEU B CA 1
ATOM 5457 C C . LEU B 1 322 ? 6.422 54.656 10.07 1 92.5 322 LEU B C 1
ATOM 5459 O O . LEU B 1 322 ? 7.477 55.094 9.594 1 92.5 322 LEU B O 1
ATOM 5463 N N . SER B 1 323 ? 6.344 54.312 11.273 1 95.19 323 SER B N 1
ATOM 5464 C CA . SER B 1 323 ? 7.535 54.125 12.094 1 95.19 323 SER B CA 1
ATOM 5465 C C . SER B 1 323 ? 7.41 52.875 12.945 1 95.19 323 SER B C 1
ATOM 5467 O O . SER B 1 323 ? 6.316 52.312 13.109 1 95.19 323 SER B O 1
ATOM 5469 N N . LEU B 1 324 ? 8.516 52.406 13.359 1 96.75 324 LEU B N 1
ATOM 5470 C CA . LEU B 1 324 ? 8.547 51.219 14.227 1 96.75 324 LEU B CA 1
ATOM 5471 C C . LEU B 1 324 ? 9.523 51.438 15.383 1 96.75 324 LEU B C 1
ATOM 5473 O O . LEU B 1 324 ? 10.383 52.312 15.328 1 96.75 324 LEU B O 1
ATOM 5477 N N . SER B 1 325 ? 9.289 50.781 16.422 1 97.56 325 SER B N 1
ATOM 5478 C CA . SER B 1 325 ? 10.195 50.688 17.578 1 97.56 325 SER B CA 1
ATOM 5479 C C . SER B 1 325 ? 10.703 49.281 17.766 1 97.56 325 SER B C 1
ATOM 5481 O O . SER B 1 325 ? 9.969 48.312 17.562 1 97.56 325 SER B O 1
ATOM 5483 N N . ALA B 1 326 ? 11.969 49.219 18.125 1 97.56 326 ALA B N 1
ATOM 5484 C CA . ALA B 1 326 ? 12.562 47.875 18.281 1 97.56 326 ALA B CA 1
ATOM 5485 C C . ALA B 1 326 ? 13.312 47.75 19.594 1 97.56 326 ALA B C 1
ATOM 5487 O O . ALA B 1 326 ? 13.961 48.719 20.047 1 97.56 326 ALA B O 1
ATOM 5488 N N . GLY B 1 327 ? 13.102 46.688 20.234 1 97.25 327 GLY B N 1
ATOM 5489 C CA . GLY B 1 327 ? 13.891 46.25 21.375 1 97.25 327 GLY B CA 1
ATOM 5490 C C . GLY B 1 327 ? 14.836 45.125 21.078 1 97.25 327 GLY B C 1
ATOM 5491 O O . GLY B 1 327 ? 14.398 44.031 20.656 1 97.25 327 GLY B O 1
ATOM 5492 N N . MET B 1 328 ? 16.109 45.375 21.375 1 97.69 328 MET B N 1
ATOM 5493 C CA . MET B 1 328 ? 17.125 44.406 20.953 1 97.69 328 MET B CA 1
ATOM 5494 C C . MET B 1 328 ? 17.797 43.75 22.172 1 97.69 328 MET B C 1
ATOM 5496 O O . MET B 1 328 ? 17.953 44.406 23.203 1 97.69 328 MET B O 1
ATOM 5500 N N . THR B 1 329 ? 18.125 42.5 21.984 1 96.94 329 THR B N 1
ATOM 5501 C CA . THR B 1 329 ? 18.922 41.812 22.984 1 96.94 329 THR B CA 1
ATOM 5502 C C . THR B 1 329 ? 19.812 40.75 22.328 1 96.94 329 THR B C 1
ATOM 5504 O O . THR B 1 329 ? 19.688 40.469 21.125 1 96.94 329 THR B O 1
ATOM 5507 N N . LEU B 1 330 ? 20.812 40.344 23.078 1 96.06 330 LEU B N 1
ATOM 5508 C CA . LEU B 1 330 ? 21.719 39.312 22.609 1 96.06 330 LEU B CA 1
ATOM 5509 C C . LEU B 1 330 ? 21.5 38 23.359 1 96.06 330 LEU B C 1
ATOM 5511 O O . LEU B 1 330 ? 21.094 38.031 24.531 1 96.06 330 LEU B O 1
ATOM 5515 N N . LEU B 1 331 ? 21.656 36.906 22.625 1 94.69 331 LEU B N 1
ATOM 5516 C CA . LEU B 1 331 ? 21.547 35.562 23.203 1 94.69 331 LEU B CA 1
ATOM 5517 C C . LEU B 1 331 ? 22.906 34.906 23.266 1 94.69 331 LEU B C 1
ATOM 5519 O O . LEU B 1 331 ? 23.656 34.906 22.281 1 94.69 331 LEU B O 1
ATOM 5523 N N . GLU B 1 332 ? 23.156 34.438 24.406 1 91.31 332 GLU B N 1
ATOM 5524 C CA . GLU B 1 332 ? 24.391 33.688 24.625 1 91.31 332 GLU B CA 1
ATOM 5525 C C . GLU B 1 332 ? 24.094 32.281 25.094 1 91.31 332 GLU B C 1
ATOM 5527 O O . GLU B 1 332 ? 22.938 31.938 25.375 1 91.31 332 GLU B O 1
ATOM 5532 N N . LEU B 1 333 ? 25.172 31.469 25.094 1 90.19 333 LEU B N 1
ATOM 5533 C CA . LEU B 1 333 ? 25.031 30.094 25.547 1 90.19 333 LEU B CA 1
ATOM 5534 C C . LEU B 1 333 ? 24.469 30.047 26.969 1 90.19 333 LEU B C 1
ATOM 5536 O O . LEU B 1 333 ? 24.938 30.766 27.844 1 90.19 333 LEU B O 1
ATOM 5540 N N . GLY B 1 334 ? 23.438 29.25 27.203 1 85.56 334 GLY B N 1
ATOM 5541 C CA . GLY B 1 334 ? 22.859 29.109 28.531 1 85.56 334 GLY B CA 1
ATOM 5542 C C . GLY B 1 334 ? 21.625 29.984 28.734 1 85.56 334 GLY B C 1
ATOM 5543 O O . GLY B 1 334 ? 20.891 29.812 29.703 1 85.56 334 GLY B O 1
ATOM 5544 N N . ASP B 1 335 ? 21.391 30.969 27.828 1 88.25 335 ASP B N 1
ATOM 5545 C CA . ASP B 1 335 ? 20.219 31.844 27.953 1 88.25 335 ASP B CA 1
ATOM 5546 C C . ASP B 1 335 ? 18.938 31.047 27.719 1 88.25 335 ASP B C 1
ATOM 5548 O O . ASP B 1 335 ? 18.922 30.078 26.969 1 88.25 335 ASP B O 1
ATOM 5552 N N . GLU B 1 336 ? 17.969 31.422 28.469 1 87.12 336 GLU B N 1
ATOM 5553 C CA . GLU B 1 336 ? 16.625 30.938 28.188 1 87.12 336 GLU B CA 1
ATOM 5554 C C . GLU B 1 336 ? 15.867 31.891 27.266 1 87.12 336 GLU B C 1
ATOM 5556 O O . GLU B 1 336 ? 15.938 33.094 27.422 1 87.12 336 GLU B O 1
ATOM 5561 N N . LEU B 1 337 ? 15.203 31.266 26.344 1 87.5 337 LEU B N 1
ATOM 5562 C CA . LEU B 1 337 ? 14.523 32.062 25.312 1 87.5 337 LEU B CA 1
ATOM 5563 C C . LEU B 1 337 ? 13.516 33 25.953 1 87.5 337 LEU B C 1
ATOM 5565 O O . LEU B 1 337 ? 13.398 34.156 25.531 1 87.5 337 LEU B O 1
ATOM 5569 N N . ASP B 1 338 ? 12.773 32.562 26.922 1 81.69 338 ASP B N 1
ATOM 5570 C CA . ASP B 1 338 ? 11.758 33.375 27.578 1 81.69 338 ASP B CA 1
ATOM 5571 C C . ASP B 1 338 ? 12.375 34.594 28.234 1 81.69 338 ASP B C 1
ATOM 5573 O O . ASP B 1 338 ? 11.812 35.688 28.188 1 81.69 338 ASP B O 1
ATOM 5577 N N . ASP B 1 339 ? 13.477 34.375 28.812 1 85.12 339 ASP B N 1
ATOM 5578 C CA . ASP B 1 339 ? 14.18 35.469 29.469 1 85.12 339 ASP B CA 1
ATOM 5579 C C . ASP B 1 339 ? 14.688 36.5 28.438 1 85.12 339 ASP B C 1
ATOM 5581 O O . ASP B 1 339 ? 14.641 37.688 28.688 1 85.12 339 ASP B O 1
ATOM 5585 N N . ALA B 1 340 ? 15.195 35.969 27.406 1 91.12 340 ALA B N 1
ATOM 5586 C CA . ALA B 1 340 ? 15.688 36.844 26.344 1 91.12 340 ALA B CA 1
ATOM 5587 C C . ALA B 1 340 ? 14.562 37.688 25.75 1 91.12 340 ALA B C 1
ATOM 5589 O O . ALA B 1 340 ? 14.742 38.875 25.469 1 91.12 340 ALA B O 1
ATOM 5590 N N . LEU B 1 341 ? 13.453 37.062 25.562 1 89.56 341 LEU B N 1
ATOM 5591 C CA . LEU B 1 341 ? 12.297 37.75 25.031 1 89.56 341 LEU B CA 1
ATOM 5592 C C . LEU B 1 341 ? 11.82 38.844 26 1 89.56 341 LEU B C 1
ATOM 5594 O O . LEU B 1 341 ? 11.391 39.906 25.562 1 89.56 341 LEU B O 1
ATOM 5598 N N . GLN B 1 342 ? 11.922 38.562 27.234 1 83.94 342 GLN B N 1
ATOM 5599 C CA . GLN B 1 342 ? 11.555 39.562 28.234 1 83.94 342 GLN B CA 1
ATOM 5600 C C . GLN B 1 342 ? 12.508 40.75 28.219 1 83.94 342 GLN B C 1
ATOM 5602 O O . GLN B 1 342 ? 12.07 41.906 28.344 1 83.94 342 GLN B O 1
ATOM 5607 N N . ARG B 1 343 ? 13.773 40.469 28.078 1 91.94 343 ARG B N 1
ATOM 5608 C CA . ARG B 1 343 ? 14.758 41.531 27.969 1 91.94 343 ARG B CA 1
ATOM 5609 C C . ARG B 1 343 ? 14.492 42.406 26.75 1 91.94 343 ARG B C 1
ATOM 5611 O O . ARG B 1 343 ? 14.555 43.625 26.828 1 91.94 343 ARG B O 1
ATOM 5618 N N . ALA B 1 344 ? 14.234 41.75 25.703 1 93.94 344 ALA B N 1
ATOM 5619 C CA . ALA B 1 344 ? 13.93 42.469 24.469 1 93.94 344 ALA B CA 1
ATOM 5620 C C . ALA B 1 344 ? 12.664 43.281 24.625 1 93.94 344 ALA B C 1
ATOM 5622 O O . ALA B 1 344 ? 12.578 44.406 24.094 1 93.94 344 ALA B O 1
ATOM 5623 N N . ASP B 1 345 ? 11.688 42.719 25.281 1 87.75 345 ASP B N 1
ATOM 5624 C CA . ASP B 1 345 ? 10.422 43.406 25.5 1 87.75 345 ASP B CA 1
ATOM 5625 C C . ASP B 1 345 ? 10.625 44.656 26.359 1 87.75 345 ASP B C 1
ATOM 5627 O O . ASP B 1 345 ? 10 45.688 26.109 1 87.75 345 ASP B O 1
ATOM 5631 N N . GLN B 1 346 ? 11.438 44.531 27.344 1 88.38 346 GLN B N 1
ATOM 5632 C CA . GLN B 1 346 ? 11.75 45.688 28.188 1 88.38 346 GLN B CA 1
ATOM 5633 C C . GLN B 1 346 ? 12.453 46.781 27.391 1 88.38 346 GLN B C 1
ATOM 5635 O O . GLN B 1 346 ? 12.18 47.969 27.578 1 88.38 346 GLN B O 1
ATOM 5640 N N . ALA B 1 347 ? 13.352 46.344 26.594 1 94.94 347 ALA B N 1
ATOM 5641 C CA . ALA B 1 347 ? 14.023 47.312 25.734 1 94.94 347 ALA B CA 1
ATOM 5642 C C . ALA B 1 347 ? 13.039 47.969 24.781 1 94.94 347 ALA B C 1
ATOM 5644 O O . ALA B 1 347 ? 13.141 49.188 24.516 1 94.94 347 ALA B O 1
ATOM 5645 N N . LEU B 1 348 ? 12.148 47.219 24.25 1 94.38 348 LEU B N 1
ATOM 5646 C CA . LEU B 1 348 ? 11.109 47.75 23.375 1 94.38 348 LEU B CA 1
ATOM 5647 C C . LEU B 1 348 ? 10.258 48.781 24.109 1 94.38 348 LEU B C 1
ATOM 5649 O O . LEU B 1 348 ? 9.898 49.812 23.531 1 94.38 348 LEU B O 1
ATOM 5653 N N . TYR B 1 349 ? 9.914 48.406 25.312 1 88.12 349 TYR B N 1
ATOM 5654 C CA . TYR B 1 349 ? 9.133 49.312 26.125 1 88.12 349 TYR B CA 1
ATOM 5655 C C . TYR B 1 349 ? 9.852 50.656 26.297 1 88.12 349 TYR B C 1
ATOM 5657 O O . TYR B 1 349 ? 9.234 51.719 26.234 1 88.12 349 TYR B O 1
ATOM 5665 N N . ARG B 1 350 ? 11.109 50.625 26.5 1 92.94 350 ARG B N 1
ATOM 5666 C CA . ARG B 1 350 ? 11.914 51.844 26.625 1 92.94 350 ARG B CA 1
ATOM 5667 C C . ARG B 1 350 ? 11.914 52.625 25.312 1 92.94 350 ARG B C 1
ATOM 5669 O O . ARG B 1 350 ? 11.812 53.844 25.328 1 92.94 350 ARG B O 1
ATOM 5676 N N . ALA B 1 351 ? 12.039 51.938 24.281 1 95.19 351 ALA B N 1
ATOM 5677 C CA . ALA B 1 351 ? 12.016 52.594 22.969 1 95.19 351 ALA B CA 1
ATOM 5678 C C . ALA B 1 351 ? 10.703 53.344 22.766 1 95.19 351 ALA B C 1
ATOM 5680 O O . ALA B 1 351 ? 10.695 54.469 22.234 1 95.19 351 ALA B O 1
ATOM 5681 N N . LYS B 1 352 ? 9.57 52.719 23.109 1 92.38 352 LYS B N 1
ATOM 5682 C CA . LYS B 1 352 ? 8.25 53.344 22.969 1 92.38 352 LYS B CA 1
ATOM 5683 C C . LYS B 1 352 ? 8.109 54.531 23.906 1 92.38 352 LYS B C 1
ATOM 5685 O O . LYS B 1 352 ? 7.559 55.562 23.516 1 92.38 352 LYS B O 1
ATOM 5690 N N . ARG B 1 353 ? 8.617 54.438 25.078 1 90.25 353 ARG B N 1
ATOM 5691 C CA . ARG B 1 353 ? 8.5 55.5 26.078 1 90.25 353 ARG B CA 1
ATOM 5692 C C . ARG B 1 353 ? 9.375 56.688 25.719 1 90.25 353 ARG B C 1
ATOM 5694 O O . ARG B 1 353 ? 9 57.844 25.984 1 90.25 353 ARG B O 1
ATOM 5701 N N . ASP B 1 354 ? 10.484 56.406 25.125 1 93.19 354 ASP B N 1
ATOM 5702 C CA . ASP B 1 354 ? 11.453 57.469 24.797 1 93.19 354 ASP B CA 1
ATOM 5703 C C . ASP B 1 354 ? 11.086 58.156 23.5 1 93.19 354 ASP B C 1
ATOM 5705 O O . ASP B 1 354 ? 11.914 58.875 22.922 1 93.19 354 ASP B O 1
ATOM 5709 N N . GLY B 1 355 ? 9.867 57.969 22.922 1 92.75 355 GLY B N 1
ATOM 5710 C CA . GLY B 1 355 ? 9.43 58.781 21.797 1 92.75 355 GLY B CA 1
ATOM 5711 C C . GLY B 1 355 ? 9.078 57.969 20.578 1 92.75 355 GLY B C 1
ATOM 5712 O O . GLY B 1 355 ? 8.641 58.5 19.562 1 92.75 355 GLY B O 1
ATOM 5713 N N . ARG B 1 356 ? 9.273 56.75 20.625 1 94.25 356 ARG B N 1
ATOM 5714 C CA . ARG B 1 356 ? 8.969 55.812 19.531 1 94.25 356 ARG B CA 1
ATOM 5715 C C . ARG B 1 356 ? 9.875 56.094 18.328 1 94.25 356 ARG B C 1
ATOM 5717 O O . ARG B 1 356 ? 10.758 56.938 18.391 1 94.25 356 ARG B O 1
ATOM 5724 N N . ASN B 1 357 ? 9.883 55.312 17.312 1 95.94 357 ASN B N 1
ATOM 5725 C CA . ASN B 1 357 ? 10.719 55.438 16.125 1 95.94 357 ASN B CA 1
ATOM 5726 C C . ASN B 1 357 ? 12.203 55.344 16.469 1 95.94 357 ASN B C 1
ATOM 5728 O O . ASN B 1 357 ? 12.984 56.219 16.094 1 95.94 357 ASN B O 1
ATOM 5732 N N . ARG B 1 358 ? 12.516 54.375 17.203 1 96.5 358 ARG B N 1
ATOM 5733 C CA . ARG B 1 358 ? 13.906 54.188 17.594 1 96.5 358 ARG B CA 1
ATOM 5734 C C . ARG B 1 358 ? 14.172 52.75 18.016 1 96.5 358 ARG B C 1
ATOM 5736 O O . ARG B 1 358 ? 13.234 51.969 18.219 1 96.5 358 ARG B O 1
ATOM 5743 N N . CYS B 1 359 ? 15.406 52.406 18.109 1 96.94 359 CYS B N 1
ATOM 5744 C CA . CYS B 1 359 ? 15.859 51.125 18.578 1 96.94 359 CYS B CA 1
ATOM 5745 C C . CYS B 1 359 ? 16.516 51.219 19.953 1 96.94 359 CYS B C 1
ATOM 5747 O O . CYS B 1 359 ? 17.281 52.156 20.203 1 96.94 359 CYS B O 1
ATOM 5749 N N . ALA B 1 360 ? 16.109 50.375 20.828 1 97 360 ALA B N 1
ATOM 5750 C CA . ALA B 1 360 ? 16.719 50.344 22.156 1 97 360 ALA B CA 1
ATOM 5751 C C . ALA B 1 360 ? 17.344 48.969 22.438 1 97 360 ALA B C 1
ATOM 5753 O O . ALA B 1 360 ? 16.797 47.938 22.047 1 97 360 ALA B O 1
ATOM 5754 N N . ALA B 1 361 ? 18.484 49 23.078 1 96.62 361 ALA B N 1
ATOM 5755 C CA . ALA B 1 361 ? 19.188 47.75 23.359 1 96.62 361 ALA B CA 1
ATOM 5756 C C . ALA B 1 361 ? 19.094 47.406 24.844 1 96.62 361 ALA B C 1
ATOM 5758 O O . ALA B 1 361 ? 19.172 48.281 25.703 1 96.62 361 ALA B O 1
ATOM 5759 N N . ALA B 1 362 ? 18.938 46.156 25.078 1 93.69 362 ALA B N 1
ATOM 5760 C CA . ALA B 1 362 ? 18.875 45.688 26.453 1 93.69 362 ALA B CA 1
ATOM 5761 C C . ALA B 1 362 ? 20.25 45.812 27.125 1 93.69 362 ALA B C 1
ATOM 5763 O O . ALA B 1 362 ? 20.328 45.906 28.359 1 93.69 362 ALA B O 1
ATOM 5764 N N . TRP B 1 363 ? 21.344 45.812 26.391 1 89.69 363 TRP B N 1
ATOM 5765 C CA . TRP B 1 363 ? 22.688 45.844 26.969 1 89.69 363 TRP B CA 1
ATOM 5766 C C . TRP B 1 363 ? 23.125 47.281 27.25 1 89.69 363 TRP B C 1
ATOM 5768 O O . TRP B 1 363 ? 24.172 47.5 27.859 1 89.69 363 TRP B O 1
ATOM 5778 N N . GLU B 1 364 ? 22.5 48.312 26.734 1 81.44 364 GLU B N 1
ATOM 5779 C CA . GLU B 1 364 ? 22.875 49.688 27.016 1 81.44 364 GLU B CA 1
ATOM 5780 C C . GLU B 1 364 ? 22.453 50.094 28.438 1 81.44 364 GLU B C 1
ATOM 5782 O O . GLU B 1 364 ? 23.047 51 29.016 1 81.44 364 GLU B O 1
ATOM 5787 N N . ASN B 1 365 ? 21.312 49.875 29.031 1 60.94 365 ASN B N 1
ATOM 5788 C CA . ASN B 1 365 ? 20.859 50.406 30.312 1 60.94 365 ASN B CA 1
ATOM 5789 C C . ASN B 1 365 ? 21.719 49.875 31.469 1 60.94 365 ASN B C 1
ATOM 5791 O O . ASN B 1 365 ? 21.391 50.094 32.625 1 60.94 365 ASN B O 1
ATOM 5795 N N . VAL B 1 366 ? 22.625 48.969 31.484 1 49.28 366 VAL B N 1
ATOM 5796 C CA . VAL B 1 366 ? 23.328 48.656 32.719 1 49.28 366 VAL B CA 1
ATOM 5797 C C . VAL B 1 366 ? 24.156 49.844 33.156 1 49.28 366 VAL B C 1
ATOM 5799 O O . VAL B 1 366 ? 24.641 49.875 34.312 1 49.28 366 VAL B O 1
ATOM 5802 N N . ASP B 1 367 ? 24.562 50.719 32.438 1 38.22 367 ASP B N 1
ATOM 5803 C CA . ASP B 1 367 ? 25.391 51.75 33.062 1 38.22 367 ASP B CA 1
ATOM 5804 C C . ASP B 1 367 ? 24.516 52.875 33.656 1 38.22 367 ASP B C 1
ATOM 5806 O O . ASP B 1 367 ? 25.047 53.844 34.188 1 38.22 367 ASP B O 1
ATOM 5810 N N . ALA B 1 368 ? 23.234 53.031 33.531 1 37.47 368 ALA B N 1
ATOM 5811 C CA . ALA B 1 368 ? 22.75 54.125 34.344 1 37.47 368 ALA B CA 1
ATOM 5812 C C . ALA B 1 368 ? 22.484 53.688 35.781 1 37.47 368 ALA B C 1
ATOM 5814 O O . ALA B 1 368 ? 22.047 52.562 36 1 37.47 368 ALA B O 1
#